Protein AF-A0A936W714-F1 (afdb_monomer_lite)

pLDDT: mean 84.91, std 13.0, range [30.16, 97.62]

Radius of gyration: 69.41 Å; chains: 1; bounding box: 126×51×190 Å

Structure (mmCIF, N/CA/C/O backbone):
data_AF-A0A936W714-F1
#
_entry.id   AF-A0A936W714-F1
#
loop_
_atom_site.group_PDB
_atom_site.id
_atom_site.type_symbol
_atom_site.label_atom_id
_atom_site.label_alt_id
_atom_site.label_comp_id
_atom_site.label_asym_id
_atom_site.label_entity_id
_atom_site.label_seq_id
_atom_site.pdbx_PDB_ins_code
_atom_site.Cartn_x
_atom_site.Cartn_y
_atom_site.Cartn_z
_atom_site.occupancy
_atom_site.B_iso_or_equiv
_atom_site.auth_seq_id
_atom_site.auth_comp_id
_atom_site.auth_asym_id
_atom_site.auth_atom_id
_atom_site.pdbx_PDB_model_num
ATOM 1 N N . MET A 1 1 ? 43.443 16.450 -58.174 1.00 85.12 1 MET A N 1
ATOM 2 C CA . MET A 1 1 ? 43.290 14.975 -58.119 1.00 85.12 1 MET A CA 1
ATOM 3 C C . MET A 1 1 ? 44.552 14.354 -57.540 1.00 85.12 1 MET A C 1
ATOM 5 O O . MET A 1 1 ? 45.635 14.866 -57.814 1.00 85.12 1 MET A O 1
ATOM 9 N N . ASN A 1 2 ? 44.440 13.270 -56.776 1.00 87.50 2 ASN A N 1
ATOM 10 C CA . ASN A 1 2 ? 45.592 12.527 -56.256 1.00 87.50 2 ASN A CA 1
ATOM 11 C C . ASN A 1 2 ? 46.143 11.509 -57.260 1.00 87.50 2 ASN A C 1
ATOM 13 O O . ASN A 1 2 ? 47.283 11.082 -57.115 1.00 87.50 2 ASN A O 1
ATOM 17 N N . TYR A 1 3 ? 45.376 11.129 -58.286 1.00 90.75 3 TYR A N 1
ATOM 18 C CA . TYR A 1 3 ? 45.801 10.085 -59.220 1.00 90.75 3 TYR A CA 1
ATOM 19 C C . TYR A 1 3 ? 45.522 10.426 -60.688 1.00 90.75 3 TYR A C 1
ATOM 21 O O . TYR A 1 3 ? 44.601 11.173 -61.014 1.00 90.75 3 TYR A O 1
ATOM 29 N N . GLY A 1 4 ? 46.348 9.871 -61.574 1.00 90.56 4 GLY A N 1
ATOM 30 C CA . GLY A 1 4 ? 46.196 9.919 -63.028 1.00 90.56 4 GLY A CA 1
ATOM 31 C C . GLY A 1 4 ? 46.736 8.637 -63.665 1.00 90.56 4 GLY A C 1
ATOM 32 O O . GLY A 1 4 ? 47.363 7.829 -62.982 1.00 90.56 4 GLY A O 1
ATOM 33 N N . LYS A 1 5 ? 46.496 8.434 -64.962 1.00 92.50 5 LYS A N 1
ATOM 34 C CA . LYS A 1 5 ? 47.002 7.277 -65.717 1.00 92.50 5 LYS A CA 1
ATOM 35 C C . LYS A 1 5 ? 48.297 7.617 -66.442 1.00 92.50 5 LYS A C 1
ATOM 37 O O . LYS A 1 5 ? 48.396 8.657 -67.091 1.00 92.50 5 LYS A O 1
ATOM 42 N N . ASP A 1 6 ? 49.295 6.751 -66.345 1.00 91.81 6 ASP A N 1
ATOM 43 C CA . ASP A 1 6 ? 50.486 6.843 -67.182 1.00 91.81 6 ASP A CA 1
ATOM 44 C C . ASP A 1 6 ? 50.215 6.318 -68.608 1.00 91.81 6 ASP A C 1
ATOM 46 O O . ASP A 1 6 ? 49.097 5.942 -68.963 1.00 91.81 6 ASP A O 1
ATOM 50 N N . LYS A 1 7 ? 51.252 6.273 -69.451 1.00 85.44 7 LYS A N 1
ATOM 51 C CA . LYS A 1 7 ? 51.136 5.790 -70.840 1.00 85.44 7 LYS A CA 1
ATOM 52 C C . LYS A 1 7 ? 50.762 4.308 -70.962 1.00 85.44 7 LYS A C 1
ATOM 54 O O . LYS A 1 7 ? 50.315 3.900 -72.026 1.00 85.44 7 LYS A O 1
ATOM 59 N N . SER A 1 8 ? 50.989 3.513 -69.918 1.00 86.00 8 SER A N 1
ATOM 60 C CA . SER A 1 8 ? 50.610 2.098 -69.860 1.00 86.00 8 SER A CA 1
ATOM 61 C C . SER A 1 8 ? 49.179 1.891 -69.354 1.00 86.00 8 SER A C 1
ATOM 63 O O . SER A 1 8 ? 48.699 0.763 -69.332 1.00 86.00 8 SER A O 1
ATOM 65 N N . GLY A 1 9 ? 48.495 2.969 -68.949 1.00 84.88 9 GLY A N 1
ATOM 66 C CA . GLY A 1 9 ? 47.192 2.913 -68.290 1.00 84.88 9 GLY A CA 1
ATOM 67 C C . GLY A 1 9 ? 47.278 2.659 -66.782 1.00 84.88 9 GLY A C 1
ATOM 68 O O . GLY A 1 9 ? 46.238 2.575 -66.128 1.00 84.88 9 GLY A O 1
ATOM 69 N N . SER A 1 10 ? 48.489 2.574 -66.218 1.00 89.88 10 SER A N 1
ATOM 70 C CA . SER A 1 10 ? 48.710 2.345 -64.789 1.00 89.88 10 SER A CA 1
ATOM 71 C C . SER A 1 10 ? 48.439 3.611 -63.985 1.00 89.88 10 SER A C 1
ATOM 73 O O . SER A 1 10 ? 48.771 4.723 -64.403 1.00 89.88 10 SER A O 1
ATOM 75 N N . ARG A 1 11 ? 47.839 3.444 -62.807 1.00 91.56 11 ARG A N 1
ATOM 76 C CA . ARG A 1 11 ? 47.451 4.549 -61.930 1.00 91.56 11 ARG A CA 1
ATOM 77 C C . ARG A 1 11 ? 48.636 5.031 -61.097 1.00 91.56 11 ARG A C 1
ATOM 79 O O . ARG A 1 11 ? 49.254 4.242 -60.390 1.00 91.56 11 ARG A O 1
ATOM 86 N N . ILE A 1 12 ? 48.935 6.326 -61.171 1.00 92.50 12 ILE A N 1
ATOM 87 C CA . ILE A 1 12 ? 50.131 6.937 -60.581 1.00 92.50 12 ILE A CA 1
ATOM 88 C C . ILE A 1 12 ? 49.810 8.203 -59.777 1.00 92.50 12 ILE A C 1
ATOM 90 O O . ILE A 1 12 ? 48.942 9.002 -60.141 1.00 92.50 12 ILE A O 1
ATOM 94 N N . GLU A 1 13 ? 50.556 8.402 -58.691 1.00 91.69 13 GLU A N 1
ATOM 95 C CA . GLU A 1 13 ? 50.560 9.635 -57.894 1.00 91.69 13 GLU A CA 1
ATOM 96 C C . GLU A 1 13 ? 51.437 10.722 -58.554 1.00 91.69 13 GLU A C 1
ATOM 98 O O . GLU A 1 13 ? 52.336 10.397 -59.340 1.00 91.69 13 GLU A O 1
ATOM 103 N N . PRO A 1 14 ? 51.218 12.017 -58.252 1.00 91.06 14 PRO A N 1
ATOM 104 C CA . PRO A 1 14 ? 52.038 13.103 -58.763 1.00 91.06 14 PRO A CA 1
ATOM 105 C C . PRO A 1 14 ? 53.487 12.953 -58.314 1.00 91.06 14 PRO A C 1
ATOM 107 O O . PRO A 1 14 ? 53.791 12.863 -57.126 1.00 91.06 14 PRO A O 1
ATOM 110 N N . PHE A 1 15 ? 54.399 13.005 -59.277 1.00 90.88 15 PHE A N 1
ATOM 111 C CA . PHE A 1 15 ? 55.833 13.069 -59.029 1.00 90.88 15 PHE A CA 1
ATOM 112 C C . PHE A 1 15 ? 56.435 14.270 -59.752 1.00 90.88 15 PHE A C 1
ATOM 114 O O . PHE A 1 15 ? 55.857 14.821 -60.690 1.00 90.88 15 PHE A O 1
ATOM 121 N N . TYR A 1 16 ? 57.612 14.711 -59.313 1.00 89.50 16 TYR A N 1
ATOM 122 C CA . TYR A 1 16 ? 58.252 15.913 -59.842 1.00 89.50 16 TYR A CA 1
ATOM 123 C C . TYR A 1 16 ? 58.385 15.875 -61.378 1.00 89.50 16 TYR A C 1
ATOM 125 O O . TYR A 1 16 ? 59.021 14.979 -61.928 1.00 89.50 16 TYR A O 1
ATOM 133 N N . LYS A 1 17 ? 57.810 16.884 -62.058 1.00 87.56 17 LYS A N 1
ATOM 134 C CA . LYS A 1 17 ? 57.720 16.999 -63.534 1.00 87.56 17 LYS A CA 1
ATOM 135 C C . LYS A 1 17 ? 56.954 15.856 -64.225 1.00 87.56 17 LYS A C 1
ATOM 137 O O . LYS A 1 17 ? 57.082 15.690 -65.437 1.00 87.56 17 LYS A O 1
ATOM 142 N N . GLY A 1 18 ? 56.163 15.092 -63.480 1.00 90.12 18 GLY A N 1
ATOM 143 C CA . GLY A 1 18 ? 55.321 14.039 -64.022 1.00 90.12 18 GLY A CA 1
ATOM 144 C C . GLY A 1 18 ? 54.243 14.581 -64.959 1.00 90.12 18 GLY A C 1
ATOM 145 O O . GLY A 1 18 ? 53.778 15.716 -64.815 1.00 90.12 18 GLY A O 1
ATOM 146 N N . MET A 1 19 ? 53.853 13.732 -65.906 1.00 92.31 19 MET A N 1
ATOM 147 C CA . MET A 1 19 ? 52.708 13.913 -66.795 1.00 92.31 19 MET A CA 1
ATOM 148 C C . MET A 1 19 ? 51.843 12.659 -66.707 1.00 92.31 19 MET A C 1
ATOM 150 O O . MET A 1 19 ? 52.379 11.550 -66.672 1.00 92.31 19 MET A O 1
ATOM 154 N N . ALA A 1 20 ? 50.530 12.839 -66.709 1.00 93.69 20 ALA A N 1
ATOM 155 C CA . ALA A 1 20 ? 49.556 11.754 -66.682 1.00 93.69 20 ALA A CA 1
ATOM 156 C C . ALA A 1 20 ? 48.343 12.108 -67.556 1.00 93.69 20 ALA A C 1
ATOM 158 O O . ALA A 1 20 ? 48.253 13.211 -68.098 1.00 93.69 20 ALA A O 1
ATOM 159 N N . VAL A 1 21 ? 47.415 11.172 -67.700 1.00 93.12 21 VAL A N 1
ATOM 160 C CA . VAL A 1 21 ? 46.125 11.341 -68.372 1.00 93.12 21 VAL A CA 1
ATOM 161 C C . VAL A 1 21 ? 45.016 11.236 -67.328 1.00 93.12 21 VAL A C 1
ATOM 163 O O . VAL A 1 21 ? 45.066 10.371 -66.451 1.00 93.12 21 VAL A O 1
ATOM 166 N N . CYS A 1 22 ? 44.034 12.135 -67.383 1.00 91.62 22 CYS A N 1
ATOM 167 C CA . CYS A 1 22 ? 42.877 12.093 -66.497 1.00 91.62 22 CYS A CA 1
ATOM 168 C C . CYS A 1 22 ? 42.029 10.858 -66.795 1.00 91.62 22 CYS A C 1
ATOM 170 O O . CYS A 1 22 ? 41.653 10.626 -67.938 1.00 91.62 22 CYS A O 1
ATOM 172 N N . GLU A 1 23 ? 41.686 10.088 -65.765 1.00 89.25 23 GLU A N 1
ATOM 173 C CA . GLU A 1 23 ? 40.823 8.913 -65.922 1.00 89.25 23 GLU A CA 1
ATOM 174 C C . GLU A 1 23 ? 39.374 9.277 -66.300 1.00 89.25 23 GLU A C 1
ATOM 176 O O . GLU A 1 23 ? 38.677 8.452 -66.893 1.00 89.25 23 GLU A O 1
ATOM 181 N N . LEU A 1 24 ? 38.958 10.514 -66.002 1.00 89.75 24 LEU A N 1
ATOM 182 C CA . LEU A 1 24 ? 37.596 11.003 -66.197 1.00 89.75 24 LEU A CA 1
ATOM 183 C C . LEU A 1 24 ? 37.356 11.631 -67.576 1.00 89.75 24 LEU A C 1
ATOM 185 O O . LEU A 1 24 ? 36.419 11.260 -68.269 1.00 89.75 24 LEU A O 1
ATOM 189 N N . CYS A 1 25 ? 38.191 12.591 -67.981 1.00 89.62 25 CYS A N 1
ATOM 190 C CA . CYS A 1 25 ? 37.999 13.343 -69.230 1.00 89.62 25 CYS A CA 1
ATOM 191 C C . CYS A 1 25 ? 39.071 13.063 -70.289 1.00 89.62 25 CYS A C 1
ATOM 193 O O . CYS A 1 25 ? 39.100 13.731 -71.318 1.00 89.62 25 CYS A O 1
ATOM 195 N N . GLU A 1 26 ? 40.016 12.162 -69.997 1.00 89.25 26 GLU A N 1
ATOM 196 C CA . GLU A 1 26 ? 41.147 11.814 -70.873 1.00 89.25 26 GLU A CA 1
ATOM 197 C C . GLU A 1 26 ? 42.101 12.987 -71.189 1.00 89.25 26 GLU A C 1
ATOM 199 O O . GLU A 1 26 ? 43.037 12.874 -71.983 1.00 89.25 26 GLU A O 1
ATOM 204 N N . GLY A 1 27 ? 41.922 14.126 -70.516 1.00 89.94 27 GLY A N 1
ATOM 205 C CA . GLY A 1 27 ? 42.767 15.306 -70.651 1.00 89.94 27 GLY A CA 1
ATOM 206 C C . GLY A 1 27 ? 44.170 15.118 -70.063 1.00 89.94 27 GLY A C 1
ATOM 207 O O . GLY A 1 27 ? 44.389 14.346 -69.129 1.00 89.94 27 GLY A O 1
ATOM 208 N N . GLN A 1 28 ? 45.142 15.875 -70.578 1.00 92.44 28 GLN A N 1
ATOM 209 C CA . GLN A 1 28 ? 46.519 15.852 -70.073 1.00 92.44 28 GLN A CA 1
ATOM 210 C C . GLN A 1 28 ? 46.642 16.514 -68.695 1.00 92.44 28 GLN A C 1
ATOM 212 O O . GLN A 1 28 ? 46.215 17.657 -68.492 1.00 92.44 28 GLN A O 1
ATOM 217 N N . LEU A 1 29 ? 47.318 15.818 -67.783 1.00 93.12 29 LEU A N 1
ATOM 218 C CA . LEU A 1 29 ? 47.629 16.250 -66.427 1.00 93.12 29 LEU A CA 1
ATOM 219 C C . LEU A 1 29 ? 49.119 16.553 -66.276 1.00 93.12 29 LEU A C 1
ATOM 221 O O . LEU A 1 29 ? 49.964 15.857 -66.843 1.00 93.12 29 LEU A O 1
ATOM 225 N N . TYR A 1 30 ? 49.442 17.557 -65.466 1.00 91.94 30 TYR A N 1
ATOM 226 C CA . TYR A 1 30 ? 50.801 17.838 -65.012 1.00 91.94 30 TYR A CA 1
ATOM 227 C C . TYR A 1 30 ? 50.852 17.854 -63.484 1.00 91.94 30 TYR A C 1
ATOM 229 O O . TYR A 1 30 ? 49.884 18.227 -62.816 1.00 91.94 30 TYR A O 1
ATOM 237 N N . ALA A 1 31 ? 51.985 17.428 -62.931 1.00 91.06 31 ALA A N 1
ATOM 238 C CA . ALA A 1 31 ? 52.182 17.402 -61.491 1.00 91.06 31 ALA A CA 1
ATOM 239 C C . ALA A 1 31 ? 52.445 18.820 -60.957 1.00 91.06 31 ALA A C 1
ATOM 241 O O . ALA A 1 31 ? 53.368 19.509 -61.410 1.00 91.06 31 ALA A O 1
ATOM 242 N N . TYR A 1 32 ? 51.660 19.251 -59.973 1.00 87.19 32 TYR A N 1
ATOM 243 C CA . TYR A 1 32 ? 51.808 20.528 -59.281 1.00 87.19 32 TYR A CA 1
ATOM 244 C C . TYR A 1 32 ? 52.185 20.293 -57.805 1.00 87.19 32 TYR A C 1
ATOM 246 O O . TYR A 1 32 ? 52.164 19.167 -57.314 1.00 87.19 32 TYR A O 1
ATOM 254 N N . GLY A 1 33 ? 52.707 21.315 -57.120 1.00 83.31 33 GLY A N 1
ATOM 255 C CA . GLY A 1 33 ? 53.090 21.229 -55.698 1.00 83.31 33 GLY A CA 1
ATOM 256 C C . GLY A 1 33 ? 54.338 20.391 -55.354 1.00 83.31 33 GLY A C 1
ATOM 257 O O . GLY A 1 33 ? 54.907 20.578 -54.287 1.00 83.31 33 GLY A O 1
ATOM 258 N N . CYS A 1 34 ? 54.865 19.565 -56.269 1.00 81.38 34 CYS A N 1
ATOM 259 C CA . CYS A 1 34 ? 55.940 18.579 -56.024 1.00 81.38 34 CYS A CA 1
ATOM 260 C C . CYS A 1 34 ? 57.322 19.128 -55.592 1.00 81.38 34 CYS A C 1
ATOM 262 O O . CYS A 1 34 ? 58.256 18.351 -55.406 1.00 81.38 34 CYS A O 1
ATOM 264 N N . ARG A 1 35 ? 57.513 20.454 -55.523 1.00 73.88 35 ARG A N 1
ATOM 265 C CA . ARG A 1 35 ? 58.813 21.105 -55.238 1.00 73.88 35 ARG A CA 1
ATOM 266 C C . ARG A 1 35 ? 58.941 21.669 -53.828 1.00 73.88 35 ARG A C 1
ATOM 268 O O . ARG A 1 35 ? 60.052 21.992 -53.417 1.00 73.88 35 ARG A O 1
ATOM 275 N N . GLY A 1 36 ? 57.826 21.864 -53.133 1.00 67.06 36 GLY A N 1
ATOM 276 C CA . GLY A 1 36 ? 57.798 22.523 -51.833 1.00 67.06 36 GLY A CA 1
ATOM 277 C C . GLY A 1 36 ? 57.517 21.534 -50.711 1.00 67.06 36 GLY A C 1
ATOM 278 O O . GLY A 1 36 ? 56.834 20.542 -50.917 1.00 67.06 36 GLY A O 1
ATOM 279 N N . ARG A 1 37 ? 57.990 21.845 -49.500 1.00 65.50 37 ARG A N 1
ATOM 280 C CA . ARG A 1 37 ? 57.558 21.148 -48.272 1.00 65.50 37 ARG A CA 1
ATOM 281 C C . ARG A 1 37 ? 56.191 21.627 -47.762 1.00 65.50 37 ARG A C 1
ATOM 283 O O . ARG A 1 37 ? 55.678 21.074 -46.803 1.00 65.50 37 ARG A O 1
ATOM 290 N N . ILE A 1 38 ? 55.647 22.680 -48.380 1.00 68.56 38 ILE A N 1
ATOM 291 C CA . ILE A 1 38 ? 54.434 23.387 -47.941 1.00 68.56 38 ILE A CA 1
ATOM 292 C C . ILE A 1 38 ? 53.204 22.957 -48.754 1.00 68.56 38 ILE A C 1
ATOM 294 O O . ILE A 1 38 ? 52.112 22.863 -48.208 1.00 68.56 38 ILE A O 1
ATOM 298 N N . MET A 1 39 ? 53.358 22.695 -50.057 1.00 72.25 39 MET A N 1
ATOM 299 C CA . MET A 1 39 ? 52.237 22.319 -50.924 1.00 72.25 39 MET A CA 1
ATOM 300 C C . MET A 1 39 ? 52.192 20.807 -51.099 1.00 72.25 39 MET A C 1
ATOM 302 O O . MET A 1 39 ? 53.194 20.201 -51.474 1.00 72.25 39 MET A O 1
ATOM 306 N N . LYS A 1 40 ? 51.022 20.206 -50.875 1.00 79.56 40 LYS A N 1
ATOM 307 C CA . LYS A 1 40 ? 50.813 18.791 -51.178 1.00 79.56 40 LYS A CA 1
ATOM 308 C C . LYS A 1 40 ? 50.843 18.584 -52.705 1.00 79.56 40 LYS A C 1
ATOM 310 O O . LYS A 1 40 ? 50.205 19.366 -53.412 1.00 79.56 40 LYS A O 1
ATOM 315 N N . PRO A 1 41 ? 51.566 17.573 -53.218 1.00 87.12 41 PRO A N 1
ATOM 316 C CA . PRO A 1 41 ? 51.528 17.217 -54.632 1.00 87.12 41 PRO A CA 1
ATOM 317 C C . PRO A 1 41 ? 50.118 16.841 -55.104 1.00 87.12 41 PRO A C 1
ATOM 319 O O . PRO A 1 41 ? 49.464 16.017 -54.470 1.00 87.12 41 PRO A O 1
ATOM 322 N N . ASP A 1 42 ? 49.675 17.411 -56.225 1.00 88.50 42 ASP A N 1
ATOM 323 C CA . ASP A 1 42 ? 48.404 17.096 -56.888 1.00 88.50 42 ASP A CA 1
ATOM 324 C C . ASP A 1 42 ? 48.574 17.043 -58.420 1.00 88.50 42 ASP A C 1
ATOM 326 O O . ASP A 1 42 ? 49.492 17.628 -59.004 1.00 88.50 42 ASP A O 1
ATOM 330 N N . TRP A 1 43 ? 47.691 16.305 -59.092 1.00 91.31 43 TRP A N 1
ATOM 331 C CA . TRP A 1 43 ? 47.541 16.357 -60.541 1.00 91.31 43 TRP A CA 1
ATOM 332 C C . TRP A 1 43 ? 46.568 17.467 -60.928 1.00 91.31 43 TRP A C 1
ATOM 334 O O . TRP A 1 43 ? 45.455 17.536 -60.392 1.00 91.31 43 TRP A O 1
ATOM 344 N N . ARG A 1 44 ? 46.970 18.290 -61.906 1.00 89.75 44 ARG A N 1
ATOM 345 C CA . ARG A 1 44 ? 46.149 19.367 -62.476 1.00 89.75 44 ARG A CA 1
ATOM 346 C C . ARG A 1 44 ? 46.054 19.255 -63.986 1.00 89.75 44 ARG A C 1
ATOM 348 O O . ARG A 1 44 ? 47.030 18.914 -64.653 1.00 89.75 44 ARG A O 1
ATOM 355 N N . HIS A 1 45 ? 44.886 19.579 -64.524 1.00 91.75 45 HIS A N 1
ATOM 356 C CA . HIS A 1 45 ? 44.688 19.673 -65.964 1.00 91.75 45 HIS A CA 1
ATOM 357 C C . HIS A 1 45 ? 45.550 20.782 -66.549 1.00 91.75 45 HIS A C 1
ATOM 359 O O . HIS A 1 45 ? 45.574 21.901 -66.047 1.00 91.75 45 HIS A O 1
ATOM 365 N N . LYS A 1 46 ? 46.236 20.478 -67.650 1.00 85.25 46 LYS A N 1
ATOM 366 C CA . LYS A 1 46 ? 47.066 21.462 -68.349 1.00 85.25 46 LYS A CA 1
ATOM 367 C C . LYS A 1 46 ? 46.234 22.558 -69.023 1.00 85.25 46 LYS A C 1
ATOM 369 O O . LYS A 1 46 ? 46.692 23.693 -69.114 1.00 85.25 46 LYS A O 1
ATOM 374 N N . SER A 1 47 ? 45.036 22.205 -69.490 1.00 78.31 47 SER A N 1
ATOM 375 C CA . SER A 1 47 ? 44.186 23.070 -70.322 1.00 78.31 47 SER A CA 1
ATOM 376 C C . SER A 1 47 ? 42.894 23.527 -69.639 1.00 78.31 47 SER A C 1
ATOM 378 O O . SER A 1 47 ? 42.167 24.324 -70.223 1.00 78.31 47 SER A O 1
ATOM 380 N N . LEU A 1 48 ? 42.590 23.036 -68.432 1.00 77.38 48 LEU A N 1
ATOM 381 C CA . LEU A 1 48 ? 41.390 23.424 -67.686 1.00 77.38 48 LEU A CA 1
ATOM 382 C C . LEU A 1 48 ? 41.777 24.267 -66.471 1.00 77.38 48 LEU A C 1
ATOM 384 O O . LEU A 1 48 ? 42.716 23.941 -65.748 1.00 77.38 48 LEU A O 1
ATOM 388 N N . VAL A 1 49 ? 41.032 25.353 -66.252 1.00 71.88 49 VAL A N 1
ATOM 389 C CA . VAL A 1 49 ? 41.200 26.238 -65.084 1.00 71.88 49 VAL A CA 1
ATOM 390 C C . VAL A 1 49 ? 40.582 25.618 -63.826 1.00 71.88 49 VAL A C 1
ATOM 392 O O . VAL A 1 49 ? 41.056 25.864 -62.719 1.00 71.88 49 VAL A O 1
ATOM 395 N N . ARG A 1 50 ? 39.531 24.809 -63.996 1.00 77.44 50 ARG A N 1
ATOM 396 C CA . ARG A 1 50 ? 38.860 24.043 -62.938 1.00 77.44 50 ARG A CA 1
ATOM 397 C C . ARG A 1 50 ? 39.047 22.548 -63.180 1.00 77.44 50 ARG A C 1
ATOM 399 O O . ARG A 1 50 ? 39.520 22.144 -64.243 1.00 77.44 50 ARG A O 1
ATOM 406 N N . ASP A 1 51 ? 38.714 21.739 -62.182 1.00 84.31 51 ASP A N 1
ATOM 407 C CA . ASP A 1 51 ? 38.662 20.293 -62.369 1.00 84.31 51 ASP A CA 1
ATOM 408 C C . ASP A 1 51 ? 37.615 19.921 -63.438 1.00 84.31 51 ASP A C 1
ATOM 410 O O . ASP A 1 51 ? 36.696 20.696 -63.705 1.00 84.31 51 ASP A O 1
ATOM 414 N N . CYS A 1 52 ? 37.810 18.781 -64.103 1.00 88.50 52 CYS A N 1
ATOM 415 C CA . CYS A 1 52 ? 36.904 18.310 -65.150 1.00 88.50 52 CYS A CA 1
ATOM 416 C C . CYS A 1 52 ? 35.633 17.659 -64.593 1.00 88.50 52 CYS A C 1
ATOM 418 O O . CYS A 1 52 ? 34.668 17.529 -65.336 1.00 88.50 52 CYS A O 1
ATOM 420 N N . ASP A 1 53 ? 35.635 17.268 -63.318 1.00 89.62 53 ASP A N 1
ATOM 421 C CA . ASP A 1 53 ? 34.453 16.768 -62.620 1.00 89.62 53 ASP A CA 1
ATOM 422 C C . ASP A 1 53 ? 33.698 17.934 -61.984 1.00 89.62 53 ASP A C 1
ATOM 424 O O . ASP A 1 53 ? 34.274 18.708 -61.210 1.00 89.62 53 ASP A O 1
ATOM 428 N N . THR A 1 54 ? 32.410 18.055 -62.288 1.00 88.50 54 THR A N 1
ATOM 429 C CA . THR A 1 54 ? 31.541 19.094 -61.725 1.00 88.50 54 THR A CA 1
ATOM 430 C C . THR A 1 54 ? 31.314 18.912 -60.225 1.00 88.50 54 THR A C 1
ATOM 432 O O . THR A 1 54 ? 31.040 19.895 -59.540 1.00 88.50 54 THR A O 1
ATOM 435 N N . TRP A 1 55 ? 31.503 17.699 -59.695 1.00 90.31 55 TRP A N 1
ATOM 436 C CA . TRP A 1 55 ? 31.367 17.382 -58.270 1.00 90.31 55 TRP A CA 1
ATOM 437 C C . TRP A 1 55 ? 32.655 17.543 -57.461 1.00 90.31 55 TRP A C 1
ATOM 439 O O . TRP A 1 55 ? 32.657 17.338 -56.245 1.00 90.31 55 TRP A O 1
ATOM 449 N N . HIS A 1 56 ? 33.752 17.940 -58.107 1.00 86.62 56 HIS A N 1
ATOM 450 C CA . HIS A 1 56 ? 35.036 18.101 -57.440 1.00 86.62 56 HIS A CA 1
ATOM 451 C C . HIS A 1 56 ? 35.031 19.217 -56.384 1.00 86.62 56 HIS A C 1
ATOM 453 O O . HIS A 1 56 ? 34.798 20.387 -56.695 1.00 86.62 56 HIS A O 1
ATOM 459 N N . GLU A 1 57 ? 35.447 18.873 -55.164 1.00 82.50 57 GLU A N 1
ATOM 460 C CA . GLU A 1 57 ? 35.799 19.840 -54.125 1.00 82.50 57 GLU A CA 1
ATOM 461 C C . GLU A 1 57 ? 37.319 19.954 -53.923 1.00 82.50 57 GLU A C 1
ATOM 463 O O . GLU A 1 57 ? 38.043 18.958 -54.046 1.00 82.50 57 GLU A O 1
ATOM 468 N N . PRO A 1 58 ? 37.831 21.146 -53.552 1.00 83.12 58 PRO A N 1
ATOM 469 C CA . PRO A 1 58 ? 39.218 21.297 -53.137 1.00 83.12 58 PRO A CA 1
ATOM 470 C C . PRO A 1 58 ? 39.554 20.390 -51.951 1.00 83.12 58 PRO A C 1
ATOM 472 O O . PRO A 1 58 ? 38.899 20.426 -50.910 1.00 83.12 58 PRO A O 1
ATOM 475 N N . GLU A 1 59 ? 40.626 19.616 -52.090 1.00 84.06 59 GLU A N 1
ATOM 476 C CA . GLU A 1 59 ? 40.983 18.601 -51.107 1.00 84.06 59 GLU A CA 1
ATOM 477 C C . GLU A 1 59 ? 41.608 19.208 -49.835 1.00 84.06 59 GLU A C 1
ATOM 479 O O . GLU A 1 59 ? 42.716 19.762 -49.855 1.00 84.06 59 GLU A O 1
ATOM 484 N N . THR A 1 60 ? 40.926 19.059 -48.698 1.00 89.38 60 THR A N 1
ATOM 485 C CA . THR A 1 60 ? 41.405 19.527 -47.385 1.00 89.38 60 THR A CA 1
ATOM 486 C C . THR A 1 60 ? 42.305 18.511 -46.673 1.00 89.38 60 THR A C 1
ATOM 488 O O . THR A 1 60 ? 42.464 17.373 -47.110 1.00 89.38 60 THR A O 1
ATOM 491 N N . GLU A 1 61 ? 42.940 18.912 -45.566 1.00 89.94 61 GLU A N 1
ATOM 492 C CA . GLU A 1 61 ? 43.670 17.970 -44.703 1.00 89.94 61 GLU A CA 1
ATOM 493 C C . GLU A 1 61 ? 42.746 16.910 -44.102 1.00 89.94 61 GLU A C 1
ATOM 495 O O . GLU A 1 61 ? 43.085 15.731 -44.138 1.00 89.94 61 GLU A O 1
ATOM 500 N N . TRP A 1 62 ? 41.553 17.319 -43.668 1.00 93.56 62 TRP A N 1
ATOM 501 C CA . TRP A 1 62 ? 40.511 16.427 -43.166 1.00 93.56 62 TRP A CA 1
ATOM 502 C C . TRP A 1 62 ? 40.100 15.372 -44.204 1.00 93.56 62 TRP A C 1
ATOM 504 O O . TRP A 1 62 ? 40.132 14.178 -43.917 1.00 93.56 62 TRP A O 1
ATOM 514 N N . HIS A 1 63 ? 39.837 15.791 -45.448 1.00 91.06 63 HIS A N 1
ATOM 515 C CA . HIS A 1 63 ? 39.550 14.873 -46.562 1.00 91.06 63 HIS A CA 1
ATOM 516 C C . HIS A 1 63 ? 40.657 13.841 -46.783 1.00 91.06 63 HIS A C 1
ATOM 518 O O . HIS A 1 63 ? 40.396 12.673 -47.061 1.00 91.06 63 HIS A O 1
ATOM 524 N N . ARG A 1 64 ? 41.913 14.274 -46.659 1.00 90.62 64 ARG A N 1
ATOM 525 C CA . ARG A 1 64 ? 43.095 13.439 -46.914 1.00 90.62 64 ARG A CA 1
ATOM 526 C C . ARG A 1 64 ? 43.333 12.436 -45.812 1.00 90.62 64 ARG A C 1
ATOM 528 O O . ARG A 1 64 ? 43.673 11.298 -46.121 1.00 90.62 64 ARG A O 1
ATOM 535 N N . ALA A 1 65 ? 43.158 12.861 -44.565 1.00 93.44 65 ALA A N 1
ATOM 536 C CA . ALA A 1 65 ? 43.216 11.976 -43.416 1.00 93.44 65 ALA A CA 1
ATOM 537 C C . ALA A 1 65 ? 42.185 10.851 -43.572 1.00 93.44 65 ALA A C 1
ATOM 539 O O . ALA A 1 65 ? 42.553 9.683 -43.524 1.00 93.44 65 ALA A O 1
ATOM 540 N N . TRP A 1 66 ? 40.941 11.197 -43.919 1.00 94.94 66 TRP A N 1
ATOM 541 C CA . TRP A 1 66 ? 39.885 10.216 -44.163 1.00 94.94 66 TRP A CA 1
ATOM 542 C C . TRP A 1 66 ? 40.202 9.237 -45.300 1.00 94.94 66 TRP A C 1
ATOM 544 O O . TRP A 1 66 ? 40.148 8.024 -45.102 1.00 94.94 66 TRP A O 1
ATOM 554 N N . LYS A 1 67 ? 40.607 9.732 -46.477 1.00 93.38 67 LYS A N 1
ATOM 555 C CA . LYS A 1 67 ? 40.996 8.871 -47.610 1.00 93.38 67 LYS A CA 1
ATOM 556 C C . LYS A 1 67 ? 42.166 7.942 -47.277 1.00 93.38 67 LYS A C 1
ATOM 558 O O . LYS A 1 67 ? 42.195 6.815 -47.767 1.00 93.38 67 LYS A O 1
ATOM 563 N N . ALA A 1 68 ? 43.113 8.387 -46.448 1.00 93.50 68 ALA A N 1
ATOM 564 C CA . ALA A 1 68 ? 44.309 7.622 -46.096 1.00 93.50 68 ALA A CA 1
ATOM 565 C C . ALA A 1 68 ? 44.023 6.338 -45.296 1.00 93.50 68 ALA A C 1
ATOM 567 O O . ALA A 1 68 ? 44.877 5.453 -45.279 1.00 93.50 68 ALA A O 1
ATOM 568 N N . HIS A 1 69 ? 42.835 6.198 -44.697 1.00 94.88 69 HIS A N 1
ATOM 569 C CA . HIS A 1 69 ? 42.412 4.951 -44.050 1.00 94.88 69 HIS A CA 1
ATOM 570 C C . HIS A 1 69 ? 42.071 3.829 -45.046 1.00 94.88 69 HIS A C 1
ATOM 572 O O . HIS A 1 69 ? 41.994 2.666 -44.657 1.00 94.88 69 HIS A O 1
ATOM 578 N N . PHE A 1 70 ? 41.889 4.150 -46.330 1.00 94.62 70 PHE A N 1
ATOM 579 C CA . PHE A 1 70 ? 41.500 3.194 -47.365 1.00 94.62 70 PHE A CA 1
ATOM 580 C C . PHE A 1 70 ? 42.667 2.859 -48.292 1.00 94.62 70 PHE A C 1
ATOM 582 O O . PHE A 1 70 ? 43.552 3.684 -48.530 1.00 94.62 70 PHE A O 1
ATOM 589 N N . SER A 1 71 ? 42.645 1.658 -48.880 1.00 93.44 71 SER A N 1
ATOM 590 C CA . SER A 1 71 ? 43.635 1.266 -49.890 1.00 93.44 71 SER A CA 1
ATOM 591 C C . SER A 1 71 ? 43.663 2.261 -51.053 1.00 93.44 71 SER A C 1
ATOM 593 O O . SER A 1 71 ? 42.621 2.748 -51.502 1.00 93.44 71 SER A O 1
ATOM 595 N N . LYS A 1 72 ? 44.856 2.520 -51.603 1.00 90.88 72 LYS A N 1
ATOM 596 C CA . LYS A 1 72 ? 45.030 3.415 -52.759 1.00 90.88 72 LYS A CA 1
ATOM 597 C C . LYS A 1 72 ? 44.178 2.993 -53.958 1.00 90.88 72 LYS A C 1
ATOM 599 O O . LYS A 1 72 ? 43.743 3.854 -54.715 1.00 90.88 72 LYS A O 1
ATOM 604 N N . ASP A 1 73 ? 43.895 1.697 -54.099 1.00 91.88 73 ASP A N 1
ATOM 605 C CA . ASP A 1 73 ? 43.069 1.142 -55.178 1.00 91.88 73 ASP A CA 1
ATOM 606 C C . ASP A 1 73 ? 41.572 1.459 -55.052 1.00 91.88 73 ASP A C 1
ATOM 608 O O . ASP A 1 73 ? 40.812 1.171 -55.979 1.00 91.88 73 ASP A O 1
ATOM 612 N N . TRP A 1 74 ? 41.132 2.007 -53.919 1.00 94.38 74 TRP A N 1
ATOM 613 C CA . TRP A 1 74 ? 39.729 2.347 -53.652 1.00 94.38 74 TRP A CA 1
ATOM 614 C C . TRP A 1 74 ? 39.480 3.850 -53.753 1.00 94.38 74 TRP A C 1
ATOM 616 O O . TRP A 1 74 ? 38.394 4.273 -54.137 1.00 94.38 74 TRP A O 1
ATOM 626 N N . GLN A 1 75 ? 40.484 4.658 -53.418 1.00 94.31 75 GLN A N 1
ATOM 627 C CA . GLN A 1 75 ? 40.398 6.118 -53.431 1.00 94.31 75 GLN A CA 1
ATOM 628 C C . GLN A 1 75 ? 40.218 6.645 -54.861 1.00 94.31 75 GLN A C 1
ATOM 630 O O . GLN A 1 75 ? 40.838 6.097 -55.765 1.00 94.31 75 GLN A O 1
ATOM 635 N N . GLU A 1 76 ? 39.468 7.732 -55.069 1.00 92.56 76 GLU A N 1
ATOM 636 C CA . GLU A 1 76 ? 39.311 8.460 -56.349 1.00 92.56 76 GLU A CA 1
ATOM 637 C C . GLU A 1 76 ? 39.083 7.544 -57.565 1.00 92.56 76 GLU A C 1
ATOM 639 O O . GLU A 1 76 ? 39.852 7.564 -58.538 1.00 92.56 76 GLU A O 1
ATOM 644 N N . ARG A 1 77 ? 38.054 6.694 -57.495 1.00 92.38 77 ARG A N 1
ATOM 645 C CA . ARG A 1 77 ? 37.677 5.787 -58.587 1.00 92.38 77 ARG A CA 1
ATOM 646 C C . ARG A 1 77 ? 36.620 6.424 -59.473 1.00 92.38 77 ARG A C 1
ATOM 648 O O . ARG A 1 77 ? 35.605 6.901 -58.986 1.00 92.38 77 ARG A O 1
ATOM 655 N N . THR A 1 78 ? 36.855 6.387 -60.783 1.00 91.69 78 THR A N 1
ATOM 656 C CA . THR A 1 78 ? 35.870 6.854 -61.766 1.00 91.69 78 THR A CA 1
ATOM 657 C C . THR A 1 78 ? 34.773 5.807 -61.937 1.00 91.69 78 THR A C 1
ATOM 659 O O . THR A 1 78 ? 35.066 4.620 -62.108 1.00 91.69 78 THR A O 1
ATOM 662 N N . MET A 1 79 ? 33.527 6.257 -61.881 1.00 93.00 79 MET A N 1
ATOM 663 C CA . MET A 1 79 ? 32.328 5.496 -62.205 1.00 93.00 79 MET A CA 1
ATOM 664 C C . MET A 1 79 ? 31.654 6.125 -63.418 1.00 93.00 79 MET A C 1
ATOM 666 O O . MET A 1 79 ? 31.807 7.320 -63.659 1.00 93.00 79 MET A O 1
ATOM 670 N N . GLU A 1 80 ? 30.949 5.298 -64.179 1.00 91.75 80 GLU A N 1
ATOM 671 C CA . GLU A 1 80 ? 30.229 5.689 -65.385 1.00 91.75 80 GLU A CA 1
ATOM 672 C C . GLU A 1 80 ? 28.845 5.046 -65.345 1.00 91.75 80 GLU A C 1
ATOM 674 O O . GLU A 1 80 ? 28.747 3.825 -65.190 1.00 91.75 80 GLU A O 1
ATOM 679 N N . VAL A 1 81 ? 27.806 5.875 -65.402 1.00 90.31 81 VAL A N 1
ATOM 680 C CA . VAL A 1 81 ? 26.389 5.491 -65.337 1.00 90.31 81 VAL A CA 1
ATOM 681 C C . VAL A 1 81 ? 25.638 6.398 -66.309 1.00 90.31 81 VAL A C 1
ATOM 683 O O . VAL A 1 81 ? 25.825 7.606 -66.256 1.00 90.31 81 VAL A O 1
ATOM 686 N N . ASP A 1 82 ? 24.837 5.822 -67.209 1.00 86.25 82 ASP A N 1
ATOM 687 C CA . ASP A 1 82 ? 24.008 6.553 -68.186 1.00 86.25 82 ASP A CA 1
ATOM 688 C C . ASP A 1 82 ? 24.746 7.680 -68.945 1.00 86.25 82 ASP A C 1
ATOM 690 O O . ASP A 1 82 ? 24.251 8.796 -69.077 1.00 86.25 82 ASP A O 1
ATOM 694 N N . ASP A 1 83 ? 25.952 7.375 -69.446 1.00 85.75 83 ASP A N 1
ATOM 695 C CA . ASP A 1 83 ? 26.867 8.290 -70.159 1.00 85.75 83 ASP A CA 1
ATOM 696 C C . ASP A 1 83 ? 27.421 9.469 -69.322 1.00 85.75 83 ASP A C 1
ATOM 698 O O . ASP A 1 83 ? 28.184 10.297 -69.831 1.00 85.75 83 ASP A O 1
ATOM 702 N N . GLU A 1 84 ? 27.128 9.521 -68.021 1.00 90.50 84 GLU A N 1
ATOM 703 C CA . GLU A 1 84 ? 27.750 10.437 -67.065 1.00 90.50 84 GLU A CA 1
ATOM 704 C C . GLU A 1 84 ? 28.915 9.757 -66.343 1.00 90.50 84 GLU A C 1
ATOM 706 O O . GLU A 1 84 ? 28.865 8.576 -65.991 1.00 90.50 84 GLU A O 1
ATOM 711 N N . ARG A 1 85 ? 29.998 10.505 -66.105 1.00 91.88 85 ARG A N 1
ATOM 712 C CA . ARG A 1 85 ? 31.180 10.005 -65.395 1.00 91.88 85 ARG A CA 1
ATOM 713 C C . ARG A 1 85 ? 31.490 10.910 -64.216 1.00 91.88 85 ARG A C 1
ATOM 715 O O . ARG A 1 85 ? 31.665 12.112 -64.401 1.00 91.88 85 ARG A O 1
ATOM 722 N N . HIS A 1 86 ? 31.686 10.311 -63.045 1.00 94.25 86 HIS A N 1
ATOM 723 C CA . HIS A 1 86 ? 32.090 11.015 -61.825 1.00 94.25 86 HIS A CA 1
ATOM 724 C C . HIS A 1 86 ? 33.109 10.213 -61.021 1.00 94.25 86 HIS A C 1
ATOM 726 O O . HIS A 1 86 ? 33.229 8.991 -61.168 1.00 94.25 86 HIS A O 1
ATOM 732 N N . ARG A 1 87 ? 33.894 10.902 -60.188 1.00 93.75 87 ARG A N 1
ATOM 733 C CA . ARG A 1 87 ? 34.894 10.265 -59.323 1.00 93.75 87 ARG A CA 1
ATOM 734 C C . ARG A 1 87 ? 34.399 10.178 -57.888 1.00 93.75 87 ARG A C 1
ATOM 736 O O . ARG A 1 87 ? 34.281 11.200 -57.222 1.00 93.75 87 ARG A O 1
ATOM 743 N N . ALA A 1 88 ? 34.253 8.947 -57.408 1.00 94.38 88 ALA A N 1
ATOM 744 C CA . ALA A 1 88 ? 33.987 8.665 -56.007 1.00 94.38 88 ALA A CA 1
ATOM 745 C C . ALA A 1 88 ? 35.239 8.918 -55.160 1.00 94.38 88 ALA A C 1
ATOM 747 O O . ALA A 1 88 ? 36.334 8.477 -55.531 1.00 94.38 88 ALA A O 1
ATOM 748 N N . ASP A 1 89 ? 35.088 9.555 -54.001 1.00 94.75 89 ASP A N 1
ATOM 749 C CA . ASP A 1 89 ? 36.182 9.781 -53.056 1.00 94.75 89 ASP A CA 1
ATOM 750 C C . ASP A 1 89 ? 36.822 8.465 -52.606 1.00 94.75 89 ASP A C 1
ATOM 752 O O . ASP A 1 89 ? 38.053 8.336 -52.635 1.00 94.75 89 ASP A O 1
ATOM 756 N N . VAL A 1 90 ? 35.991 7.484 -52.249 1.00 96.19 90 VAL A N 1
ATOM 757 C CA . VAL A 1 90 ? 36.361 6.091 -51.982 1.00 96.19 90 VAL A CA 1
ATOM 758 C C . VAL A 1 90 ? 35.282 5.171 -52.546 1.00 96.19 90 VAL A C 1
ATOM 760 O O . VAL A 1 90 ? 34.095 5.358 -52.300 1.00 96.19 90 VAL A O 1
ATOM 763 N N . ARG A 1 91 ? 35.701 4.127 -53.264 1.00 96.12 91 ARG A N 1
ATOM 764 C CA . ARG A 1 91 ? 34.834 3.049 -53.746 1.00 96.12 91 ARG A CA 1
ATOM 765 C C . ARG A 1 91 ? 35.386 1.698 -53.311 1.00 96.12 91 ARG A C 1
ATOM 767 O O . ARG A 1 91 ? 36.444 1.272 -53.778 1.00 96.12 91 ARG A O 1
ATOM 774 N N . CYS A 1 92 ? 34.653 1.012 -52.443 1.00 94.12 92 CYS A N 1
ATOM 775 C CA . CYS A 1 92 ? 34.993 -0.329 -51.988 1.00 94.12 92 CYS A CA 1
ATOM 776 C C . CYS A 1 92 ? 34.782 -1.374 -53.104 1.00 94.12 92 CYS A C 1
ATOM 778 O O . CYS A 1 92 ? 33.917 -1.186 -53.965 1.00 94.12 92 CYS A O 1
ATOM 780 N N . PRO A 1 93 ? 35.504 -2.511 -53.076 1.00 93.44 93 PRO A N 1
ATOM 781 C CA . PRO A 1 93 ? 35.310 -3.628 -54.006 1.00 93.44 93 PRO A CA 1
ATOM 782 C C . PRO A 1 93 ? 33.875 -4.160 -54.063 1.00 93.44 93 PRO A C 1
ATOM 784 O O . PRO A 1 93 ? 33.410 -4.547 -55.130 1.00 93.44 93 PRO A O 1
ATOM 787 N N . SER A 1 94 ? 33.160 -4.132 -52.938 1.00 92.44 94 SER A N 1
ATOM 788 C CA . SER A 1 94 ? 31.747 -4.503 -52.842 1.00 92.44 94 SER A CA 1
ATOM 789 C C . SER A 1 94 ? 30.825 -3.562 -53.633 1.00 92.44 94 SER A C 1
ATOM 791 O O . SER A 1 94 ? 29.665 -3.890 -53.860 1.00 92.44 94 SER A O 1
ATOM 793 N N . GLY A 1 95 ? 31.318 -2.386 -54.040 1.00 92.94 95 GLY A N 1
ATOM 794 C CA . GLY A 1 95 ? 30.565 -1.337 -54.724 1.00 92.94 95 GLY A CA 1
ATOM 795 C C . GLY A 1 95 ? 29.996 -0.263 -53.796 1.00 92.94 95 GLY A C 1
ATOM 796 O O . GLY A 1 95 ? 29.225 0.563 -54.259 1.00 92.94 95 GLY A O 1
ATOM 797 N N . LEU A 1 96 ? 30.333 -0.275 -52.498 1.00 95.88 96 LEU A N 1
ATOM 798 C CA . LEU A 1 96 ? 29.943 0.789 -51.562 1.00 95.88 96 LEU A CA 1
ATOM 799 C C . LEU A 1 96 ? 30.801 2.029 -51.827 1.00 95.88 96 LEU A C 1
ATOM 801 O O . LEU A 1 96 ? 32.028 1.925 -51.877 1.00 95.88 96 LEU A O 1
ATOM 805 N N . VAL A 1 97 ? 30.159 3.180 -51.985 1.00 97.12 97 VAL A N 1
ATOM 806 C CA . VAL A 1 97 ? 30.824 4.475 -52.152 1.00 97.12 97 VAL A CA 1
ATOM 807 C C . VAL A 1 97 ? 30.814 5.246 -50.831 1.00 97.12 97 VAL A C 1
ATOM 809 O O . VAL A 1 97 ? 29.805 5.287 -50.131 1.00 97.12 97 VAL A O 1
ATOM 812 N N . VAL A 1 98 ? 31.941 5.858 -50.480 1.00 97.06 98 VAL A N 1
ATOM 813 C CA . VAL A 1 98 ? 32.059 6.764 -49.334 1.00 97.06 98 VAL A CA 1
ATOM 814 C C . VAL A 1 98 ? 32.472 8.133 -49.847 1.00 97.06 98 VAL A C 1
ATOM 816 O O . VAL A 1 98 ? 33.574 8.283 -50.375 1.00 97.06 98 VAL A O 1
ATOM 819 N N . GLU A 1 99 ? 31.586 9.112 -49.676 1.00 97.12 99 GLU A N 1
ATOM 820 C CA . GLU A 1 99 ? 31.809 10.505 -50.065 1.00 97.12 99 GLU A CA 1
ATOM 821 C C . GLU A 1 99 ? 32.095 11.366 -48.834 1.00 97.12 99 GLU A C 1
ATOM 823 O O . GLU A 1 99 ? 31.380 11.297 -47.824 1.00 97.12 99 GLU A O 1
ATOM 828 N N . PHE A 1 100 ? 33.127 12.209 -48.921 1.00 95.69 100 PHE A N 1
ATOM 829 C CA . PHE A 1 100 ? 33.498 13.111 -47.840 1.00 95.69 100 PHE A CA 1
ATOM 830 C C . PHE A 1 100 ? 33.073 14.541 -48.159 1.00 95.69 100 PHE A C 1
ATOM 832 O O . PHE A 1 100 ? 33.672 15.218 -48.994 1.00 95.69 100 PHE A O 1
ATOM 839 N N . GLN A 1 101 ? 32.101 15.068 -47.419 1.00 94.75 101 GLN A N 1
ATOM 840 C CA . GLN A 1 101 ? 31.598 16.417 -47.654 1.00 94.75 101 GLN A CA 1
ATOM 841 C C . GLN A 1 101 ? 32.175 17.422 -46.657 1.00 94.75 101 GLN A C 1
ATOM 843 O O . GLN A 1 101 ? 31.914 17.348 -45.457 1.00 94.75 101 GLN A O 1
ATOM 848 N N . ASN A 1 102 ? 32.919 18.412 -47.158 1.00 90.94 102 ASN A N 1
ATOM 849 C CA . ASN A 1 102 ? 33.484 19.484 -46.331 1.00 90.94 102 ASN A CA 1
ATOM 850 C C . ASN A 1 102 ? 32.821 20.847 -46.588 1.00 90.94 102 ASN A C 1
ATOM 852 O O . ASN A 1 102 ? 32.632 21.633 -45.656 1.00 90.94 102 ASN A O 1
ATOM 856 N N . SER A 1 103 ? 32.467 21.143 -47.842 1.00 86.31 103 SER A N 1
ATOM 857 C CA . SER A 1 103 ? 31.939 22.454 -48.237 1.00 86.31 103 SER A CA 1
ATOM 858 C C . SER A 1 103 ? 30.401 22.475 -48.290 1.00 86.31 103 SER A C 1
ATOM 860 O O . SER A 1 103 ? 29.720 21.535 -47.874 1.00 86.31 103 SER A O 1
ATOM 862 N N . HIS A 1 104 ? 29.816 23.597 -48.720 1.00 87.75 104 HIS A N 1
ATOM 863 C CA . HIS A 1 104 ? 28.372 23.684 -48.951 1.00 87.75 104 HIS A CA 1
ATOM 864 C C . HIS A 1 104 ? 27.987 22.915 -50.222 1.00 87.75 104 HIS A C 1
ATOM 866 O O . HIS A 1 104 ? 28.598 23.143 -51.260 1.00 87.75 104 HIS A O 1
ATOM 872 N N . ILE A 1 105 ? 26.961 22.069 -50.127 1.00 91.50 105 ILE A N 1
ATOM 873 C CA . ILE A 1 105 ? 26.386 21.292 -51.231 1.00 91.50 105 ILE A CA 1
ATOM 874 C C . ILE A 1 105 ? 24.909 21.670 -51.404 1.00 91.50 105 ILE A C 1
ATOM 876 O O . ILE A 1 105 ? 24.230 21.977 -50.414 1.00 91.50 105 ILE A O 1
ATOM 880 N N . SER A 1 106 ? 24.434 21.707 -52.650 1.00 93.06 106 SER A N 1
ATOM 881 C CA . SER A 1 106 ? 23.029 21.978 -52.959 1.00 93.06 106 SER A CA 1
ATOM 882 C C . SER A 1 106 ? 22.163 20.720 -52.762 1.00 93.06 106 SER A C 1
ATOM 884 O O . SER A 1 106 ? 22.694 19.612 -52.819 1.00 93.06 106 SER A O 1
ATOM 886 N N . PRO A 1 107 ? 20.845 20.851 -52.516 1.00 93.38 107 PRO A N 1
ATOM 887 C CA . PRO A 1 107 ? 19.932 19.703 -52.503 1.00 93.38 107 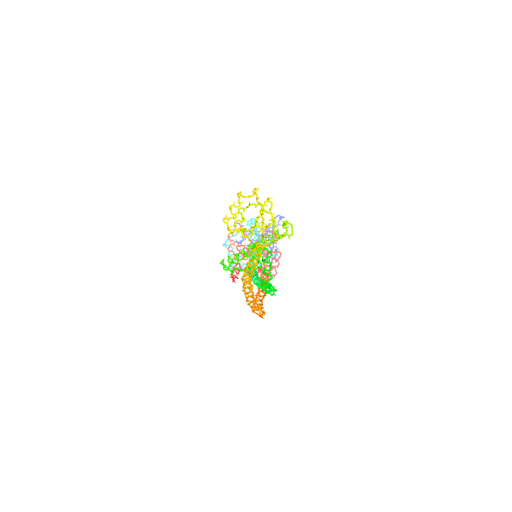PRO A CA 1
ATOM 888 C C . PRO A 1 107 ? 19.997 18.879 -53.796 1.00 93.38 107 PRO A C 1
ATOM 890 O O . PRO A 1 107 ? 20.125 17.662 -53.728 1.00 93.38 107 PRO A O 1
ATOM 893 N N . ASP A 1 108 ? 20.015 19.555 -54.949 1.00 93.88 108 ASP A N 1
ATOM 894 C CA . ASP A 1 108 ? 20.075 18.914 -56.267 1.00 93.88 108 ASP A CA 1
ATOM 895 C C . ASP A 1 108 ? 21.356 18.074 -56.430 1.00 93.88 108 ASP A C 1
ATOM 897 O O . ASP A 1 108 ? 21.305 16.963 -56.949 1.00 93.88 108 ASP A O 1
ATOM 901 N N . ASP A 1 109 ? 22.504 18.560 -55.936 1.00 94.00 109 ASP A N 1
ATOM 902 C CA . ASP A 1 109 ? 23.765 17.803 -55.966 1.00 94.00 109 ASP A CA 1
ATOM 903 C C . ASP A 1 109 ? 23.751 16.589 -55.024 1.00 94.00 109 ASP A C 1
ATOM 905 O O . ASP A 1 109 ? 24.395 15.585 -55.324 1.00 94.00 109 ASP A O 1
ATOM 909 N N . ILE A 1 110 ? 23.053 16.666 -53.882 1.00 94.88 110 ILE A N 1
ATOM 910 C CA . ILE A 1 110 ? 22.885 15.520 -52.972 1.00 94.88 110 ILE A CA 1
ATOM 911 C C . ILE A 1 110 ? 22.081 14.431 -53.682 1.00 94.88 110 ILE A C 1
ATOM 913 O O . ILE A 1 110 ? 22.560 13.304 -53.795 1.00 94.88 110 ILE A O 1
ATOM 917 N N . GLU A 1 111 ? 20.897 14.775 -54.193 1.00 94.75 111 GLU A N 1
ATOM 918 C CA . GLU A 1 111 ? 20.015 13.826 -54.879 1.00 94.75 111 GLU A CA 1
ATOM 919 C C . GLU A 1 111 ? 20.694 13.233 -56.121 1.00 94.75 111 GLU A C 1
ATOM 921 O O . GLU A 1 111 ? 20.646 12.022 -56.336 1.00 94.75 111 GLU A O 1
ATOM 926 N N . ALA A 1 112 ? 21.382 14.056 -56.921 1.00 94.00 112 ALA A N 1
ATOM 927 C CA . ALA A 1 112 ? 22.098 13.590 -58.106 1.00 94.00 112 ALA A CA 1
ATOM 928 C C . ALA A 1 112 ? 23.211 12.589 -57.754 1.00 94.00 112 ALA A C 1
ATOM 930 O O . ALA A 1 112 ? 23.318 11.541 -58.390 1.00 94.00 112 ALA A O 1
ATOM 931 N N . ARG A 1 113 ? 24.006 12.865 -56.711 1.00 95.69 113 ARG A N 1
ATOM 932 C CA . ARG A 1 113 ? 25.070 11.954 -56.259 1.00 95.69 113 ARG A CA 1
ATOM 933 C C . ARG A 1 113 ? 24.521 10.652 -55.696 1.00 95.69 113 ARG A C 1
ATOM 935 O O . ARG A 1 113 ? 25.050 9.590 -56.019 1.00 95.69 113 ARG A O 1
ATOM 942 N N . GLU A 1 114 ? 23.472 10.724 -54.881 1.00 96.38 114 GLU A N 1
ATOM 943 C CA . GLU A 1 114 ? 22.844 9.537 -54.295 1.00 96.38 114 GLU A CA 1
ATOM 944 C C . GLU A 1 114 ? 22.215 8.643 -55.366 1.00 96.38 114 GLU A C 1
ATOM 946 O O . GLU A 1 114 ? 22.422 7.430 -55.339 1.00 96.38 114 GLU A O 1
ATOM 951 N N . ASN A 1 115 ? 21.552 9.228 -56.367 1.00 94.56 115 ASN A N 1
ATOM 952 C CA . ASN A 1 115 ? 21.012 8.482 -57.504 1.00 94.56 115 ASN A CA 1
ATOM 953 C C . ASN A 1 115 ? 22.113 7.876 -58.389 1.00 94.56 115 ASN A C 1
ATOM 955 O O . ASN A 1 115 ? 21.986 6.732 -58.822 1.00 94.56 115 ASN A O 1
ATOM 959 N N . PHE A 1 116 ? 23.203 8.611 -58.635 1.00 95.81 116 PHE A N 1
ATOM 960 C CA . PHE A 1 116 ? 24.306 8.156 -59.486 1.00 95.81 116 PHE A CA 1
ATOM 961 C C . PHE A 1 116 ? 25.130 7.034 -58.843 1.00 95.81 116 PHE A C 1
ATOM 963 O O . PHE A 1 116 ? 25.387 6.002 -59.465 1.00 95.81 116 PHE A O 1
ATOM 970 N N . TYR A 1 117 ? 25.567 7.211 -57.591 1.00 95.19 117 TYR A N 1
ATOM 971 C CA . TYR A 1 117 ? 26.379 6.204 -56.901 1.00 95.19 117 TYR A CA 1
ATOM 972 C C . TYR A 1 117 ? 25.537 5.049 -56.349 1.00 95.19 117 TYR A C 1
ATOM 974 O O . TYR A 1 117 ? 26.047 3.935 -56.190 1.00 95.19 117 TYR A O 1
ATOM 982 N N . GLY A 1 118 ? 24.259 5.296 -56.052 1.00 93.88 118 GLY A N 1
ATOM 983 C CA . GLY A 1 118 ? 23.331 4.330 -55.481 1.00 93.88 118 GLY A CA 1
ATOM 984 C C . GLY A 1 118 ? 23.734 3.928 -54.065 1.00 93.88 118 GLY A C 1
ATOM 985 O O . GLY A 1 118 ? 23.334 4.540 -53.077 1.00 93.88 118 GLY A O 1
ATOM 986 N N . ARG A 1 119 ? 24.545 2.871 -53.940 1.00 94.19 119 ARG A N 1
ATOM 987 C CA . ARG A 1 119 ? 24.963 2.356 -52.632 1.00 94.19 119 ARG A CA 1
ATOM 988 C C . ARG A 1 119 ? 26.107 3.196 -52.069 1.00 94.19 119 ARG A C 1
ATOM 990 O O . ARG A 1 119 ? 27.277 2.852 -52.250 1.00 94.19 119 ARG A O 1
ATOM 997 N N . MET A 1 120 ? 25.761 4.268 -51.361 1.00 95.19 120 MET A N 1
ATOM 998 C CA . MET A 1 120 ? 26.731 5.195 -50.779 1.00 95.19 120 MET A CA 1
ATOM 999 C C . MET A 1 120 ? 26.445 5.589 -49.325 1.00 95.19 120 MET A C 1
ATOM 1001 O O . MET A 1 120 ? 25.352 5.364 -48.810 1.00 95.19 120 MET A O 1
ATOM 1005 N N . LEU A 1 121 ? 27.441 6.192 -48.673 1.00 96.69 121 LEU A N 1
ATOM 1006 C CA . LEU A 1 121 ? 27.300 6.896 -47.399 1.00 96.69 121 LEU A CA 1
ATOM 1007 C C . LEU A 1 121 ? 28.055 8.231 -47.427 1.00 96.69 121 LEU A C 1
ATOM 1009 O O . LEU A 1 121 ? 29.061 8.377 -48.126 1.00 96.69 121 LEU A O 1
ATOM 1013 N N . TRP A 1 122 ? 27.591 9.171 -46.609 1.00 97.06 122 TRP A N 1
ATOM 1014 C CA . TRP A 1 122 ? 28.212 10.474 -46.398 1.00 97.06 122 TRP A CA 1
ATOM 1015 C C . TRP A 1 122 ? 28.990 10.513 -45.088 1.00 97.06 122 TRP A C 1
ATOM 1017 O O . TRP A 1 122 ? 28.433 10.229 -44.027 1.00 97.06 122 TRP A O 1
ATOM 1027 N N . ILE A 1 123 ? 30.236 10.976 -45.135 1.00 96.75 123 ILE A N 1
ATOM 1028 C CA . ILE A 1 123 ? 30.944 11.482 -43.955 1.00 96.75 123 ILE A CA 1
ATOM 1029 C C . ILE A 1 123 ? 31.073 12.994 -44.125 1.00 96.75 123 ILE A C 1
ATOM 1031 O O . ILE A 1 123 ? 31.659 13.480 -45.089 1.00 96.75 123 ILE A O 1
ATOM 1035 N N . VAL A 1 124 ? 30.481 13.753 -43.211 1.00 95.25 124 VAL A N 1
ATOM 1036 C CA . VAL A 1 124 ? 30.361 15.210 -43.291 1.00 95.25 124 VAL A CA 1
ATOM 1037 C C . VAL A 1 124 ? 31.255 15.851 -42.240 1.00 95.25 124 VAL A C 1
ATOM 1039 O O . VAL A 1 124 ? 31.152 15.535 -41.053 1.00 95.25 124 VAL A O 1
ATOM 1042 N N . ASN A 1 125 ? 32.089 16.804 -42.656 1.00 94.62 125 ASN A N 1
ATOM 1043 C CA . ASN A 1 125 ? 32.914 17.568 -41.729 1.00 94.62 125 ASN A CA 1
ATOM 1044 C C . ASN A 1 125 ? 32.040 18.491 -40.866 1.00 94.62 125 ASN A C 1
ATOM 1046 O O . ASN A 1 125 ? 31.498 19.500 -41.332 1.00 94.62 125 ASN A O 1
ATOM 1050 N N . GLY A 1 126 ? 31.925 18.145 -39.589 1.00 92.38 126 GLY A N 1
ATOM 1051 C CA . GLY A 1 126 ? 31.162 18.856 -38.575 1.00 92.38 126 GLY A CA 1
ATOM 1052 C C . GLY A 1 126 ? 31.910 20.004 -37.903 1.00 92.38 126 GLY A C 1
ATOM 1053 O O . GLY A 1 126 ? 31.278 20.820 -37.227 1.00 92.38 126 GLY A O 1
ATOM 1054 N N . ALA A 1 127 ? 33.226 20.134 -38.105 1.00 90.00 127 ALA A N 1
ATOM 1055 C CA . ALA A 1 127 ? 34.058 21.104 -37.384 1.00 90.00 127 ALA A CA 1
ATOM 1056 C C . ALA A 1 127 ? 33.547 22.555 -37.505 1.00 90.00 127 ALA A C 1
ATOM 1058 O O . ALA A 1 127 ? 33.606 23.325 -36.549 1.00 90.00 127 ALA A O 1
ATOM 1059 N N . GLY A 1 128 ? 32.973 22.929 -38.656 1.00 86.69 128 GLY A N 1
ATOM 1060 C CA . GLY A 1 128 ? 32.437 24.276 -38.900 1.00 86.69 128 GLY A CA 1
ATOM 1061 C C . GLY A 1 128 ? 31.067 24.578 -38.269 1.00 86.69 128 GLY A C 1
ATOM 1062 O O . GLY A 1 128 ? 30.545 25.687 -38.432 1.00 86.69 128 GLY A O 1
ATOM 1063 N N . PHE A 1 129 ? 30.425 23.607 -37.617 1.00 86.94 129 PHE A N 1
ATOM 1064 C CA . PHE A 1 129 ? 29.127 23.794 -36.958 1.00 86.94 129 PHE A CA 1
ATOM 1065 C C . PHE A 1 129 ? 28.971 23.024 -35.640 1.00 86.94 129 PHE A C 1
ATOM 1067 O O . PHE A 1 129 ? 27.850 22.921 -35.142 1.00 86.94 129 PHE A O 1
ATOM 1074 N N . ASN A 1 130 ? 30.070 22.529 -35.065 1.00 87.31 130 ASN A N 1
ATOM 1075 C CA . ASN A 1 130 ? 30.079 21.815 -33.787 1.00 87.31 130 ASN A CA 1
ATOM 1076 C C . ASN A 1 130 ? 29.434 22.646 -32.657 1.00 87.31 130 ASN A C 1
ATOM 1078 O O . ASN A 1 130 ? 28.570 22.174 -31.929 1.00 87.31 130 ASN A O 1
ATOM 1082 N N . ASP A 1 131 ? 29.739 23.945 -32.601 1.00 86.75 131 ASP A N 1
ATOM 1083 C CA . ASP A 1 131 ? 29.174 24.911 -31.644 1.00 86.75 131 ASP A CA 1
ATOM 1084 C C . ASP A 1 131 ? 27.637 25.035 -31.693 1.00 86.75 131 ASP A C 1
ATOM 1086 O O . ASP A 1 131 ? 26.989 25.473 -30.739 1.00 86.75 131 ASP A O 1
ATOM 1090 N N . ARG A 1 132 ? 27.041 24.656 -32.824 1.00 88.56 132 ARG A N 1
ATOM 1091 C CA . ARG A 1 132 ? 25.600 24.684 -33.082 1.00 88.56 132 ARG A CA 1
ATOM 1092 C C . ARG A 1 132 ? 24.950 23.311 -32.964 1.00 88.56 132 ARG A C 1
ATOM 1094 O O . ARG A 1 132 ? 23.734 23.223 -33.142 1.00 88.56 132 ARG A O 1
ATOM 1101 N N . PHE A 1 133 ? 25.721 22.268 -32.690 1.00 86.81 133 PHE A N 1
ATOM 1102 C CA . PHE A 1 133 ? 25.260 20.893 -32.599 1.00 86.81 133 PHE A CA 1
ATOM 1103 C C . PHE A 1 133 ? 25.255 20.461 -31.129 1.00 86.81 133 PHE A C 1
ATOM 1105 O O . PHE A 1 133 ? 26.249 20.005 -30.581 1.00 86.81 133 PHE A O 1
ATOM 1112 N N . GLN A 1 134 ? 24.125 20.676 -30.454 1.00 89.38 134 GLN A N 1
ATOM 1113 C CA . GLN A 1 134 ? 23.977 20.339 -29.038 1.00 89.38 134 GLN A CA 1
ATOM 1114 C C . GLN A 1 134 ? 23.633 18.862 -28.908 1.00 89.38 134 GLN A C 1
ATOM 1116 O O . GLN A 1 134 ? 22.625 18.448 -29.473 1.00 89.38 134 GLN A O 1
ATOM 1121 N N . ILE A 1 135 ? 24.429 18.099 -28.164 1.00 87.50 135 ILE A N 1
ATOM 1122 C CA . ILE A 1 135 ? 24.225 16.667 -27.928 1.00 87.50 135 ILE A CA 1
ATOM 1123 C C . ILE A 1 135 ? 23.919 16.452 -26.446 1.00 87.50 135 ILE A C 1
ATOM 1125 O O . ILE A 1 135 ? 24.579 17.036 -25.587 1.00 87.50 135 ILE A O 1
ATOM 1129 N N . SER A 1 136 ? 22.923 15.624 -26.147 1.00 86.88 136 SER A N 1
ATOM 1130 C CA . SER A 1 136 ? 22.595 15.189 -24.791 1.00 86.88 136 SER A CA 1
ATOM 1131 C C . SER A 1 136 ? 22.343 13.684 -24.752 1.00 86.88 136 SER A C 1
ATOM 1133 O O . SER A 1 136 ? 21.858 13.091 -25.718 1.00 86.88 136 SER A O 1
ATOM 1135 N N . SER A 1 137 ? 22.675 13.071 -23.619 1.00 84.12 137 SER A N 1
ATOM 1136 C CA . SER A 1 137 ? 22.467 11.645 -23.380 1.00 84.12 137 SER A CA 1
ATOM 1137 C C . SER A 1 137 ? 20.974 11.318 -23.336 1.00 84.12 137 SER A C 1
ATOM 1139 O O . SER A 1 137 ? 20.246 11.925 -22.555 1.00 84.12 137 SER A O 1
ATOM 1141 N N . THR A 1 138 ? 20.498 10.370 -24.152 1.00 81.31 138 THR A N 1
ATOM 1142 C CA . THR A 1 138 ? 19.139 9.818 -23.963 1.00 81.31 138 THR A CA 1
ATOM 1143 C C . THR A 1 138 ? 19.098 8.775 -22.865 1.00 81.31 138 THR A C 1
ATOM 1145 O O . THR A 1 138 ? 18.051 8.556 -22.273 1.00 81.31 138 THR A O 1
ATOM 1148 N N . PHE A 1 139 ? 20.238 8.155 -22.577 1.00 81.25 139 PHE A N 1
ATOM 1149 C CA . PHE A 1 139 ? 20.374 7.154 -21.535 1.00 81.25 139 PHE A CA 1
ATOM 1150 C C . PHE A 1 139 ? 19.957 7.690 -20.158 1.00 81.25 139 PHE A C 1
ATOM 1152 O O . PHE A 1 139 ? 19.166 7.063 -19.458 1.00 81.25 139 PHE A O 1
ATOM 1159 N N . GLU A 1 140 ? 20.435 8.883 -19.793 1.00 82.19 140 GLU A N 1
ATOM 1160 C CA . GLU A 1 140 ? 20.095 9.517 -18.512 1.00 82.19 140 GLU A CA 1
ATOM 1161 C C . GLU A 1 140 ? 18.614 9.911 -18.441 1.00 82.19 140 GLU A C 1
ATOM 1163 O O . GLU A 1 140 ? 17.966 9.685 -17.417 1.00 82.19 140 GLU A O 1
ATOM 1168 N N . ASP A 1 141 ? 18.067 10.448 -19.538 1.00 83.00 141 ASP A N 1
ATOM 1169 C CA . ASP A 1 141 ? 16.653 10.818 -19.646 1.00 83.00 141 ASP A CA 1
ATOM 1170 C C . ASP A 1 141 ? 15.740 9.593 -19.451 1.00 83.00 141 ASP A C 1
ATOM 1172 O O . ASP A 1 141 ? 14.804 9.633 -18.648 1.00 83.00 141 ASP A O 1
ATOM 1176 N N . GLU A 1 142 ? 16.020 8.495 -20.162 1.00 84.94 142 GLU A N 1
ATOM 1177 C CA . GLU A 1 142 ? 15.218 7.268 -20.102 1.00 84.94 142 GLU A CA 1
ATOM 1178 C C . GLU A 1 142 ? 15.370 6.561 -18.745 1.00 84.94 142 GLU A C 1
ATOM 1180 O O . GLU A 1 142 ? 14.371 6.123 -18.174 1.00 84.94 142 GLU A O 1
ATOM 1185 N N . ARG A 1 143 ? 16.577 6.529 -18.154 1.00 87.06 143 ARG A N 1
ATOM 1186 C CA . ARG A 1 143 ? 16.776 6.028 -16.780 1.00 87.06 143 ARG A CA 1
ATOM 1187 C C . ARG A 1 143 ? 15.984 6.833 -15.756 1.00 87.06 143 ARG A C 1
ATOM 1189 O O . ARG A 1 143 ? 15.336 6.256 -14.885 1.00 87.06 143 ARG A O 1
ATOM 1196 N N . MET A 1 144 ? 16.014 8.162 -15.849 1.00 88.62 144 MET A N 1
ATOM 1197 C CA . MET A 1 144 ? 15.256 9.029 -14.945 1.00 88.62 144 MET A CA 1
ATOM 1198 C C . MET A 1 144 ? 13.746 8.806 -15.092 1.00 88.62 144 MET A C 1
ATOM 1200 O O . MET A 1 144 ? 13.019 8.784 -14.092 1.00 88.62 144 MET A O 1
ATOM 1204 N N . PHE A 1 145 ? 13.266 8.631 -16.325 1.00 89.44 145 PHE A N 1
ATOM 1205 C CA . PHE A 1 145 ? 11.868 8.312 -16.591 1.00 89.44 145 PHE A CA 1
ATOM 1206 C C . PHE A 1 145 ? 11.480 6.951 -16.000 1.00 89.44 145 PHE A C 1
ATOM 1208 O O . PHE A 1 145 ? 10.490 6.883 -15.270 1.00 89.44 145 PHE A O 1
ATOM 1215 N N . LEU A 1 146 ? 12.283 5.908 -16.238 1.00 90.94 146 LEU A N 1
ATOM 1216 C CA . LEU A 1 146 ? 12.059 4.565 -15.698 1.00 90.94 146 LEU A CA 1
ATOM 1217 C C . LEU A 1 146 ? 12.010 4.579 -14.166 1.00 90.94 146 LEU A C 1
ATOM 1219 O O . LEU A 1 146 ? 11.097 4.018 -13.572 1.00 90.94 146 LEU A O 1
ATOM 1223 N N . GLU A 1 147 ? 12.935 5.283 -13.517 1.00 93.06 147 GLU A N 1
ATOM 1224 C CA . GLU A 1 147 ? 12.970 5.414 -12.057 1.00 93.06 147 GLU A CA 1
ATOM 1225 C C . GLU A 1 147 ? 11.740 6.158 -11.508 1.00 93.06 147 GLU A C 1
ATOM 1227 O O . GLU A 1 147 ? 11.196 5.824 -10.451 1.00 93.06 147 GLU A O 1
ATOM 1232 N N . THR A 1 148 ? 11.270 7.176 -12.232 1.00 94.31 148 THR A N 1
ATOM 1233 C CA . THR A 1 148 ? 10.045 7.904 -11.877 1.00 94.31 148 THR A CA 1
ATOM 1234 C C . THR A 1 148 ? 8.8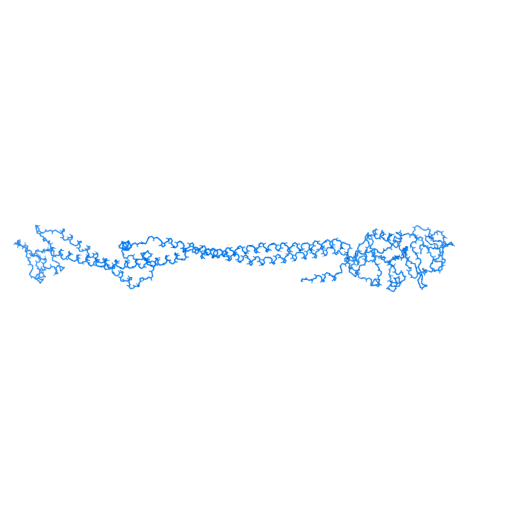14 7.010 -12.021 1.00 94.31 148 THR A C 1
ATOM 1236 O O . THR A 1 148 ? 7.923 7.033 -11.166 1.00 94.31 148 THR A O 1
ATOM 1239 N N . GLU A 1 149 ? 8.765 6.201 -13.078 1.00 94.06 149 GLU A N 1
ATOM 1240 C CA . GLU A 1 149 ? 7.705 5.227 -13.323 1.00 94.06 149 GLU A CA 1
ATOM 1241 C C . GLU A 1 149 ? 7.697 4.126 -12.251 1.00 94.06 149 GLU A C 1
ATOM 1243 O O . GLU A 1 149 ? 6.654 3.931 -11.622 1.00 94.06 149 GLU A O 1
ATOM 1248 N N . ARG A 1 150 ? 8.858 3.514 -11.954 1.00 96.00 150 ARG A N 1
ATOM 1249 C CA . ARG A 1 150 ? 9.073 2.533 -10.869 1.00 96.00 150 ARG A CA 1
ATOM 1250 C C . ARG A 1 150 ? 8.487 3.050 -9.559 1.00 96.00 150 ARG A C 1
ATOM 1252 O O . ARG A 1 150 ? 7.597 2.436 -8.973 1.00 96.00 150 ARG A O 1
ATOM 1259 N N . LYS A 1 151 ? 8.907 4.249 -9.137 1.00 96.94 151 LYS A N 1
ATOM 1260 C CA . LYS A 1 151 ? 8.403 4.899 -7.915 1.00 96.94 151 LYS A CA 1
ATOM 1261 C C . LYS A 1 151 ? 6.897 5.115 -7.940 1.00 96.94 151 LYS A C 1
ATOM 1263 O O . LYS A 1 151 ? 6.234 4.908 -6.928 1.00 96.94 151 LYS A O 1
ATOM 1268 N N . THR A 1 152 ? 6.355 5.562 -9.068 1.00 96.62 152 THR A N 1
ATOM 1269 C CA . THR A 1 152 ? 4.924 5.859 -9.191 1.00 96.62 152 THR A CA 1
ATOM 1270 C C . THR A 1 152 ? 4.083 4.591 -9.056 1.00 96.62 152 THR A C 1
ATOM 1272 O O . THR A 1 152 ? 3.107 4.594 -8.307 1.00 96.62 152 THR A O 1
ATOM 1275 N N . GLN A 1 153 ? 4.480 3.504 -9.722 1.00 96.56 153 GLN A N 1
ATOM 1276 C CA . GLN A 1 153 ? 3.774 2.222 -9.664 1.00 96.56 153 GLN A CA 1
ATOM 1277 C C . GLN A 1 153 ? 3.847 1.597 -8.266 1.00 96.56 153 GLN A C 1
ATOM 1279 O O . GLN A 1 153 ? 2.808 1.267 -7.693 1.00 96.56 153 GLN A O 1
ATOM 1284 N N . LEU A 1 154 ? 5.037 1.542 -7.659 1.00 96.44 154 LEU A N 1
ATOM 1285 C CA . LEU A 1 154 ? 5.201 1.020 -6.297 1.00 96.44 154 LEU A CA 1
ATOM 1286 C C . LEU A 1 154 ? 4.412 1.838 -5.265 1.00 96.44 154 LEU A C 1
ATOM 1288 O O . LEU A 1 154 ? 3.767 1.281 -4.380 1.00 96.44 154 LEU A O 1
ATOM 1292 N N . ASN A 1 155 ? 4.408 3.169 -5.380 1.00 97.06 155 ASN A N 1
ATOM 1293 C CA . ASN A 1 155 ? 3.613 4.016 -4.489 1.00 97.06 155 ASN A CA 1
ATOM 1294 C C . ASN A 1 155 ? 2.108 3.783 -4.660 1.00 97.06 155 ASN A C 1
ATOM 1296 O O . ASN A 1 155 ? 1.374 3.823 -3.672 1.00 97.06 155 ASN A O 1
ATOM 1300 N N . HIS A 1 156 ? 1.641 3.537 -5.886 1.00 96.62 156 HIS A N 1
ATOM 1301 C CA . HIS A 1 156 ? 0.240 3.216 -6.144 1.00 96.62 156 HIS A CA 1
ATOM 1302 C C . HIS A 1 156 ? -0.175 1.906 -5.459 1.00 96.62 156 HIS A C 1
ATOM 1304 O O . HIS A 1 156 ? -1.196 1.882 -4.768 1.00 96.62 156 HIS A O 1
ATOM 1310 N N . ILE A 1 157 ? 0.647 0.859 -5.578 1.00 96.50 157 ILE A N 1
ATOM 1311 C CA . ILE A 1 157 ? 0.435 -0.434 -4.912 1.00 96.50 157 ILE A CA 1
ATOM 1312 C C . ILE A 1 157 ? 0.383 -0.250 -3.388 1.00 96.50 157 ILE A C 1
ATOM 1314 O O . ILE A 1 157 ? -0.581 -0.658 -2.737 1.00 96.50 157 ILE A O 1
ATOM 1318 N N . LYS A 1 158 ? 1.358 0.468 -2.816 1.00 95.81 158 LYS A N 1
ATOM 1319 C CA . LYS A 1 158 ? 1.410 0.755 -1.372 1.00 95.81 158 LYS A CA 1
ATOM 1320 C C . LYS A 1 158 ? 0.189 1.521 -0.879 1.00 95.81 158 LYS A C 1
ATOM 1322 O O . LYS A 1 158 ? -0.349 1.200 0.179 1.00 95.81 158 LYS A O 1
ATOM 1327 N N . PHE A 1 159 ? -0.264 2.518 -1.636 1.00 97.12 159 PHE A N 1
ATOM 1328 C CA . PHE A 1 159 ? -1.452 3.293 -1.286 1.00 97.12 159 PHE A CA 1
ATOM 1329 C C . PHE A 1 159 ? -2.719 2.426 -1.295 1.00 97.12 159 PHE A C 1
ATOM 1331 O O . PHE A 1 159 ? -3.491 2.452 -0.337 1.00 97.12 159 PHE A O 1
ATOM 1338 N N . LYS A 1 160 ? -2.900 1.607 -2.339 1.00 96.19 160 LYS A N 1
ATOM 1339 C CA . LYS A 1 160 ? -4.012 0.651 -2.453 1.00 96.19 160 LYS A CA 1
ATOM 1340 C C . LYS A 1 160 ? -4.016 -0.345 -1.284 1.00 96.19 160 LYS A C 1
ATOM 1342 O O . LYS A 1 160 ? -5.064 -0.538 -0.665 1.00 96.19 160 LYS A O 1
ATOM 1347 N N . ARG A 1 161 ? -2.851 -0.902 -0.916 1.00 95.88 161 ARG A N 1
ATOM 1348 C CA . ARG A 1 161 ? -2.696 -1.767 0.271 1.00 95.88 161 ARG A CA 1
ATOM 1349 C C . ARG A 1 161 ? -3.134 -1.051 1.543 1.00 95.88 161 ARG A C 1
ATOM 1351 O O . ARG A 1 161 ? -3.929 -1.605 2.295 1.00 95.88 161 ARG A O 1
ATOM 1358 N N . GLN A 1 162 ? -2.643 0.165 1.785 1.00 95.94 162 GLN A N 1
ATOM 1359 C CA . GLN A 1 162 ? -2.977 0.930 2.993 1.00 95.94 162 GLN A CA 1
ATOM 1360 C C . GLN A 1 162 ? -4.486 1.155 3.134 1.00 95.94 162 GLN A C 1
ATOM 1362 O O . GLN A 1 162 ? -5.036 0.982 4.221 1.00 95.94 162 GLN A O 1
ATOM 1367 N N . GLU A 1 163 ? -5.171 1.501 2.043 1.00 96.75 163 GLU A N 1
ATOM 1368 C CA . GLU A 1 163 ? -6.623 1.693 2.051 1.00 96.75 163 GLU A CA 1
ATOM 1369 C C . GLU A 1 163 ? -7.369 0.400 2.422 1.00 96.75 163 GLU A C 1
ATOM 1371 O O . GLU A 1 163 ? -8.257 0.409 3.279 1.00 96.75 163 GLU A O 1
ATOM 1376 N N . GLN A 1 164 ? -6.978 -0.729 1.827 1.00 96.25 164 GLN A N 1
ATOM 1377 C CA . GLN A 1 164 ? -7.576 -2.035 2.114 1.00 96.25 164 GLN A CA 1
ATOM 1378 C C . GLN A 1 164 ? -7.278 -2.502 3.547 1.00 96.25 164 GLN A C 1
ATOM 1380 O O . GLN A 1 164 ? -8.172 -2.984 4.247 1.00 96.25 164 GLN A O 1
ATOM 1385 N N . GLU A 1 165 ? -6.048 -2.305 4.015 1.00 96.69 165 GLU A N 1
ATOM 1386 C CA . GLU A 1 165 ? -5.604 -2.664 5.359 1.00 96.69 165 GLU A CA 1
ATOM 1387 C C . GLU A 1 165 ? -6.390 -1.906 6.439 1.00 96.69 165 GLU A C 1
ATOM 1389 O O . GLU A 1 165 ? -6.817 -2.508 7.427 1.00 96.69 165 GLU A O 1
ATOM 1394 N N . GLU A 1 166 ? -6.667 -0.615 6.246 1.00 97.38 166 GLU A N 1
ATOM 1395 C CA . GLU A 1 166 ? -7.486 0.168 7.179 1.00 97.38 166 GLU A CA 1
ATOM 1396 C C . GLU A 1 166 ? -8.928 -0.355 7.280 1.00 97.38 166 GLU A C 1
ATOM 1398 O O . GLU A 1 166 ? -9.507 -0.410 8.375 1.00 97.38 166 GLU A O 1
ATOM 1403 N N . VAL A 1 167 ? -9.511 -0.810 6.165 1.00 97.31 167 VAL A N 1
ATOM 1404 C CA . VAL A 1 167 ? -10.845 -1.434 6.158 1.00 97.31 167 VAL A CA 1
ATOM 1405 C C . VAL A 1 167 ? -10.843 -2.730 6.974 1.00 97.31 167 VAL A C 1
ATOM 1407 O O . VAL A 1 167 ? -11.706 -2.908 7.843 1.00 97.31 167 VAL A O 1
ATOM 1410 N N . VAL A 1 168 ? -9.856 -3.604 6.753 1.00 97.06 168 VAL A N 1
ATOM 1411 C CA . VAL A 1 168 ? -9.725 -4.887 7.466 1.00 97.06 168 VAL A CA 1
ATOM 1412 C C . VAL A 1 168 ? -9.440 -4.661 8.955 1.00 97.06 168 VAL A C 1
ATOM 1414 O O . VAL A 1 168 ? -10.115 -5.240 9.809 1.00 97.06 168 VAL A O 1
ATOM 1417 N N . LYS A 1 169 ? -8.529 -3.744 9.309 1.00 96.62 169 LYS A N 1
ATOM 1418 C CA . LYS A 1 169 ? -8.228 -3.382 10.709 1.00 96.62 169 LYS A CA 1
ATOM 1419 C C . LYS A 1 169 ? -9.453 -2.863 11.451 1.00 96.62 169 LYS A C 1
ATOM 1421 O O . LYS A 1 169 ? -9.677 -3.214 12.614 1.00 96.62 169 LYS A O 1
ATOM 1426 N N . LYS A 1 170 ? -10.284 -2.049 10.794 1.00 97.44 170 LYS A N 1
ATOM 1427 C CA . LYS A 1 170 ? -11.543 -1.570 11.376 1.00 97.44 170 LYS A CA 1
ATOM 1428 C C . LYS A 1 170 ? -12.507 -2.725 11.650 1.00 97.44 170 LYS A C 1
ATOM 1430 O O . LYS A 1 170 ? -13.111 -2.756 12.726 1.00 97.44 170 LYS A O 1
ATOM 1435 N N . ALA A 1 171 ? -12.636 -3.673 10.723 1.00 95.31 171 ALA A N 1
ATOM 1436 C CA . ALA A 1 171 ? -13.464 -4.864 10.904 1.00 95.31 171 ALA A CA 1
ATOM 1437 C C . ALA A 1 171 ? -12.938 -5.765 12.037 1.00 95.31 171 ALA A C 1
ATOM 1439 O O . ALA A 1 171 ? -13.717 -6.195 12.891 1.00 95.31 171 ALA A O 1
ATOM 1440 N N . LEU A 1 172 ? -11.621 -5.971 12.111 1.00 96.19 172 LEU A N 1
ATOM 1441 C CA . LEU A 1 172 ? -10.961 -6.734 13.171 1.00 96.19 172 LEU A CA 1
ATOM 1442 C C . LEU A 1 172 ? -11.204 -6.108 14.551 1.00 96.19 172 LEU A C 1
ATOM 1444 O O . LEU A 1 172 ? -11.632 -6.793 15.480 1.00 96.19 172 LEU A O 1
ATOM 1448 N N . LYS A 1 173 ? -11.053 -4.783 14.673 1.00 96.38 173 LYS A N 1
ATOM 1449 C CA . LYS A 1 173 ? -11.371 -4.051 15.907 1.00 96.38 173 LYS A CA 1
ATOM 1450 C C . LYS A 1 173 ? -12.835 -4.220 16.315 1.00 96.38 173 LYS A C 1
ATOM 1452 O O . LYS A 1 173 ? -13.126 -4.415 17.491 1.00 96.38 173 LYS A O 1
ATOM 1457 N N . GLN A 1 174 ? -13.769 -4.160 15.364 1.00 95.25 174 GLN A N 1
ATOM 1458 C CA . GLN A 1 174 ? -15.191 -4.377 15.651 1.00 95.25 174 GLN A CA 1
ATOM 1459 C C . GLN A 1 174 ? -15.477 -5.805 16.125 1.00 95.25 174 GLN A C 1
ATOM 1461 O O . GLN A 1 174 ? -16.273 -5.989 17.046 1.00 95.25 174 GLN A O 1
ATOM 1466 N N . ALA A 1 175 ? -14.841 -6.810 15.520 1.00 93.38 175 ALA A N 1
ATOM 1467 C CA . ALA A 1 175 ? -14.969 -8.198 15.947 1.00 93.38 175 ALA A CA 1
ATOM 1468 C C . ALA A 1 175 ? -14.407 -8.402 17.365 1.00 93.38 175 ALA A C 1
ATOM 1470 O O . ALA A 1 175 ? -15.079 -9.014 18.196 1.00 93.38 175 ALA A O 1
ATOM 1471 N N . GLN A 1 176 ? -13.259 -7.796 17.683 1.00 95.19 176 GLN A N 1
ATOM 1472 C CA . GLN A 1 176 ? -12.675 -7.846 19.025 1.00 95.19 176 GLN A CA 1
ATOM 1473 C C . GLN A 1 176 ? -13.583 -7.192 20.077 1.00 95.19 176 GLN A C 1
ATOM 1475 O O . GLN A 1 176 ? -13.876 -7.801 21.100 1.00 95.19 176 GLN A O 1
ATOM 1480 N N . VAL A 1 177 ? -14.138 -6.009 19.787 1.00 95.81 177 VAL A N 1
ATOM 1481 C CA . VAL A 1 177 ? -15.096 -5.334 20.685 1.00 95.81 177 VAL A CA 1
ATOM 1482 C C . VAL A 1 177 ? -16.326 -6.205 20.967 1.00 95.81 177 VAL A C 1
ATOM 1484 O O . VAL A 1 177 ? -16.866 -6.172 22.073 1.00 95.81 177 VAL A O 1
ATOM 1487 N N . ARG A 1 178 ? -16.784 -7.008 19.997 1.00 94.69 178 ARG A N 1
ATOM 1488 C CA . ARG A 1 178 ? -17.886 -7.960 20.224 1.00 94.69 178 ARG A CA 1
ATOM 1489 C C . ARG A 1 178 ? -17.484 -9.070 21.190 1.00 94.69 178 ARG A C 1
ATOM 1491 O O . ARG A 1 178 ? -18.288 -9.405 22.055 1.00 94.69 178 ARG A O 1
ATOM 1498 N N . ILE A 1 179 ? -16.275 -9.620 21.061 1.00 95.25 179 ILE A N 1
ATOM 1499 C CA . ILE A 1 179 ? -15.744 -10.629 21.993 1.00 95.25 179 ILE A CA 1
ATOM 1500 C C . ILE A 1 179 ? -15.679 -10.044 23.405 1.00 95.25 179 ILE A C 1
ATOM 1502 O O . ILE A 1 179 ? -16.236 -10.630 24.334 1.00 95.25 179 ILE A O 1
ATOM 1506 N N . ASP A 1 180 ? -15.090 -8.859 23.551 1.00 94.50 180 ASP A N 1
ATOM 1507 C CA . ASP A 1 180 ? -14.941 -8.191 24.845 1.00 94.50 180 ASP A CA 1
ATOM 1508 C C . ASP A 1 180 ? -16.312 -7.874 25.467 1.00 94.50 180 ASP A C 1
ATOM 1510 O O . ASP A 1 180 ? -16.539 -8.109 26.654 1.00 94.50 180 ASP A O 1
ATOM 1514 N N . GLY A 1 181 ? -17.273 -7.414 24.658 1.00 94.81 181 GLY A N 1
ATOM 1515 C CA . GLY A 1 181 ? -18.645 -7.149 25.097 1.00 94.81 181 GLY A CA 1
ATOM 1516 C C . GLY A 1 181 ? -19.400 -8.408 25.540 1.00 94.81 181 GLY A C 1
ATOM 1517 O O . GLY A 1 181 ? -20.147 -8.369 26.525 1.00 94.81 181 GLY A O 1
ATOM 1518 N N . LEU A 1 182 ? -19.192 -9.538 24.854 1.00 93.50 182 LEU A N 1
ATOM 1519 C CA . LEU A 1 182 ? -19.734 -10.837 25.263 1.00 93.50 182 LEU A CA 1
ATOM 1520 C C . LEU A 1 182 ? -19.117 -11.295 26.590 1.00 93.50 182 LEU A C 1
ATOM 1522 O O . LEU A 1 182 ? -19.859 -11.675 27.498 1.00 93.50 182 LEU A O 1
ATOM 1526 N N . ALA A 1 183 ? -17.790 -11.216 26.722 1.00 92.12 183 ALA A N 1
ATOM 1527 C CA . ALA A 1 183 ? -17.069 -11.589 27.936 1.00 92.12 183 ALA A CA 1
ATOM 1528 C C . ALA A 1 183 ? -17.508 -10.740 29.139 1.00 92.12 183 ALA A C 1
ATOM 1530 O O . ALA A 1 183 ? -17.861 -11.290 30.182 1.00 92.12 183 ALA A O 1
ATOM 1531 N N . TYR A 1 184 ? -17.590 -9.418 28.964 1.00 93.94 184 TYR A N 1
ATOM 1532 C CA . TYR A 1 184 ? -18.076 -8.490 29.984 1.00 93.94 184 TYR A CA 1
ATOM 1533 C C . TYR A 1 184 ? -19.506 -8.819 30.427 1.00 93.94 184 TYR A C 1
ATOM 1535 O O . TYR A 1 184 ? -19.791 -8.893 31.622 1.00 93.94 184 TYR A O 1
ATOM 1543 N N . THR A 1 185 ? -20.409 -9.060 29.470 1.00 91.56 185 THR A N 1
ATOM 1544 C CA . THR A 1 185 ? -21.806 -9.403 29.772 1.00 91.56 185 THR A CA 1
ATOM 1545 C C . THR A 1 185 ? -21.895 -10.705 30.566 1.00 91.56 185 THR A C 1
ATOM 1547 O O . THR A 1 185 ? -22.624 -10.759 31.555 1.00 91.56 185 THR A O 1
ATOM 1550 N N . ARG A 1 186 ? -21.134 -11.737 30.169 1.00 90.69 186 ARG A N 1
ATOM 1551 C CA . ARG A 1 186 ? -21.083 -13.018 30.889 1.00 90.69 186 ARG A CA 1
ATOM 1552 C C . ARG A 1 186 ? -20.546 -12.825 32.303 1.00 90.69 186 ARG A C 1
ATOM 1554 O O . ARG A 1 186 ? -21.174 -13.287 33.246 1.00 90.69 186 ARG A O 1
ATOM 1561 N N . GLN A 1 187 ? -19.437 -12.106 32.463 1.00 92.31 187 GLN A N 1
ATOM 1562 C CA . GLN A 1 187 ? -18.832 -11.852 33.771 1.00 92.31 187 GLN A CA 1
ATOM 1563 C C . GLN A 1 187 ? -19.782 -11.100 34.709 1.00 92.31 187 GLN A C 1
ATOM 1565 O O . GLN A 1 187 ? -19.981 -11.528 35.843 1.00 92.31 187 GLN A O 1
ATOM 1570 N N . ARG A 1 188 ? -20.403 -10.014 34.234 1.00 93.69 188 ARG A N 1
ATOM 1571 C CA . ARG A 1 188 ? -21.379 -9.236 35.009 1.00 93.69 188 ARG A CA 1
ATOM 1572 C C . ARG A 1 188 ? -22.548 -10.105 35.464 1.00 93.69 188 ARG A C 1
ATOM 1574 O O . ARG A 1 188 ? -22.960 -10.027 36.616 1.00 93.69 188 ARG A O 1
ATOM 1581 N N . ASP A 1 189 ? -23.093 -10.917 34.563 1.00 91.19 189 ASP A N 1
ATOM 1582 C CA . ASP A 1 189 ? -24.232 -11.768 34.889 1.00 91.19 189 ASP A CA 1
ATOM 1583 C C . ASP A 1 189 ? -23.842 -12.904 35.857 1.00 91.19 189 ASP A C 1
ATOM 1585 O O . ASP A 1 189 ? -24.615 -13.215 36.757 1.00 91.19 189 ASP A O 1
ATOM 1589 N N . LEU A 1 190 ? -22.645 -13.489 35.727 1.00 89.94 190 LEU A N 1
ATOM 1590 C CA . LEU A 1 190 ? -22.126 -14.489 36.671 1.00 89.94 190 LEU A CA 1
ATOM 1591 C C . LEU A 1 190 ? -21.906 -13.896 38.067 1.00 89.94 190 LEU A C 1
ATOM 1593 O O . LEU A 1 190 ? -22.317 -14.497 39.056 1.00 89.94 190 LEU A O 1
ATOM 1597 N N . GLN A 1 191 ? -21.331 -12.695 38.145 1.00 91.88 191 GLN A N 1
ATOM 1598 C CA . GLN A 1 191 ? -21.198 -11.962 39.404 1.00 91.88 191 GLN A CA 1
ATOM 1599 C C . GLN A 1 191 ? -22.574 -11.679 40.018 1.00 91.88 191 GLN A C 1
ATOM 1601 O O . GLN A 1 191 ? -22.773 -11.852 41.218 1.00 91.88 191 GLN A O 1
ATOM 1606 N N . ARG A 1 192 ? -23.560 -11.317 39.188 1.00 91.12 192 ARG A N 1
ATOM 1607 C CA . ARG A 1 192 ? -24.934 -11.111 39.644 1.00 91.12 192 ARG A CA 1
ATOM 1608 C C . ARG A 1 192 ? -25.559 -12.396 40.187 1.00 91.12 192 ARG A C 1
ATOM 1610 O O . ARG A 1 192 ? -26.218 -12.350 41.217 1.00 91.12 192 ARG A O 1
ATOM 1617 N N . ILE A 1 193 ? -25.341 -13.541 39.540 1.00 89.62 193 ILE A N 1
ATOM 1618 C CA . ILE A 1 193 ? -25.780 -14.850 40.049 1.00 89.62 193 ILE A CA 1
ATOM 1619 C C . ILE A 1 193 ? -25.145 -15.141 41.416 1.00 89.62 193 ILE A C 1
ATOM 1621 O O . ILE A 1 193 ? -25.838 -15.595 42.325 1.00 89.62 193 ILE A O 1
ATOM 1625 N N . GLU A 1 194 ? -23.852 -14.865 41.586 1.00 89.56 194 GLU A N 1
ATOM 1626 C CA . GLU A 1 194 ? -23.149 -15.047 42.861 1.00 89.56 194 GLU A CA 1
ATOM 1627 C C . GLU A 1 194 ? -23.729 -14.160 43.974 1.00 89.56 194 GLU A C 1
ATOM 1629 O O . GLU A 1 194 ? -24.016 -14.655 45.064 1.00 89.56 194 GLU A O 1
ATOM 1634 N N . GLU A 1 195 ? -23.994 -12.881 43.685 1.00 87.25 195 GLU A N 1
ATOM 1635 C CA . GLU A 1 195 ? -24.680 -11.960 44.603 1.00 87.25 195 GLU A CA 1
ATOM 1636 C C . GLU A 1 195 ? -26.081 -12.457 44.986 1.00 87.25 195 GLU A C 1
ATOM 1638 O O . GLU A 1 195 ? -26.461 -12.424 46.155 1.00 87.25 195 GLU A O 1
ATOM 1643 N N . LEU A 1 196 ? -26.859 -12.923 44.005 1.00 85.00 196 LEU A N 1
ATOM 1644 C CA . LEU A 1 196 ? -28.226 -13.410 44.209 1.00 85.00 196 LEU A CA 1
ATOM 1645 C C . LEU A 1 196 ? -28.275 -14.708 45.025 1.00 85.00 196 LEU A C 1
ATOM 1647 O O . LEU A 1 196 ? -29.237 -14.928 45.760 1.00 85.00 196 LEU A O 1
ATOM 1651 N N . ASN A 1 197 ? -27.242 -15.546 44.922 1.00 84.25 197 ASN A N 1
ATOM 1652 C CA . ASN A 1 197 ? -27.103 -16.773 45.705 1.00 84.25 197 ASN A CA 1
ATOM 1653 C C . ASN A 1 197 ? -26.703 -16.522 47.168 1.00 84.25 197 ASN A C 1
ATOM 1655 O O . ASN A 1 197 ? -26.705 -17.465 47.965 1.00 84.25 197 ASN A O 1
ATOM 1659 N N . GLN A 1 198 ? -26.363 -15.286 47.553 1.00 83.19 198 GLN A N 1
ATOM 1660 C CA . GLN A 1 198 ? -26.059 -14.989 48.949 1.00 83.19 198 GLN A CA 1
ATOM 1661 C C . GLN A 1 198 ? -27.299 -15.167 49.846 1.00 83.19 198 GLN A C 1
ATOM 1663 O O . GLN A 1 198 ? -28.428 -14.884 49.423 1.00 83.19 198 GLN A O 1
ATOM 1668 N N . PRO A 1 199 ? -27.116 -15.621 51.104 1.00 77.50 199 PRO A N 1
ATOM 1669 C CA . PRO A 1 199 ? -28.217 -15.787 52.044 1.00 77.50 199 PRO A CA 1
ATOM 1670 C C . PRO A 1 199 ? -28.992 -14.482 52.241 1.00 77.50 199 PRO A C 1
ATOM 1672 O O . PRO A 1 199 ? -28.426 -13.462 52.632 1.00 77.50 199 PRO A O 1
ATOM 1675 N N . GLN A 1 200 ? -30.304 -14.529 52.019 1.00 74.94 200 GLN A N 1
ATOM 1676 C CA . GLN A 1 200 ? -31.175 -13.380 52.249 1.00 74.94 200 GLN A CA 1
ATOM 1677 C C . GLN A 1 200 ? -31.365 -13.142 53.753 1.00 74.94 200 GLN A C 1
ATOM 1679 O O . GLN A 1 200 ? -31.486 -14.090 54.539 1.00 74.94 200 GLN A O 1
ATOM 1684 N N . MET A 1 201 ? -31.410 -11.870 54.166 1.00 71.38 201 MET A N 1
ATOM 1685 C CA . MET A 1 201 ? -31.708 -11.526 55.556 1.00 71.38 201 MET A CA 1
ATOM 1686 C C . MET A 1 201 ? -33.106 -12.012 55.943 1.00 71.38 201 MET A C 1
ATOM 1688 O O . MET A 1 201 ? -34.078 -11.858 55.204 1.00 71.38 201 MET A O 1
ATOM 1692 N N . LYS A 1 202 ? -33.225 -12.561 57.152 1.00 76.75 202 LYS A N 1
ATOM 1693 C CA . LYS A 1 202 ? -34.523 -12.936 57.717 1.00 76.75 202 LYS A CA 1
ATOM 1694 C C . LYS A 1 202 ? -35.291 -11.680 58.129 1.00 76.75 202 LYS A C 1
ATOM 1696 O O . LYS A 1 202 ? -34.694 -10.735 58.644 1.00 76.75 202 LYS A O 1
ATOM 1701 N N . ALA A 1 203 ? -36.620 -11.714 58.016 1.00 72.94 203 ALA A N 1
ATOM 1702 C CA . ALA A 1 203 ? -37.498 -10.627 58.468 1.00 72.94 203 ALA A CA 1
ATOM 1703 C C . ALA A 1 203 ? -37.254 -10.229 59.933 1.00 72.94 203 ALA A C 1
ATOM 1705 O O . ALA A 1 203 ? -37.277 -9.050 60.266 1.00 72.94 203 ALA A O 1
ATOM 1706 N N . SER A 1 204 ? -36.921 -11.197 60.792 1.00 71.75 204 SER A N 1
ATOM 1707 C CA . SER A 1 204 ? -36.550 -10.954 62.189 1.00 71.75 204 SER A CA 1
ATOM 1708 C C . SER A 1 204 ? -35.271 -10.124 62.347 1.00 71.75 204 SER A C 1
ATOM 1710 O O . SER A 1 204 ? -35.186 -9.298 63.249 1.00 71.75 204 SER A O 1
ATOM 1712 N N . THR A 1 205 ? -34.275 -10.340 61.484 1.00 77.19 205 THR A N 1
ATOM 1713 C CA . THR A 1 205 ? -32.999 -9.607 61.501 1.00 77.19 205 THR A CA 1
ATOM 1714 C C . THR A 1 205 ? -33.212 -8.175 61.029 1.00 77.19 205 THR A C 1
ATOM 1716 O O . THR A 1 205 ? -32.810 -7.237 61.708 1.00 77.19 205 THR A O 1
ATOM 1719 N N . VAL A 1 206 ? -33.944 -8.017 59.925 1.00 74.25 206 VAL A N 1
ATOM 1720 C CA . VAL A 1 206 ? -34.355 -6.714 59.389 1.00 74.25 206 VAL A CA 1
ATOM 1721 C C . VAL A 1 206 ? -35.124 -5.908 60.438 1.00 74.25 206 VAL A C 1
ATOM 1723 O O . VAL A 1 206 ? -34.835 -4.739 60.678 1.00 74.25 206 VAL A O 1
ATOM 1726 N N . LEU A 1 207 ? -36.086 -6.546 61.105 1.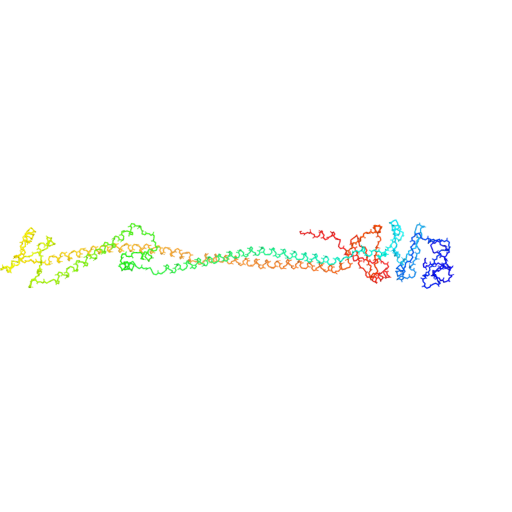00 75.25 207 LEU A N 1
ATOM 1727 C CA . LEU A 1 207 ? -36.874 -5.919 62.156 1.00 75.25 207 LEU A CA 1
ATOM 1728 C C . LEU A 1 207 ? -36.018 -5.489 63.352 1.00 75.25 207 LEU A C 1
ATOM 1730 O O . LEU A 1 207 ? -36.214 -4.392 63.868 1.00 75.25 207 LEU A O 1
ATOM 1734 N N . ALA A 1 208 ? -35.067 -6.319 63.785 1.00 75.31 208 ALA A N 1
ATOM 1735 C CA . ALA A 1 208 ? -34.169 -5.974 64.883 1.00 75.31 208 ALA A CA 1
ATOM 1736 C C . ALA A 1 208 ? -33.347 -4.711 64.571 1.00 75.31 208 ALA A C 1
ATOM 1738 O O . ALA A 1 208 ? -33.251 -3.825 65.417 1.00 75.31 208 ALA A O 1
ATOM 1739 N N . GLU A 1 209 ? -32.836 -4.579 63.344 1.00 73.00 209 GLU A N 1
ATOM 1740 C CA . GLU A 1 209 ? -32.100 -3.383 62.915 1.00 73.00 209 GLU A CA 1
ATOM 1741 C C . GLU A 1 209 ? -32.992 -2.133 62.806 1.00 73.00 209 GLU A C 1
ATOM 1743 O O . GLU A 1 209 ? -32.561 -1.038 63.178 1.00 73.00 209 GLU A O 1
ATOM 1748 N N . ILE A 1 210 ? -34.247 -2.279 62.350 1.00 73.25 210 ILE A N 1
ATOM 1749 C CA . ILE A 1 210 ? -35.246 -1.188 62.351 1.00 73.25 210 ILE A CA 1
ATOM 1750 C C . ILE A 1 210 ? -35.447 -0.662 63.774 1.00 73.25 210 ILE A C 1
ATOM 1752 O O . ILE A 1 210 ? -35.462 0.548 64.003 1.00 73.25 210 ILE A O 1
ATOM 1756 N N . LEU A 1 211 ? -35.620 -1.575 64.730 1.00 72.44 211 LEU A N 1
ATOM 1757 C CA . LEU A 1 211 ? -35.906 -1.232 66.118 1.00 72.44 211 LEU A CA 1
ATOM 1758 C C . LEU A 1 211 ? -34.698 -0.603 66.825 1.00 72.44 211 LEU A C 1
ATOM 1760 O O . LEU A 1 211 ? -34.893 0.329 67.604 1.00 72.44 211 LEU A O 1
ATOM 1764 N N . ASP A 1 212 ? -33.481 -1.066 66.529 1.00 70.94 212 ASP A N 1
ATOM 1765 C CA . ASP A 1 212 ? -32.229 -0.540 67.091 1.00 70.94 212 ASP A CA 1
ATOM 1766 C C . ASP A 1 212 ? -31.923 0.890 66.609 1.00 70.94 212 ASP A C 1
ATOM 1768 O O . ASP A 1 212 ? -31.590 1.777 67.396 1.00 70.94 212 ASP A O 1
ATOM 1772 N N . ARG A 1 213 ? -32.131 1.171 65.314 1.00 65.38 213 ARG A N 1
ATOM 1773 C CA . ARG A 1 213 ? -31.892 2.507 64.731 1.00 65.38 213 ARG A CA 1
ATOM 1774 C C . ARG A 1 213 ? -33.021 3.518 65.011 1.00 65.38 213 ARG A C 1
ATOM 1776 O O . ARG A 1 213 ? -32.880 4.706 64.691 1.00 65.38 213 ARG A O 1
ATOM 1783 N N . GLY A 1 214 ? -34.132 3.083 65.610 1.00 62.75 214 GLY A N 1
ATOM 1784 C CA . GLY A 1 214 ? -35.281 3.925 65.955 1.00 62.75 214 GLY A CA 1
ATOM 1785 C C . GLY A 1 214 ? -35.979 4.542 64.731 1.00 62.75 214 GLY A C 1
ATOM 1786 O O . GLY A 1 214 ? -36.239 3.878 63.735 1.00 62.75 214 GLY A O 1
ATOM 1787 N N . THR A 1 215 ? -36.298 5.841 64.779 1.00 53.28 215 THR A N 1
ATOM 1788 C CA . THR A 1 215 ? -37.037 6.560 63.711 1.00 53.28 215 THR A CA 1
ATOM 1789 C C . THR A 1 215 ? -36.160 7.010 62.533 1.00 53.28 215 THR A C 1
ATOM 1791 O O . THR A 1 215 ? -36.650 7.628 61.582 1.00 53.28 215 THR A O 1
ATOM 1794 N N . LYS A 1 216 ? -34.852 6.716 62.553 1.00 55.03 216 LYS A N 1
ATOM 1795 C CA . LYS A 1 216 ? -33.909 7.082 61.484 1.00 55.03 216 LYS A CA 1
ATOM 1796 C C . LYS A 1 216 ? -33.971 6.081 60.320 1.00 55.03 216 LYS A C 1
ATOM 1798 O O . LYS A 1 216 ? -33.044 5.318 60.076 1.00 55.03 216 LYS A O 1
ATOM 1803 N N . LEU A 1 217 ? -35.053 6.148 59.544 1.00 53.19 217 LEU A N 1
ATOM 1804 C CA . LEU A 1 217 ? -35.348 5.248 58.413 1.00 53.19 217 LEU A CA 1
ATOM 1805 C C . LEU A 1 217 ? -34.490 5.465 57.149 1.00 53.19 217 LEU A C 1
ATOM 1807 O O . LEU A 1 217 ? -34.477 4.613 56.264 1.00 53.19 217 LEU A O 1
ATOM 1811 N N . LYS A 1 218 ? -33.761 6.585 57.027 1.00 47.78 218 LYS A N 1
ATOM 1812 C CA . LYS A 1 218 ? -33.075 6.956 55.769 1.00 47.78 218 LYS A CA 1
ATOM 1813 C C . LYS A 1 218 ? -31.975 5.978 55.328 1.00 47.78 218 LYS A C 1
ATOM 1815 O O . LYS A 1 218 ? -31.819 5.781 54.130 1.00 47.78 218 LYS A O 1
ATOM 1820 N N . GLY A 1 219 ? -31.227 5.387 56.262 1.00 47.53 219 GLY A N 1
ATOM 1821 C CA . GLY A 1 219 ? -30.144 4.442 55.940 1.00 47.53 219 GLY A CA 1
ATOM 1822 C C . GLY A 1 219 ? -30.646 3.023 55.669 1.00 47.53 219 GLY A C 1
ATOM 1823 O O . GLY A 1 219 ? -30.153 2.344 54.778 1.00 47.53 219 GLY A O 1
ATOM 1824 N N . LEU A 1 220 ? -31.695 2.610 56.378 1.00 45.78 220 LEU A N 1
ATOM 1825 C CA . LEU A 1 220 ? -32.258 1.267 56.265 1.00 45.78 220 LEU A CA 1
ATOM 1826 C C . LEU A 1 220 ? -33.051 1.055 54.965 1.00 45.78 220 LEU A C 1
ATOM 1828 O O . LEU A 1 220 ? -33.172 -0.066 54.482 1.00 45.78 220 LEU A O 1
ATOM 1832 N N . ARG A 1 221 ? -33.521 2.153 54.354 1.00 42.84 221 ARG A N 1
ATOM 1833 C CA . ARG A 1 221 ? -34.105 2.171 53.007 1.00 42.84 221 ARG A CA 1
ATOM 1834 C C . ARG A 1 221 ? -33.145 1.597 51.960 1.00 42.84 221 ARG A C 1
ATOM 1836 O O . ARG A 1 221 ? -33.594 0.941 51.038 1.00 42.84 221 ARG A O 1
ATOM 1843 N N . TYR A 1 222 ? -31.836 1.801 52.109 1.00 44.84 222 TYR A N 1
ATOM 1844 C CA . TYR A 1 222 ? -30.844 1.259 51.175 1.00 44.84 222 TYR A CA 1
ATOM 1845 C C . TYR A 1 222 ? -30.546 -0.233 51.412 1.00 44.84 222 TYR A C 1
ATOM 1847 O O . TYR A 1 222 ? -30.269 -0.950 50.455 1.00 44.84 222 TYR A O 1
ATOM 1855 N N . GLU A 1 223 ? -30.636 -0.705 52.660 1.00 45.25 223 GLU A N 1
ATOM 1856 C CA . GLU A 1 223 ? -30.291 -2.085 53.052 1.00 45.25 223 GLU A CA 1
ATOM 1857 C C . GLU A 1 223 ? -31.485 -3.057 52.942 1.00 45.25 223 GLU A C 1
ATOM 1859 O O . GLU A 1 223 ? -31.306 -4.209 52.556 1.00 45.25 223 GLU A O 1
ATOM 1864 N N . VAL A 1 224 ? -32.714 -2.593 53.199 1.00 45.53 224 VAL A N 1
ATOM 1865 C CA . VAL A 1 224 ? -33.940 -3.422 53.206 1.00 45.53 224 VAL A CA 1
ATOM 1866 C C . VAL A 1 224 ? -34.775 -3.244 51.936 1.00 45.53 224 VAL A C 1
ATOM 1868 O O . VAL A 1 224 ? -35.423 -4.180 51.473 1.00 45.53 224 VAL A O 1
ATOM 1871 N N . THR A 1 225 ? -34.727 -2.061 51.321 1.00 42.66 225 THR A N 1
ATOM 1872 C CA . THR A 1 225 ? -35.517 -1.718 50.131 1.00 42.66 225 THR A CA 1
ATOM 1873 C C . THR A 1 225 ? -34.628 -1.127 49.048 1.00 42.66 225 THR A C 1
ATOM 1875 O O . THR A 1 225 ? -34.718 0.048 48.712 1.00 42.66 225 THR A O 1
ATOM 1878 N N . SER A 1 226 ? -33.830 -1.959 48.386 1.00 42.12 226 SER A N 1
ATOM 1879 C CA . SER A 1 226 ? -33.307 -1.567 47.070 1.00 42.12 226 SER A CA 1
ATOM 1880 C C . SER A 1 226 ? -34.401 -1.472 45.986 1.00 42.12 226 SER A C 1
ATOM 1882 O O . SER A 1 226 ? -34.047 -1.379 44.819 1.00 42.12 226 SER A O 1
ATOM 1884 N N . VAL A 1 227 ? -35.706 -1.487 46.324 1.00 41.78 227 VAL A N 1
ATOM 1885 C CA . VAL A 1 227 ? -36.833 -1.376 45.375 1.00 41.78 227 VAL A CA 1
ATOM 1886 C C . VAL A 1 227 ? -38.068 -0.695 45.979 1.00 41.78 227 VAL A C 1
ATOM 1888 O O . VAL A 1 227 ? -38.721 -1.240 46.863 1.00 41.78 227 VAL A O 1
ATOM 1891 N N . ASP A 1 228 ? -38.335 0.533 45.537 1.00 49.97 228 ASP A N 1
ATOM 1892 C CA . ASP A 1 228 ? -39.422 0.952 44.621 1.00 49.97 228 ASP A CA 1
ATOM 1893 C C . ASP A 1 228 ? -40.816 0.273 44.613 1.00 49.97 228 ASP A C 1
ATOM 1895 O O . ASP A 1 228 ? -41.579 0.510 43.681 1.00 49.97 228 ASP A O 1
ATOM 1899 N N . GLU A 1 229 ? -41.212 -0.523 45.611 1.00 52.84 229 GLU A N 1
ATOM 1900 C CA . GLU A 1 229 ? -42.529 -1.206 45.580 1.00 52.84 229 GLU A CA 1
ATOM 1901 C C . GLU A 1 229 ? -43.417 -1.011 46.815 1.00 52.84 229 GLU A C 1
ATOM 1903 O O . GLU A 1 229 ? -44.602 -1.332 46.750 1.00 52.84 229 GLU A O 1
ATOM 1908 N N . SER A 1 230 ? -42.922 -0.442 47.921 1.00 57.56 230 SER A N 1
ATOM 1909 C CA . SER A 1 230 ? -43.848 0.050 48.947 1.00 57.56 230 SER A CA 1
ATOM 1910 C C . SER A 1 230 ? -44.578 1.255 48.374 1.00 57.56 230 SER A C 1
ATOM 1912 O O . SER A 1 230 ? -43.937 2.249 48.012 1.00 57.56 230 SER A O 1
ATOM 1914 N N . THR A 1 231 ? -45.905 1.198 48.314 1.00 65.94 231 THR A N 1
ATOM 1915 C CA . THR A 1 231 ? -46.668 2.399 47.970 1.00 65.94 231 THR A CA 1
ATOM 1916 C C . THR A 1 231 ? -46.325 3.508 48.977 1.00 65.94 231 THR A C 1
ATOM 1918 O O . THR A 1 231 ? -46.066 3.216 50.152 1.00 65.94 231 THR A O 1
ATOM 1921 N N . PRO A 1 232 ? -46.319 4.792 48.574 1.00 71.31 232 PRO A N 1
ATOM 1922 C CA . PRO A 1 232 ? -46.114 5.896 49.515 1.00 71.31 232 PRO A CA 1
ATOM 1923 C C . PRO A 1 232 ? -47.048 5.813 50.736 1.00 71.31 232 PRO A C 1
ATOM 1925 O O . PRO A 1 232 ? -46.682 6.205 51.840 1.00 71.31 232 PRO A O 1
ATOM 1928 N N . GLU A 1 233 ? -48.237 5.245 50.535 1.00 71.69 233 GLU A N 1
ATOM 1929 C CA . GLU A 1 233 ? -49.270 5.004 51.541 1.00 71.69 233 GLU A CA 1
ATOM 1930 C C . GLU A 1 233 ? -48.873 3.923 52.560 1.00 71.69 233 GLU A C 1
ATOM 1932 O O . GLU A 1 233 ? -49.037 4.121 53.764 1.00 71.69 233 GLU A O 1
ATOM 1937 N N . GLU A 1 234 ? -48.310 2.796 52.116 1.00 72.38 234 GLU A N 1
ATOM 1938 C CA . GLU A 1 234 ? -47.785 1.751 53.005 1.00 72.38 234 GLU A CA 1
ATOM 1939 C C . GLU A 1 234 ? -46.554 2.217 53.784 1.00 72.38 234 GLU A C 1
ATOM 1941 O O . GLU A 1 234 ? -46.405 1.876 54.959 1.00 72.38 234 GLU A O 1
ATOM 1946 N N . GLU A 1 235 ? -45.690 3.019 53.157 1.00 71.62 235 GLU A N 1
ATOM 1947 C CA . GLU A 1 235 ? -44.521 3.601 53.818 1.00 71.62 235 GLU A CA 1
ATOM 1948 C C . GLU A 1 235 ? -44.944 4.578 54.923 1.00 71.62 235 GLU A C 1
ATOM 1950 O O . GLU A 1 235 ? -44.408 4.541 56.036 1.00 71.62 235 GLU A O 1
ATOM 1955 N N . GLU A 1 236 ? -45.922 5.435 54.633 1.00 78.75 236 GLU A N 1
ATOM 1956 C CA . GLU A 1 236 ? -46.456 6.375 55.614 1.00 78.75 236 GLU A CA 1
ATOM 1957 C C . GLU A 1 236 ? -47.154 5.634 56.754 1.00 78.75 236 GLU A C 1
ATOM 1959 O O . GLU A 1 236 ? -46.870 5.891 57.925 1.00 78.75 236 GLU A O 1
ATOM 1964 N N . ARG A 1 237 ? -47.963 4.619 56.429 1.00 81.81 237 ARG A N 1
ATOM 1965 C CA . ARG A 1 237 ? -48.585 3.737 57.423 1.00 81.81 237 ARG A CA 1
ATOM 1966 C C . ARG A 1 237 ? -47.542 3.075 58.323 1.00 81.81 237 ARG A C 1
ATOM 1968 O O . ARG A 1 237 ? -47.715 3.047 59.540 1.00 81.81 237 ARG A O 1
ATOM 1975 N N . PHE A 1 238 ? -46.455 2.557 57.758 1.00 82.06 238 PHE A N 1
ATOM 1976 C CA . PHE A 1 238 ? -45.381 1.923 58.521 1.00 82.06 238 PHE A CA 1
ATOM 1977 C C . PHE A 1 238 ? -44.683 2.907 59.471 1.00 82.06 238 PHE A C 1
ATOM 1979 O O . PHE A 1 238 ? -44.463 2.593 60.644 1.00 82.06 238 PHE A O 1
ATOM 1986 N N . LYS A 1 239 ? -44.397 4.129 59.002 1.00 79.38 239 LYS A N 1
ATOM 1987 C CA . LYS A 1 239 ? -43.853 5.211 59.839 1.00 79.38 239 LYS A CA 1
ATOM 1988 C C . LYS A 1 239 ? -44.788 5.559 60.986 1.00 79.38 239 LYS A C 1
ATOM 1990 O O . LYS A 1 239 ? -44.327 5.654 62.123 1.00 79.38 239 LYS A O 1
ATOM 1995 N N . THR A 1 240 ? -46.082 5.723 60.708 1.00 84.19 240 THR A N 1
ATOM 1996 C CA . THR A 1 240 ? -47.088 6.015 61.735 1.00 84.19 240 THR A CA 1
ATOM 1997 C C . THR A 1 240 ? -47.071 4.950 62.831 1.00 84.19 240 THR A C 1
ATOM 1999 O O . THR A 1 240 ? -46.943 5.294 64.003 1.00 84.19 240 THR A O 1
ATOM 2002 N N . LEU A 1 241 ? -47.080 3.664 62.463 1.00 84.88 241 LEU A N 1
ATOM 2003 C CA . LEU A 1 241 ? -47.033 2.557 63.426 1.00 84.88 241 LEU A CA 1
ATOM 2004 C C . LEU A 1 241 ? -45.761 2.583 64.291 1.00 84.88 241 LEU A C 1
ATOM 2006 O O . LEU A 1 241 ? -45.829 2.346 65.499 1.00 84.88 241 LEU A O 1
ATOM 2010 N N . LEU A 1 242 ? -44.600 2.902 63.706 1.00 81.88 242 LEU A N 1
ATOM 2011 C CA . LEU A 1 242 ? -43.345 3.041 64.454 1.00 81.88 242 LEU A CA 1
ATOM 2012 C C . LEU A 1 242 ? -43.383 4.211 65.446 1.00 81.88 242 LEU A C 1
ATOM 2014 O O . LEU A 1 242 ? -42.938 4.057 66.586 1.00 81.88 242 LEU A O 1
ATOM 2018 N N . TYR A 1 243 ? -43.919 5.363 65.034 1.00 82.62 243 TYR A N 1
ATOM 2019 C CA . TYR A 1 243 ? -44.063 6.530 65.906 1.00 82.62 243 TYR A CA 1
ATOM 2020 C C . TYR A 1 243 ? -45.042 6.270 67.051 1.00 82.62 243 TYR A C 1
ATOM 2022 O O . TYR A 1 243 ? -44.724 6.575 68.201 1.00 82.62 243 TYR A O 1
ATOM 2030 N N . GLU A 1 244 ? -46.194 5.665 66.763 1.00 86.56 244 GLU A N 1
ATOM 2031 C CA . GLU A 1 244 ? -47.184 5.291 67.777 1.00 86.56 244 GLU A CA 1
ATOM 2032 C C . GLU A 1 244 ? -46.602 4.300 68.788 1.00 86.56 244 GLU A C 1
ATOM 2034 O O . GLU A 1 244 ? -46.777 4.462 69.997 1.00 86.56 244 GLU A O 1
ATOM 2039 N N . ARG A 1 245 ? -45.838 3.309 68.316 1.00 86.38 245 ARG A N 1
ATOM 2040 C CA . ARG A 1 245 ? -45.155 2.358 69.195 1.00 86.38 245 ARG A CA 1
ATOM 2041 C C . ARG A 1 245 ? -44.132 3.048 70.091 1.00 86.38 245 ARG A C 1
ATOM 2043 O O . ARG A 1 245 ? -44.063 2.747 71.280 1.00 86.38 245 ARG A O 1
ATOM 2050 N N . LEU A 1 246 ? -43.327 3.950 69.530 1.00 83.88 246 LEU A N 1
ATOM 2051 C CA . LEU A 1 246 ? -42.327 4.698 70.289 1.00 83.88 246 LEU A CA 1
ATOM 2052 C C . LEU A 1 246 ? -42.982 5.580 71.359 1.00 83.88 246 LEU A C 1
ATOM 2054 O O . LEU A 1 246 ? -42.505 5.619 72.489 1.00 83.88 246 LEU A O 1
ATOM 2058 N N . ALA A 1 247 ? -44.092 6.241 71.025 1.00 84.94 247 ALA A N 1
ATOM 2059 C CA . ALA A 1 247 ? -44.858 7.029 71.984 1.00 84.94 247 ALA A CA 1
ATOM 2060 C C . ALA A 1 247 ? -45.367 6.157 73.143 1.00 84.94 247 ALA A C 1
ATOM 2062 O O . ALA A 1 247 ? -45.132 6.486 74.302 1.00 84.94 247 ALA A O 1
ATOM 2063 N N . LEU A 1 248 ? -45.960 4.997 72.838 1.00 87.56 248 LEU A N 1
ATOM 2064 C CA . LEU A 1 248 ? -46.419 4.044 73.854 1.00 87.56 248 LEU A CA 1
ATOM 2065 C C . LEU A 1 248 ? -45.278 3.494 74.714 1.00 87.56 248 LEU A C 1
ATOM 2067 O O . LEU A 1 248 ? -45.466 3.272 75.907 1.00 87.56 248 LEU A O 1
ATOM 2071 N N . HIS A 1 249 ? -44.100 3.268 74.133 1.00 85.19 249 HIS A N 1
ATOM 2072 C CA . HIS A 1 249 ? -42.920 2.848 74.885 1.00 85.19 249 HIS A CA 1
ATOM 2073 C C . HIS A 1 249 ? -42.496 3.918 75.900 1.00 85.19 249 HIS A C 1
ATOM 2075 O O . HIS A 1 249 ? -42.346 3.608 77.081 1.00 85.19 249 HIS A O 1
ATOM 2081 N N . ASN A 1 250 ? -42.407 5.178 75.466 1.00 85.38 250 ASN A N 1
ATOM 2082 C CA . ASN A 1 250 ? -42.090 6.306 76.342 1.00 85.38 250 ASN A CA 1
ATOM 2083 C C . ASN A 1 250 ? -43.151 6.494 77.444 1.00 85.38 250 ASN A C 1
ATOM 2085 O O . ASN A 1 250 ? -42.806 6.794 78.587 1.00 85.38 250 ASN A O 1
ATOM 2089 N N . ASP A 1 251 ? -44.434 6.290 77.127 1.00 87.75 251 ASP A N 1
ATOM 2090 C CA . ASP A 1 251 ? -45.526 6.342 78.107 1.00 87.75 251 ASP A CA 1
ATOM 2091 C C . ASP A 1 251 ? -45.372 5.252 79.177 1.00 87.75 251 ASP A C 1
ATOM 2093 O O . ASP A 1 251 ? -45.506 5.529 80.369 1.00 87.75 251 ASP A O 1
ATOM 2097 N N . VAL A 1 252 ? -45.048 4.018 78.772 1.00 87.44 252 VAL A N 1
ATOM 2098 C CA . VAL A 1 252 ? -44.784 2.904 79.697 1.00 87.44 252 VAL A CA 1
ATOM 2099 C C . VAL A 1 252 ? -43.611 3.233 80.620 1.00 87.44 252 VAL A C 1
ATOM 2101 O O . VAL A 1 252 ? -43.756 3.104 81.838 1.00 87.44 252 VAL A O 1
ATOM 2104 N N . GLU A 1 253 ? -42.490 3.717 80.077 1.00 87.31 253 GLU A N 1
ATOM 2105 C CA . GLU A 1 253 ? -41.338 4.142 80.882 1.00 87.31 253 GLU A CA 1
ATOM 2106 C C . GLU A 1 253 ? -41.717 5.249 81.877 1.00 87.31 253 GLU A C 1
ATOM 2108 O O . GLU A 1 253 ? -41.352 5.188 83.055 1.00 87.31 253 GLU A O 1
ATOM 2113 N N . ALA A 1 254 ? -42.507 6.236 81.441 1.00 89.38 254 ALA A N 1
ATOM 2114 C CA . ALA A 1 254 ? -42.978 7.322 82.294 1.00 89.38 254 ALA A CA 1
ATOM 2115 C C . ALA A 1 254 ? -43.904 6.825 83.420 1.00 89.38 254 ALA A C 1
ATOM 2117 O O . ALA A 1 254 ? -43.754 7.242 84.576 1.00 89.38 254 ALA A O 1
ATOM 2118 N N . PHE A 1 255 ? -44.838 5.916 83.120 1.00 91.00 255 PHE A N 1
ATOM 2119 C CA . PHE A 1 255 ? -45.726 5.315 84.117 1.00 91.00 255 PHE A CA 1
ATOM 2120 C C . PHE A 1 255 ? -44.947 4.480 85.135 1.00 91.00 255 PHE A C 1
ATOM 2122 O O . PHE A 1 255 ? -45.158 4.629 86.341 1.00 91.00 255 PHE A O 1
ATOM 2129 N N . GLU A 1 256 ? -44.010 3.648 84.685 1.00 88.31 256 GLU A N 1
ATOM 2130 C CA . GLU A 1 256 ? -43.176 2.820 85.559 1.00 88.31 256 GLU A CA 1
ATOM 2131 C C . GLU A 1 256 ? -42.263 3.659 86.453 1.00 88.31 256 GLU A C 1
ATOM 2133 O O . GLU A 1 256 ? -42.192 3.429 87.666 1.00 88.31 256 GLU A O 1
ATOM 2138 N N . ALA A 1 257 ? -41.617 4.682 85.889 1.00 88.75 257 ALA A N 1
ATOM 2139 C CA . ALA A 1 257 ? -40.826 5.640 86.650 1.00 88.75 257 ALA A CA 1
ATOM 2140 C C . ALA A 1 257 ? -41.683 6.331 87.719 1.00 88.75 257 ALA A C 1
ATOM 2142 O O . ALA A 1 257 ? -41.251 6.496 88.867 1.00 88.75 257 ALA A O 1
ATOM 2143 N N . ARG A 1 258 ? -42.934 6.676 87.384 1.00 87.69 258 ARG A N 1
ATOM 2144 C CA . ARG A 1 258 ? -43.867 7.278 88.338 1.00 87.69 258 ARG A CA 1
ATOM 2145 C C . ARG A 1 258 ? -44.258 6.306 89.448 1.00 87.69 258 ARG A C 1
ATOM 2147 O O . ARG A 1 258 ? -44.198 6.697 90.616 1.00 87.69 258 ARG A O 1
ATOM 2154 N N . VAL A 1 259 ? -44.589 5.056 89.129 1.00 86.88 259 VAL A N 1
ATOM 2155 C CA . VAL A 1 259 ? -44.891 4.009 90.123 1.00 86.88 259 VAL A CA 1
ATOM 2156 C C . VAL A 1 259 ? -43.705 3.798 91.067 1.00 86.88 259 VAL A C 1
ATOM 2158 O O . VAL A 1 259 ? -43.893 3.796 92.286 1.00 86.88 259 VAL A O 1
ATOM 2161 N N . LYS A 1 260 ? -42.482 3.711 90.526 1.00 87.31 260 LYS A N 1
ATOM 2162 C CA . LYS A 1 260 ? -41.240 3.596 91.304 1.00 87.31 260 LYS A CA 1
ATOM 2163 C C . LYS A 1 260 ? -41.040 4.796 92.234 1.00 87.31 260 LYS A C 1
ATOM 2165 O O . LYS A 1 260 ? -40.761 4.603 93.416 1.00 87.31 260 LYS A O 1
ATOM 2170 N N . SER A 1 261 ? -41.272 6.018 91.740 1.00 86.75 261 SER A N 1
ATOM 2171 C CA . SER A 1 261 ? -41.187 7.239 92.558 1.00 86.75 261 SER A CA 1
ATOM 2172 C C . SER A 1 261 ? -42.191 7.242 93.719 1.00 86.75 261 SER A C 1
ATOM 2174 O O . SER A 1 261 ? -41.855 7.643 94.829 1.00 86.75 261 SER A O 1
ATOM 2176 N N . LEU A 1 262 ? -43.413 6.742 93.493 1.00 83.75 262 LEU A N 1
ATOM 2177 C CA . LEU A 1 262 ? -44.452 6.640 94.522 1.00 83.75 262 LEU A CA 1
ATOM 2178 C C . LEU A 1 262 ? -44.163 5.525 95.534 1.00 83.75 262 LEU A C 1
ATOM 2180 O O . LEU A 1 262 ? -44.527 5.652 96.700 1.00 83.75 262 LEU A O 1
ATOM 2184 N N . ALA A 1 263 ? -43.509 4.439 95.114 1.00 80.69 263 ALA A N 1
ATOM 2185 C CA . ALA A 1 263 ? -43.095 3.365 96.013 1.00 80.69 263 ALA A CA 1
ATOM 2186 C C . ALA A 1 263 ? -42.029 3.846 97.012 1.00 80.69 263 ALA A C 1
ATOM 2188 O O . ALA A 1 263 ? -42.123 3.524 98.195 1.00 80.69 263 ALA A O 1
ATOM 2189 N N . GLN A 1 264 ? -41.086 4.669 96.544 1.00 81.25 264 GLN A N 1
ATOM 2190 C CA . GLN A 1 264 ? -39.952 5.200 97.313 1.00 81.25 264 GLN A CA 1
ATOM 2191 C C . GLN A 1 264 ? -40.275 6.452 98.150 1.00 81.25 264 GLN A C 1
ATOM 2193 O O . GLN A 1 264 ? -39.422 6.924 98.898 1.00 81.25 264 GLN A O 1
ATOM 2198 N N . ALA A 1 265 ? -41.479 7.012 98.027 1.00 80.06 265 ALA A N 1
ATOM 2199 C CA . ALA A 1 265 ? -41.871 8.211 98.758 1.00 80.06 265 ALA A CA 1
ATOM 2200 C C . ALA A 1 265 ? -41.983 7.967 100.277 1.00 80.06 265 ALA A C 1
ATOM 2202 O O . ALA A 1 265 ? -42.409 6.898 100.725 1.00 80.06 265 ALA A O 1
ATOM 2203 N N . GLN A 1 266 ? -41.632 8.990 101.064 1.00 77.75 266 GLN A N 1
ATOM 2204 C CA . GLN A 1 266 ? -41.641 8.945 102.526 1.00 77.75 266 GLN A CA 1
ATOM 2205 C C . GLN A 1 266 ? -43.056 8.706 103.075 1.00 77.75 266 GLN A C 1
ATOM 2207 O O . GLN A 1 266 ? -44.005 9.412 102.726 1.00 77.75 266 GLN A O 1
ATOM 2212 N N . ARG A 1 267 ? -43.181 7.702 103.948 1.00 80.75 267 ARG A N 1
ATOM 2213 C CA . ARG A 1 267 ? -44.447 7.265 104.544 1.00 80.75 267 ARG A CA 1
ATOM 2214 C C . ARG A 1 267 ? -44.722 7.952 105.873 1.00 80.75 267 ARG A C 1
ATOM 2216 O O . ARG A 1 267 ? -43.807 8.363 106.585 1.00 80.75 267 ARG A O 1
ATOM 2223 N N . TYR A 1 268 ? -46.001 8.062 106.207 1.00 78.12 268 TYR A N 1
ATOM 2224 C CA . TYR A 1 268 ? -46.453 8.537 107.504 1.00 78.12 268 TYR A CA 1
ATOM 2225 C C . TYR A 1 268 ? -46.504 7.381 108.512 1.00 78.12 268 TYR A C 1
ATOM 2227 O O . TYR A 1 268 ? -47.428 6.564 108.475 1.00 78.12 268 TYR A O 1
ATOM 2235 N N . GLY A 1 269 ? -45.517 7.311 109.411 1.00 73.00 269 GLY A N 1
ATOM 2236 C CA . GLY A 1 269 ? -45.391 6.212 110.379 1.00 73.00 269 GLY A CA 1
ATOM 2237 C C . GLY A 1 269 ? -45.346 4.843 109.687 1.00 73.00 269 GLY A C 1
ATOM 2238 O O . GLY A 1 269 ? -44.737 4.716 108.628 1.00 73.00 269 GLY A O 1
ATOM 2239 N N . ASP A 1 270 ? -46.064 3.858 110.235 1.00 65.81 270 ASP A N 1
ATOM 2240 C CA . ASP A 1 270 ? -46.214 2.507 109.657 1.00 65.81 270 ASP A CA 1
ATOM 2241 C C . ASP A 1 270 ? -47.362 2.403 108.626 1.00 65.81 270 ASP A C 1
ATOM 2243 O O . ASP A 1 270 ? -47.841 1.314 108.308 1.00 65.81 270 ASP A O 1
ATOM 2247 N N . THR A 1 271 ? -47.865 3.534 108.115 1.00 71.56 271 THR A N 1
ATOM 2248 C CA . THR A 1 271 ? -49.000 3.558 107.176 1.00 71.56 271 THR A CA 1
ATOM 2249 C C . THR A 1 271 ? -48.556 3.754 105.725 1.00 71.56 271 THR A C 1
ATOM 2251 O O . THR A 1 271 ? -47.516 4.339 105.445 1.00 71.56 271 THR A O 1
ATOM 2254 N N . ASN A 1 272 ? -49.389 3.347 104.761 1.00 75.56 272 ASN A N 1
ATOM 2255 C CA . ASN A 1 272 ? -49.094 3.513 103.331 1.00 75.56 272 ASN A CA 1
ATOM 2256 C C . ASN A 1 272 ? -49.276 4.949 102.799 1.00 75.56 272 ASN A C 1
ATOM 2258 O O . ASN A 1 272 ? -49.077 5.173 101.607 1.00 75.56 272 ASN A O 1
ATOM 2262 N N . PHE A 1 273 ? -49.617 5.934 103.629 1.00 83.00 273 PHE A N 1
ATOM 2263 C CA . PHE A 1 273 ? -49.929 7.287 103.166 1.00 83.00 273 PHE A CA 1
ATOM 2264 C C . PHE A 1 273 ? -48.693 8.197 103.111 1.00 83.00 273 PHE A C 1
ATOM 2266 O O . PHE A 1 273 ? -47.800 8.105 103.951 1.00 83.00 273 PHE A O 1
ATOM 2273 N N . ILE A 1 274 ? -48.667 9.109 102.138 1.00 83.44 274 ILE A N 1
ATOM 2274 C CA . ILE A 1 274 ? -47.604 10.102 101.925 1.00 83.44 274 ILE A CA 1
ATOM 2275 C C . ILE A 1 274 ? -48.159 11.480 102.290 1.00 83.44 274 ILE A C 1
ATOM 2277 O O . ILE A 1 274 ? -49.202 11.871 101.765 1.00 83.44 274 ILE A O 1
ATOM 2281 N N . GLN A 1 275 ? -47.494 12.232 103.170 1.00 84.31 275 GLN A N 1
ATOM 2282 C CA . GLN A 1 275 ? -47.912 13.606 103.468 1.00 84.31 275 GLN A CA 1
ATOM 2283 C C . GLN A 1 275 ? -47.637 14.504 102.258 1.00 84.31 275 GLN A C 1
ATOM 2285 O O . GLN A 1 275 ? -46.533 14.509 101.717 1.00 84.31 275 GLN A O 1
ATOM 2290 N N . VAL A 1 276 ? -48.641 15.262 101.825 1.00 83.25 276 VAL A N 1
ATOM 2291 C CA . VAL A 1 276 ? -48.545 16.136 100.651 1.00 83.25 276 VAL A CA 1
ATOM 2292 C C . VAL A 1 276 ? -49.176 17.489 100.934 1.00 83.25 276 VAL A C 1
ATOM 2294 O O . VAL A 1 276 ? -50.071 17.620 101.766 1.00 83.25 276 VAL A O 1
ATOM 2297 N N . GLU A 1 277 ? -48.748 18.510 100.204 1.00 83.44 277 GLU A N 1
ATOM 2298 C CA . GLU A 1 277 ? -49.433 19.797 100.212 1.00 83.44 277 GLU A CA 1
ATOM 2299 C C . GLU A 1 277 ? -50.679 19.766 99.323 1.00 83.44 277 GLU A C 1
ATOM 2301 O O . GLU A 1 277 ? -50.779 18.991 98.363 1.00 83.44 277 GLU A O 1
ATOM 2306 N N . TYR A 1 278 ? -51.642 20.640 99.622 1.00 82.00 278 TYR A N 1
ATOM 2307 C CA . TYR A 1 278 ? -52.801 20.802 98.755 1.00 82.00 278 TYR A CA 1
ATOM 2308 C C . TYR A 1 278 ? -52.354 21.260 97.364 1.00 82.00 278 TYR A C 1
ATOM 2310 O O . TYR A 1 278 ? -51.800 22.344 97.189 1.00 82.00 278 TYR A O 1
ATOM 2318 N N . ASN A 1 279 ? -52.671 20.457 96.353 1.00 80.44 279 ASN A N 1
ATOM 2319 C CA . ASN A 1 279 ? -52.410 20.775 94.961 1.00 80.44 279 ASN A CA 1
ATOM 2320 C C . ASN A 1 279 ? -53.665 20.494 94.135 1.00 80.44 279 ASN A C 1
ATOM 2322 O O . ASN A 1 279 ? -54.264 19.422 94.244 1.00 80.44 279 ASN A O 1
ATOM 2326 N N . LYS A 1 280 ? -54.042 21.440 93.265 1.00 76.94 280 LYS A N 1
ATOM 2327 C CA . LYS A 1 280 ? -55.176 21.269 92.342 1.00 76.94 280 LYS A CA 1
ATOM 2328 C C . LYS A 1 280 ? -55.037 20.015 91.469 1.00 76.94 280 LYS A C 1
ATOM 2330 O O . LYS A 1 280 ? -56.050 19.448 91.086 1.00 76.94 280 LYS A O 1
ATOM 2335 N N . ARG A 1 281 ? -53.816 19.536 91.204 1.00 75.75 281 ARG A N 1
ATOM 2336 C CA . ARG A 1 281 ? -53.565 18.293 90.451 1.00 75.75 281 ARG A CA 1
ATOM 2337 C C . ARG A 1 281 ? -54.203 17.054 91.096 1.00 75.75 281 ARG A C 1
ATOM 2339 O O . ARG A 1 281 ? -54.652 16.170 90.379 1.00 75.75 281 ARG A O 1
ATOM 2346 N N . TYR A 1 282 ? -54.354 17.018 92.422 1.00 79.50 282 TYR A N 1
ATOM 2347 C CA . TYR A 1 282 ? -55.008 15.904 93.124 1.00 79.50 282 TYR A CA 1
ATOM 2348 C C . TYR A 1 282 ? -56.541 15.930 93.032 1.00 79.50 282 TYR A C 1
ATOM 2350 O O . TYR A 1 282 ? -57.201 15.010 93.503 1.00 79.50 282 TYR A O 1
ATOM 2358 N N . GLN A 1 283 ? -57.138 16.942 92.394 1.00 80.12 283 GLN A N 1
ATOM 2359 C CA . GLN A 1 283 ? -58.591 17.064 92.247 1.00 80.12 283 GLN A CA 1
ATOM 2360 C C . GLN A 1 283 ? -59.228 15.886 91.483 1.00 80.12 283 GLN A C 1
ATOM 2362 O O . GLN A 1 283 ? -60.405 15.589 91.699 1.00 80.12 283 GLN A O 1
ATOM 2367 N N . HIS A 1 284 ? -58.478 15.225 90.598 1.00 75.50 284 HIS A N 1
ATOM 2368 C CA . HIS A 1 284 ? -58.910 14.020 89.872 1.00 75.50 284 HIS A CA 1
ATOM 2369 C C . HIS A 1 284 ? -58.629 12.716 90.644 1.00 75.50 284 HIS A C 1
ATOM 2371 O O . HIS A 1 284 ? -59.134 11.658 90.285 1.00 75.50 284 HIS A O 1
ATOM 2377 N N . HIS A 1 285 ? -57.889 12.810 91.751 1.00 78.62 285 HIS A N 1
ATOM 2378 C CA . HIS A 1 285 ? -57.480 11.697 92.613 1.00 78.62 285 HIS A CA 1
ATOM 2379 C C . HIS A 1 285 ? -57.966 11.906 94.057 1.00 78.62 285 HIS A C 1
ATOM 2381 O O . HIS A 1 285 ? -57.398 11.360 94.997 1.00 78.62 285 HIS A O 1
ATOM 2387 N N . TRP A 1 286 ? -59.022 12.708 94.251 1.00 83.62 286 TRP A N 1
ATOM 2388 C CA . TRP A 1 286 ? -59.524 13.105 95.573 1.00 83.62 286 TRP A CA 1
ATOM 2389 C C . TRP A 1 286 ? -59.918 11.901 96.450 1.00 83.62 286 TRP A C 1
ATOM 2391 O O . TRP A 1 286 ? -59.794 11.955 97.669 1.00 83.62 286 TRP A O 1
ATOM 2401 N N . GLU A 1 287 ? -60.318 10.787 95.831 1.00 81.81 287 GLU A N 1
ATOM 2402 C CA . GLU A 1 287 ? -60.642 9.510 96.486 1.00 81.81 287 GLU A CA 1
ATOM 2403 C C . GLU A 1 287 ? -59.427 8.859 97.163 1.00 81.81 287 GLU A C 1
ATOM 2405 O O . GLU A 1 287 ? -59.568 8.116 98.137 1.00 81.81 287 GLU A O 1
ATOM 2410 N N . SER A 1 288 ? -58.222 9.159 96.673 1.00 84.06 288 SER A N 1
ATOM 2411 C CA . SER A 1 288 ? -56.940 8.750 97.258 1.00 84.06 288 SER A CA 1
ATOM 2412 C C . SER A 1 288 ? -56.469 9.713 98.346 1.00 84.06 288 SER A C 1
ATOM 2414 O O . SER A 1 288 ? -55.481 9.454 99.018 1.00 84.06 288 SER A O 1
ATOM 2416 N N . MET A 1 289 ? -57.161 10.831 98.560 1.00 86.19 289 MET A N 1
ATOM 2417 C CA . MET A 1 289 ? -56.752 11.817 99.551 1.00 86.19 289 MET A CA 1
ATOM 2418 C C . MET A 1 289 ? -57.353 11.484 100.917 1.00 86.19 289 MET A C 1
ATOM 2420 O O . MET A 1 289 ? -58.500 11.042 101.047 1.00 86.19 289 MET A O 1
ATOM 2424 N N . ARG A 1 290 ? -56.571 11.713 101.962 1.00 87.25 290 ARG A N 1
ATOM 2425 C CA . ARG A 1 290 ? -56.992 11.676 103.360 1.00 87.25 290 ARG A CA 1
ATOM 2426 C C . ARG A 1 290 ? -56.557 12.954 104.042 1.00 87.25 290 ARG A C 1
ATOM 2428 O O . ARG A 1 290 ? -55.611 13.603 103.609 1.00 87.25 290 ARG A O 1
ATOM 2435 N N . TRP A 1 291 ? -57.222 13.298 105.130 1.00 86.88 291 TRP A N 1
ATOM 2436 C CA . TRP A 1 291 ? -56.815 14.425 105.956 1.00 86.88 291 TRP A CA 1
ATOM 2437 C C . TRP A 1 291 ? -56.801 14.052 107.434 1.00 86.88 291 TRP A C 1
ATOM 2439 O O . TRP A 1 291 ? -57.544 13.171 107.873 1.00 86.88 291 TRP A O 1
ATOM 2449 N N . LEU A 1 292 ? -55.952 14.732 108.199 1.00 86.62 292 LEU A N 1
ATOM 2450 C CA . LEU A 1 292 ? -55.818 14.573 109.644 1.00 86.62 292 LEU A CA 1
ATOM 2451 C C . LEU A 1 292 ? -55.857 15.958 110.313 1.00 86.62 292 LEU A C 1
ATOM 2453 O O . LEU A 1 292 ? -55.111 16.838 109.883 1.00 86.62 292 LEU A O 1
ATOM 2457 N N . PRO A 1 293 ? -56.680 16.184 111.352 1.00 81.94 293 PRO A N 1
ATOM 2458 C CA . PRO A 1 293 ? -56.628 17.421 112.128 1.00 81.94 293 PRO A CA 1
ATOM 2459 C C . PRO A 1 293 ? -55.268 17.594 112.813 1.00 81.94 293 PRO A C 1
ATOM 2461 O O . PRO A 1 293 ? -54.810 16.684 113.501 1.00 81.94 293 PRO A O 1
ATOM 2464 N N . LEU A 1 294 ? -54.657 18.778 112.696 1.00 80.38 294 LEU A N 1
ATOM 2465 C CA . LEU A 1 294 ? -53.363 19.093 113.325 1.00 80.38 294 LEU A CA 1
ATOM 2466 C C . LEU A 1 294 ? -53.436 19.130 114.862 1.00 80.38 294 LEU A C 1
ATOM 2468 O O . LEU A 1 294 ? -52.417 18.999 115.533 1.00 80.38 294 LEU A O 1
ATOM 2472 N N . LYS A 1 295 ? -54.637 19.300 115.433 1.00 74.12 295 LYS A N 1
ATOM 2473 C CA . LYS A 1 295 ? -54.889 19.262 116.880 1.00 74.12 295 LYS A CA 1
ATOM 2474 C C . LYS A 1 295 ? -55.776 18.065 117.232 1.00 74.12 295 LYS A C 1
ATOM 2476 O O . LYS A 1 295 ? -56.956 18.055 116.894 1.00 74.12 295 LYS A O 1
ATOM 2481 N N . GLY A 1 296 ? -55.206 17.077 117.927 1.00 64.56 296 GLY A N 1
ATOM 2482 C CA . GLY A 1 296 ? -55.948 15.992 118.588 1.00 64.56 296 GLY A CA 1
ATOM 2483 C C . GLY A 1 296 ? -56.544 14.903 117.683 1.00 64.56 296 GLY A C 1
ATOM 2484 O O . GLY A 1 296 ? -57.396 14.146 118.139 1.00 64.56 296 GLY A O 1
ATOM 2485 N N . GLY A 1 297 ? -56.145 14.809 116.410 1.00 65.25 297 GLY A N 1
ATOM 2486 C CA . GLY A 1 297 ? -56.600 13.748 115.506 1.00 65.25 297 GLY A CA 1
ATOM 2487 C C . GLY A 1 297 ? -55.716 12.498 115.567 1.00 65.25 297 GLY A C 1
ATOM 2488 O O . GLY A 1 297 ? -54.510 12.609 115.389 1.00 65.25 297 GLY A O 1
ATOM 2489 N N . ALA A 1 298 ? -56.311 11.314 115.755 1.00 66.81 298 ALA A N 1
ATOM 2490 C CA . ALA A 1 298 ? -55.586 10.032 115.766 1.00 66.81 298 ALA A CA 1
ATOM 2491 C C . ALA A 1 298 ? -55.799 9.168 114.504 1.00 66.81 298 ALA A C 1
ATOM 2493 O O . ALA A 1 298 ? -55.084 8.193 114.303 1.00 66.81 298 ALA A O 1
ATOM 2494 N N . LEU A 1 299 ? -56.779 9.496 113.648 1.00 78.94 299 LEU A N 1
ATOM 2495 C CA . LEU A 1 299 ? -57.154 8.677 112.487 1.00 78.94 299 LEU A CA 1
ATOM 2496 C C . LEU A 1 299 ? -57.338 9.518 111.222 1.00 78.94 299 LEU A C 1
ATOM 2498 O O . LEU A 1 299 ? -58.009 10.554 111.240 1.00 78.94 299 LEU A O 1
ATOM 2502 N N . LEU A 1 300 ? -56.782 9.022 110.115 1.00 82.56 300 LEU A N 1
ATOM 2503 C CA . LEU A 1 300 ? -56.924 9.601 108.781 1.00 82.56 300 LEU A CA 1
ATOM 2504 C C . LEU A 1 300 ? -58.380 9.527 108.307 1.00 82.56 300 LEU A C 1
ATOM 2506 O O . LEU A 1 300 ? -58.976 8.451 108.237 1.00 82.56 300 LEU A O 1
ATOM 2510 N N . LYS A 1 301 ? -58.950 10.676 107.937 1.00 83.81 301 LYS A N 1
ATOM 2511 C CA . LYS A 1 301 ? -60.337 10.793 107.473 1.00 83.81 301 LYS A CA 1
ATOM 2512 C C . LYS A 1 301 ? -60.412 10.808 105.948 1.00 83.81 301 LYS A C 1
ATOM 2514 O O . LYS A 1 301 ? -59.577 11.417 105.280 1.00 83.81 301 LYS A O 1
ATOM 2519 N N . LYS A 1 302 ? -61.432 10.140 105.398 1.00 86.62 302 LYS A N 1
ATOM 2520 C CA . LYS A 1 302 ? -61.776 10.188 103.967 1.00 86.62 302 LYS A CA 1
ATOM 2521 C C . LYS A 1 302 ? -62.507 11.491 103.642 1.00 86.62 302 LYS A C 1
ATOM 2523 O O . LYS A 1 302 ? -63.245 12.011 104.477 1.00 86.62 302 LYS A O 1
ATOM 2528 N N . PHE A 1 303 ? -62.326 11.983 102.423 1.00 87.06 303 PHE A N 1
ATOM 2529 C CA . PHE A 1 303 ? -63.217 12.988 101.845 1.00 87.06 303 PHE A CA 1
ATOM 2530 C C . PHE A 1 303 ? -64.510 12.315 101.385 1.00 87.06 303 PHE A C 1
ATOM 2532 O O . PHE A 1 303 ? -64.471 11.179 100.915 1.00 87.06 303 PHE A O 1
ATOM 2539 N N . GLN A 1 304 ? -65.650 12.994 101.527 1.00 83.75 304 GLN A N 1
ATOM 2540 C CA . GLN A 1 304 ? -66.950 12.427 101.132 1.00 83.75 304 GLN A CA 1
ATOM 2541 C C . GLN A 1 304 ? -67.323 12.722 99.676 1.00 83.75 304 GLN A C 1
ATOM 2543 O O . GLN A 1 304 ? -68.137 12.019 99.086 1.00 83.75 304 GLN A O 1
ATOM 2548 N N . SER A 1 305 ? -66.735 13.758 99.081 1.00 87.06 305 SER A N 1
ATOM 2549 C CA . SER A 1 305 ? -66.938 14.102 97.676 1.00 87.06 305 SER A CA 1
ATOM 2550 C C . SER A 1 305 ? -65.758 14.902 97.128 1.00 87.06 305 SER A C 1
ATOM 2552 O O . SER A 1 305 ? -64.960 15.474 97.877 1.00 87.06 305 SER A O 1
ATOM 2554 N N . ARG A 1 306 ? -65.688 15.032 95.800 1.00 85.44 306 ARG A N 1
ATOM 2555 C CA . ARG A 1 306 ? -64.742 15.938 95.131 1.00 85.44 306 ARG A CA 1
ATOM 2556 C C . ARG A 1 306 ? -64.873 17.378 95.635 1.00 85.44 306 ARG A C 1
ATOM 2558 O O . ARG A 1 306 ? -63.870 18.066 95.802 1.00 85.44 306 ARG A O 1
ATOM 2565 N N . THR A 1 307 ? -66.101 17.825 95.893 1.00 84.88 307 THR A N 1
ATOM 2566 C CA . THR A 1 307 ? -66.398 19.166 96.411 1.00 84.88 307 THR A CA 1
ATOM 2567 C C . THR A 1 307 ? -65.849 19.353 97.827 1.00 84.88 307 THR A C 1
ATOM 2569 O O . THR A 1 307 ? -65.283 20.401 98.128 1.00 84.88 307 THR A O 1
ATOM 2572 N N . ASP A 1 308 ? -65.932 18.317 98.665 1.00 84.69 308 ASP A N 1
ATOM 2573 C CA . ASP A 1 308 ? -65.369 18.304 100.022 1.00 84.69 308 ASP A CA 1
ATOM 2574 C C . ASP A 1 308 ? -63.830 18.402 100.007 1.00 84.69 308 ASP A C 1
ATOM 2576 O O . ASP A 1 308 ? -63.239 19.201 100.737 1.00 84.69 308 ASP A O 1
ATOM 2580 N N . PHE A 1 309 ? -63.167 17.692 99.087 1.00 86.69 309 PHE A N 1
ATOM 2581 C CA . PHE A 1 309 ? -61.724 17.845 98.869 1.00 86.69 309 PHE A CA 1
ATOM 2582 C C . PHE A 1 309 ? -61.342 19.253 98.386 1.00 86.69 309 PHE A C 1
ATOM 2584 O O . PHE A 1 309 ? -60.391 19.849 98.890 1.00 86.69 309 PHE A O 1
ATOM 2591 N N . LEU A 1 310 ? -62.087 19.825 97.437 1.00 85.25 310 LEU A N 1
ATOM 2592 C CA . LEU A 1 310 ? -61.815 21.174 96.929 1.00 85.25 310 LEU A CA 1
ATOM 2593 C C . LEU A 1 310 ? -61.962 22.250 98.010 1.00 85.25 310 LEU A C 1
ATOM 2595 O O . LEU A 1 310 ? -61.151 23.177 98.079 1.00 85.25 310 LEU A O 1
ATOM 2599 N N . ALA A 1 311 ? -62.953 22.100 98.891 1.00 83.62 311 ALA A N 1
ATOM 2600 C CA . ALA A 1 311 ? -63.136 22.971 100.047 1.00 83.62 311 ALA A CA 1
ATOM 2601 C C . ALA A 1 311 ? -61.974 22.866 101.057 1.00 83.62 311 ALA A C 1
ATOM 2603 O O . ALA A 1 311 ? -61.751 23.789 101.845 1.00 83.62 311 ALA A O 1
ATOM 2604 N N . HIS A 1 312 ? -61.189 21.783 101.014 1.00 82.12 312 HIS A N 1
ATOM 2605 C CA . HIS A 1 312 ? -60.028 21.578 101.879 1.00 82.12 312 HIS A CA 1
ATOM 2606 C C . HIS A 1 312 ? -58.877 22.556 101.611 1.00 82.12 312 HIS A C 1
ATOM 2608 O O . HIS A 1 312 ? -58.049 22.759 102.499 1.00 82.12 312 HIS A O 1
ATOM 2614 N N . LYS A 1 313 ? -58.853 23.239 100.453 1.00 81.75 313 LYS A N 1
ATOM 2615 C CA . LYS A 1 313 ? -57.891 24.320 100.161 1.00 81.75 313 LYS A CA 1
ATOM 2616 C C . LYS A 1 313 ? -57.849 25.382 101.269 1.00 81.75 313 LYS A C 1
ATOM 2618 O O . LYS A 1 313 ? -56.792 25.931 101.550 1.00 81.75 313 LYS A O 1
ATOM 2623 N N . TYR A 1 314 ? -58.995 25.664 101.889 1.00 83.25 314 TYR A N 1
ATOM 2624 C CA . TYR A 1 314 ? -59.136 26.673 102.945 1.00 83.25 314 TYR A CA 1
ATOM 2625 C C . TYR A 1 314 ? -58.939 26.103 104.359 1.00 83.25 314 TYR A C 1
ATOM 2627 O O . TYR A 1 314 ? -59.091 26.826 105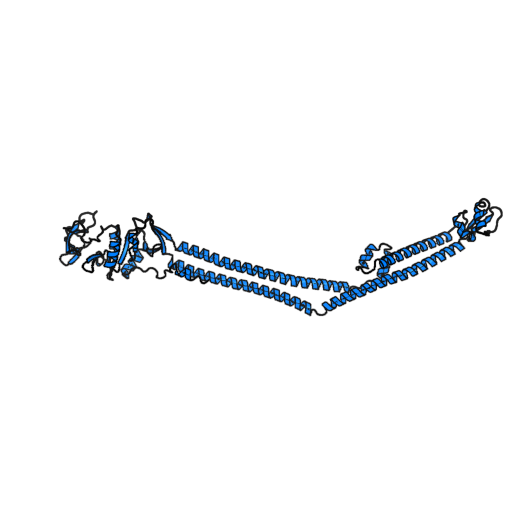.338 1.00 83.25 314 TYR A O 1
ATOM 2635 N N . LYS A 1 315 ? -58.624 24.806 104.478 1.00 79.38 315 LYS A N 1
ATOM 2636 C CA . LYS A 1 315 ? -58.484 24.081 105.751 1.00 79.38 315 LYS A CA 1
ATOM 2637 C C . LYS A 1 315 ? -57.064 23.547 105.987 1.00 79.38 315 LYS A C 1
ATOM 2639 O O . LYS A 1 315 ? -56.848 22.805 106.940 1.00 79.38 315 LYS A O 1
ATOM 2644 N N . THR A 1 316 ? -56.098 23.932 105.157 1.00 75.12 316 THR A N 1
ATOM 2645 C CA . THR A 1 316 ? -54.698 23.472 105.223 1.00 75.12 316 THR A CA 1
ATOM 2646 C C . THR A 1 316 ? -53.944 23.960 106.464 1.00 75.12 316 THR A C 1
ATOM 2648 O O . THR A 1 316 ? -53.005 23.307 106.898 1.00 75.12 316 THR A O 1
ATOM 2651 N N . SER A 1 317 ? -54.365 25.072 107.077 1.00 77.62 317 SER A N 1
ATOM 2652 C CA . SER A 1 317 ? -53.782 25.598 108.325 1.00 77.62 317 SER A CA 1
ATOM 2653 C C . SER A 1 317 ? -54.206 24.828 109.580 1.00 77.62 317 SER A C 1
ATOM 2655 O O . SER A 1 317 ? -53.631 25.020 110.648 1.00 77.62 317 SER A O 1
ATOM 2657 N N . VAL A 1 318 ? -55.223 23.969 109.466 1.00 81.19 318 VAL A N 1
ATOM 2658 C CA . VAL A 1 318 ? -55.794 23.207 110.588 1.00 81.19 318 VAL A CA 1
ATOM 2659 C C . VAL A 1 318 ? -55.792 21.697 110.352 1.00 81.19 318 VAL A C 1
ATOM 2661 O O . VAL A 1 318 ? -55.943 20.942 111.311 1.00 81.19 318 VAL A O 1
ATOM 2664 N N . ASN A 1 319 ? -55.566 21.246 109.115 1.00 85.62 319 ASN A N 1
ATOM 2665 C CA . ASN A 1 319 ? -55.504 19.839 108.735 1.00 85.62 319 ASN A CA 1
ATOM 2666 C C . ASN A 1 319 ? -54.263 19.553 107.876 1.00 85.62 319 ASN A C 1
ATOM 2668 O O . ASN A 1 319 ? -53.990 20.278 106.920 1.00 85.62 319 ASN A O 1
ATOM 2672 N N . ALA A 1 320 ? -53.566 18.456 108.170 1.00 83.88 320 ALA A N 1
ATOM 2673 C CA . ALA A 1 320 ? -52.555 17.882 107.290 1.00 83.88 320 ALA A CA 1
ATOM 2674 C C . ALA A 1 320 ? -53.217 16.987 106.236 1.00 83.88 320 ALA A C 1
ATOM 2676 O O . ALA A 1 320 ? -54.201 16.295 106.516 1.00 83.88 320 ALA A O 1
ATOM 2677 N N . LEU A 1 321 ? -52.661 16.997 105.029 1.00 86.69 321 LEU A N 1
ATOM 2678 C CA . LEU A 1 321 ? -53.185 16.276 103.881 1.00 86.69 321 LEU A CA 1
ATOM 2679 C C . LEU A 1 321 ? -52.254 15.118 103.522 1.00 86.69 321 LEU A C 1
ATOM 2681 O O . LEU A 1 321 ? -51.032 15.248 103.520 1.00 86.69 321 LEU A O 1
ATOM 2685 N N . PHE A 1 322 ? -52.855 13.980 103.216 1.00 86.25 322 PHE A N 1
ATOM 2686 C CA . PHE A 1 322 ? -52.158 12.742 102.930 1.00 86.25 322 PHE A CA 1
ATOM 2687 C C . PHE A 1 322 ? -52.699 12.132 101.646 1.00 86.25 322 PHE A C 1
ATOM 2689 O O . PHE A 1 322 ? -53.899 12.178 101.376 1.00 86.25 322 PHE A O 1
ATOM 2696 N N . PHE A 1 323 ? -51.811 11.551 100.858 1.00 85.50 323 PHE A N 1
ATOM 2697 C CA . PHE A 1 323 ? -52.124 10.849 99.630 1.00 85.50 323 PHE A CA 1
ATOM 2698 C C . PHE A 1 323 ? -51.913 9.353 99.830 1.00 85.50 323 PHE A C 1
ATOM 2700 O O . PHE A 1 323 ? -50.879 8.925 100.336 1.00 85.50 323 PHE A O 1
ATOM 2707 N N . ASP A 1 324 ? -52.912 8.576 99.440 1.00 85.25 324 ASP A N 1
ATOM 2708 C CA . ASP A 1 324 ? -52.886 7.126 99.344 1.00 85.25 324 ASP A CA 1
ATOM 2709 C C . ASP A 1 324 ? -52.362 6.732 97.958 1.00 85.25 324 ASP A C 1
ATOM 2711 O O . ASP A 1 324 ? -53.103 6.809 96.973 1.00 85.25 324 ASP A O 1
ATOM 2715 N N . PRO A 1 325 ? -51.092 6.331 97.823 1.00 83.06 325 PRO A N 1
ATOM 2716 C CA . PRO A 1 325 ? -50.554 5.993 96.520 1.00 83.06 325 PRO A CA 1
ATOM 2717 C C . PRO A 1 325 ? -51.093 4.665 95.993 1.00 83.06 325 PRO A C 1
ATOM 2719 O O . PRO A 1 325 ? -50.887 4.397 94.818 1.00 83.06 325 PRO A O 1
ATOM 2722 N N . THR A 1 326 ? -51.776 3.838 96.793 1.00 81.50 326 THR A N 1
ATOM 2723 C CA . THR A 1 326 ? -52.182 2.489 96.375 1.00 81.50 326 THR A CA 1
ATOM 2724 C C . THR A 1 326 ? -53.141 2.513 95.183 1.00 81.50 326 THR A C 1
ATOM 2726 O O . THR A 1 326 ? -52.949 1.762 94.229 1.00 81.50 326 THR A O 1
ATOM 2729 N N . LEU A 1 327 ? -54.133 3.411 95.185 1.00 80.44 327 LEU A N 1
ATOM 2730 C CA . LEU A 1 327 ? -55.086 3.525 94.074 1.00 80.44 327 LEU A CA 1
ATOM 2731 C C . LEU A 1 327 ? -54.427 4.094 92.808 1.00 80.44 327 LEU A C 1
ATOM 2733 O O . LEU A 1 327 ? -54.725 3.653 91.703 1.00 80.44 327 LEU A O 1
ATOM 2737 N N . GLU A 1 328 ? -53.511 5.051 92.957 1.00 82.31 328 GLU A N 1
ATOM 2738 C CA . GLU A 1 328 ? -52.808 5.657 91.823 1.00 82.31 328 GLU A CA 1
ATOM 2739 C C . GLU A 1 328 ? -51.745 4.735 91.228 1.00 82.31 328 GLU A C 1
ATOM 2741 O O . GLU A 1 328 ? -51.589 4.674 90.013 1.00 82.31 328 GLU A O 1
ATOM 2746 N N . GLN A 1 329 ? -51.041 3.975 92.065 1.00 84.88 329 GLN A N 1
ATOM 2747 C CA . GLN A 1 329 ? -50.129 2.930 91.615 1.00 84.88 329 GLN A CA 1
ATOM 2748 C C . GLN A 1 329 ? -50.882 1.870 90.812 1.00 84.88 329 GLN A C 1
ATOM 2750 O O . GLN A 1 329 ? -50.420 1.523 89.731 1.00 84.88 329 GLN A O 1
ATOM 2755 N N . ALA A 1 330 ? -52.054 1.427 91.281 1.00 84.88 330 ALA A N 1
ATOM 2756 C CA . ALA A 1 330 ? -52.899 0.498 90.534 1.00 84.88 330 ALA A CA 1
ATOM 2757 C C . ALA A 1 330 ? -53.336 1.084 89.177 1.00 84.88 330 ALA A C 1
ATOM 2759 O O . ALA A 1 330 ? -53.186 0.420 88.155 1.00 84.88 330 ALA A O 1
ATOM 2760 N N . ARG A 1 331 ? -53.779 2.352 89.140 1.00 86.62 331 ARG A N 1
ATOM 2761 C CA . ARG A 1 331 ? -54.149 3.052 87.893 1.00 86.62 331 ARG A CA 1
ATOM 2762 C C . ARG A 1 331 ? -52.982 3.172 86.911 1.00 86.62 331 ARG A C 1
ATOM 2764 O O . ARG A 1 331 ? -53.157 2.928 85.723 1.00 86.62 331 ARG A O 1
ATOM 2771 N N . LEU A 1 332 ? -51.793 3.539 87.387 1.00 87.75 332 LEU A N 1
ATOM 2772 C CA . LEU A 1 332 ? -50.595 3.666 86.549 1.00 87.75 332 LEU A CA 1
ATOM 2773 C C . LEU A 1 332 ? -50.089 2.304 86.060 1.00 87.75 332 LEU A C 1
ATOM 2775 O O . LEU A 1 332 ? -49.641 2.195 84.924 1.00 87.75 332 LEU A O 1
ATOM 2779 N N . GLN A 1 333 ? -50.184 1.259 86.886 1.00 89.25 333 GLN A N 1
ATOM 2780 C CA . GLN A 1 333 ? -49.864 -0.113 86.486 1.00 89.25 333 GLN A CA 1
ATOM 2781 C C . GLN A 1 333 ? -50.846 -0.638 85.432 1.00 89.25 333 GLN A C 1
ATOM 2783 O O . GLN A 1 333 ? -50.423 -1.280 84.472 1.00 89.25 333 GLN A O 1
ATOM 2788 N N . GLU A 1 334 ? -52.136 -0.330 85.569 1.00 90.25 334 GLU A N 1
ATOM 2789 C CA . GLU A 1 334 ? -53.154 -0.645 84.567 1.00 90.25 334 GLU A CA 1
ATOM 2790 C C . GLU A 1 334 ? -52.913 0.129 83.262 1.00 90.25 334 GLU A C 1
ATOM 2792 O O . GLU A 1 334 ? -52.892 -0.473 82.190 1.00 90.25 334 GLU A O 1
ATOM 2797 N N . ALA A 1 335 ? -52.616 1.431 83.337 1.00 89.00 335 ALA A N 1
ATOM 2798 C CA . ALA A 1 335 ? -52.263 2.248 82.176 1.00 89.00 335 ALA A CA 1
ATOM 2799 C C . ALA A 1 335 ? -50.998 1.737 81.463 1.00 89.00 335 ALA A C 1
ATOM 2801 O O . ALA A 1 335 ? -50.991 1.627 80.236 1.00 89.00 335 ALA A O 1
ATOM 2802 N N . ALA A 1 336 ? -49.960 1.351 82.214 1.00 89.06 336 ALA A N 1
ATOM 2803 C CA . ALA A 1 336 ? -48.758 0.726 81.668 1.00 89.06 336 ALA A CA 1
ATOM 2804 C C . ALA A 1 336 ? -49.070 -0.631 81.019 1.00 89.06 336 ALA A C 1
ATOM 2806 O O . ALA A 1 336 ? -48.574 -0.916 79.934 1.00 89.06 336 ALA A O 1
ATOM 2807 N N . SER A 1 337 ? -49.928 -1.453 81.631 1.00 90.69 337 SER A N 1
ATOM 2808 C CA . SER A 1 337 ? -50.376 -2.726 81.052 1.00 90.69 337 SER A CA 1
ATOM 2809 C C . SER A 1 337 ? -51.112 -2.520 79.723 1.00 90.69 337 SER A C 1
ATOM 2811 O O . SER A 1 337 ? -50.787 -3.165 78.727 1.00 90.69 337 SER A O 1
ATOM 2813 N N . ILE A 1 338 ? -52.039 -1.557 79.670 1.00 91.31 338 ILE A N 1
ATOM 2814 C CA . ILE A 1 338 ? -52.777 -1.194 78.453 1.00 91.31 338 ILE A CA 1
ATOM 2815 C C . ILE A 1 338 ? -51.824 -0.666 77.374 1.00 91.31 338 ILE A C 1
ATOM 2817 O O . ILE A 1 338 ? -51.926 -1.069 76.215 1.00 91.31 338 ILE A O 1
ATOM 2821 N N . ALA A 1 339 ? -50.893 0.221 77.731 1.00 88.81 339 ALA A N 1
ATOM 2822 C CA . ALA A 1 339 ? -49.924 0.776 76.790 1.00 88.81 339 ALA A CA 1
ATOM 2823 C C . ALA A 1 339 ? -48.973 -0.304 76.244 1.00 88.81 339 ALA A C 1
ATOM 2825 O O . ALA A 1 339 ? -48.744 -0.352 75.036 1.00 88.81 339 ALA A O 1
ATOM 2826 N N . ARG A 1 340 ? -48.514 -1.242 77.087 1.00 88.62 340 ARG A N 1
ATOM 2827 C CA . ARG A 1 340 ? -47.751 -2.423 76.648 1.00 88.62 340 ARG A CA 1
ATOM 2828 C C . ARG A 1 340 ? -48.569 -3.310 75.710 1.00 88.62 340 ARG A C 1
ATOM 2830 O O . ARG A 1 340 ? -48.059 -3.700 74.666 1.00 88.62 340 ARG A O 1
ATOM 2837 N N . ALA A 1 341 ? -49.831 -3.593 76.034 1.00 89.44 341 ALA A N 1
ATOM 2838 C CA . ALA A 1 341 ? -50.704 -4.398 75.179 1.00 89.44 341 ALA A CA 1
ATOM 2839 C C . ALA A 1 341 ? -50.903 -3.752 73.796 1.00 89.44 341 ALA A C 1
ATOM 2841 O O . ALA A 1 341 ? -50.807 -4.432 72.774 1.00 89.44 341 ALA A O 1
ATOM 2842 N N . LYS A 1 342 ? -51.094 -2.426 73.746 1.00 91.12 342 LYS A N 1
ATOM 2843 C CA . LYS A 1 342 ? -51.148 -1.667 72.487 1.00 91.12 342 LYS A CA 1
ATOM 2844 C C . LYS A 1 342 ? -49.825 -1.721 71.724 1.00 91.12 342 LYS A C 1
ATOM 2846 O O . LYS A 1 342 ? -49.836 -1.952 70.520 1.00 91.12 342 LYS A O 1
ATOM 2851 N N . ALA A 1 343 ? -48.692 -1.562 72.408 1.00 85.75 343 ALA A N 1
ATOM 2852 C CA . ALA A 1 343 ? -47.375 -1.640 71.780 1.00 85.75 343 ALA A CA 1
ATOM 2853 C C . ALA A 1 343 ? -47.110 -3.030 71.169 1.00 85.75 343 ALA A C 1
ATOM 2855 O O . ALA A 1 343 ? -46.581 -3.113 70.064 1.00 85.75 343 ALA A O 1
ATOM 2856 N N . VAL A 1 344 ? -47.533 -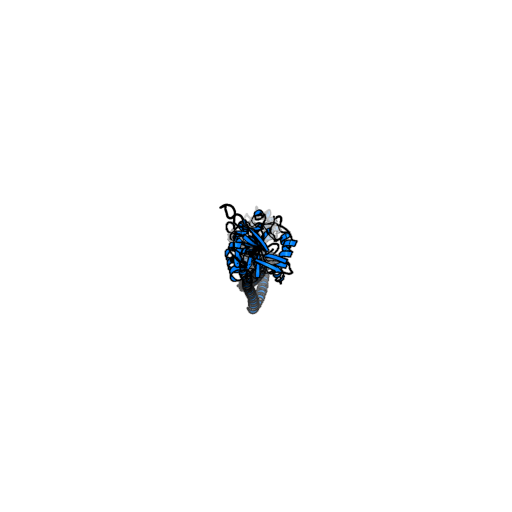4.111 71.835 1.00 87.31 344 VAL A N 1
ATOM 2857 C CA . VAL A 1 344 ? -47.459 -5.488 71.306 1.00 87.31 344 VAL A CA 1
ATOM 2858 C C . VAL A 1 344 ? -48.347 -5.666 70.067 1.00 87.31 344 VAL A C 1
ATOM 2860 O O . VAL A 1 344 ? -47.914 -6.252 69.074 1.00 87.31 344 VAL A O 1
ATOM 2863 N N . ALA A 1 345 ? -49.564 -5.116 70.077 1.00 88.62 345 ALA A N 1
ATOM 2864 C CA . ALA A 1 345 ? -50.457 -5.163 68.917 1.00 88.62 345 ALA A CA 1
ATOM 2865 C C . ALA A 1 345 ? -49.879 -4.406 67.702 1.00 88.62 345 ALA A C 1
ATOM 2867 O O . ALA A 1 345 ? -49.918 -4.909 66.575 1.00 88.62 345 ALA A O 1
ATOM 2868 N N . LEU A 1 346 ? -49.280 -3.230 67.927 1.00 88.69 346 LEU A N 1
ATOM 2869 C CA . LEU A 1 346 ? -48.563 -2.492 66.882 1.00 88.69 346 LEU A CA 1
ATOM 2870 C C . LEU A 1 346 ? -47.356 -3.280 66.366 1.00 88.69 346 LEU A C 1
ATOM 2872 O O . LEU A 1 346 ? -47.156 -3.347 65.157 1.00 88.69 346 LEU A O 1
ATOM 2876 N N . MET A 1 347 ? -46.593 -3.930 67.252 1.00 85.06 347 MET A N 1
ATOM 2877 C CA . MET A 1 347 ? -45.460 -4.777 66.861 1.00 85.06 347 MET A CA 1
ATOM 2878 C C . MET A 1 347 ? -45.870 -5.917 65.935 1.00 85.06 347 MET A C 1
ATOM 2880 O O . MET A 1 347 ? -45.193 -6.144 64.941 1.00 85.06 347 MET A O 1
ATOM 2884 N N . THR A 1 348 ? -47.013 -6.556 66.188 1.00 87.00 348 THR A N 1
ATOM 2885 C CA . THR A 1 348 ? -47.541 -7.612 65.305 1.00 87.00 348 THR A CA 1
ATOM 2886 C C . THR A 1 348 ? -47.841 -7.065 63.901 1.00 87.00 348 THR A C 1
ATOM 2888 O O . THR A 1 348 ? -47.585 -7.716 62.890 1.00 87.00 348 THR A O 1
ATOM 2891 N N . SER A 1 349 ? -48.346 -5.828 63.822 1.00 87.00 349 SER A N 1
ATOM 2892 C CA . SER A 1 349 ? -48.627 -5.156 62.545 1.00 87.00 349 SER A CA 1
ATOM 2893 C C . SER A 1 349 ? -47.342 -4.770 61.803 1.00 87.00 349 SER A C 1
ATOM 2895 O O . SER A 1 349 ? -47.241 -4.975 60.595 1.00 87.00 349 SER A O 1
ATOM 2897 N N . ILE A 1 350 ? -46.344 -4.253 62.525 1.00 83.25 350 ILE A N 1
ATOM 2898 C CA . ILE A 1 350 ? -45.012 -3.911 61.999 1.00 83.25 350 ILE A CA 1
ATOM 2899 C C . ILE A 1 350 ? -44.306 -5.175 61.485 1.00 83.25 350 ILE A C 1
ATOM 2901 O O . ILE A 1 350 ? -43.797 -5.178 60.366 1.00 83.25 350 ILE A O 1
ATOM 2905 N N . GLU A 1 351 ? -44.326 -6.262 62.261 1.00 84.81 351 GLU A N 1
ATOM 2906 C CA . GLU A 1 351 ? -43.792 -7.577 61.884 1.00 84.81 351 GLU A CA 1
ATOM 2907 C C . GLU A 1 351 ? -44.429 -8.106 60.602 1.00 84.81 351 GLU A C 1
ATOM 2909 O O . GLU A 1 351 ? -43.717 -8.563 59.706 1.00 84.81 351 GLU A O 1
ATOM 2914 N N . SER A 1 352 ? -45.755 -8.008 60.480 1.00 85.31 352 SER A N 1
ATOM 2915 C CA . SER A 1 352 ? -46.471 -8.438 59.279 1.00 85.31 352 SER A CA 1
ATOM 2916 C C . SER A 1 352 ? -46.042 -7.653 58.037 1.00 85.31 352 SER A C 1
ATOM 2918 O O . SER A 1 352 ? -45.862 -8.257 56.981 1.00 85.31 352 SER A O 1
ATOM 2920 N N . ILE A 1 353 ? -45.867 -6.331 58.149 1.00 82.00 353 ILE A N 1
ATOM 2921 C CA . ILE A 1 353 ? -45.434 -5.480 57.029 1.00 82.00 353 ILE A CA 1
ATOM 2922 C C . ILE A 1 353 ? -44.010 -5.849 56.602 1.00 82.00 353 ILE A C 1
ATOM 2924 O O . ILE A 1 353 ? -43.772 -6.130 55.429 1.00 82.00 353 ILE A O 1
ATOM 2928 N N . VAL A 1 354 ? -43.076 -5.928 57.556 1.00 79.38 354 VAL A N 1
ATOM 2929 C CA . VAL A 1 354 ? -41.674 -6.287 57.278 1.00 79.38 354 VAL A CA 1
ATOM 2930 C C . VAL A 1 354 ? -41.573 -7.692 56.683 1.00 79.38 354 VAL A C 1
ATOM 2932 O O . VAL A 1 354 ? -40.818 -7.910 55.738 1.00 79.38 354 VAL A O 1
ATOM 2935 N N . THR A 1 355 ? -42.363 -8.642 57.186 1.00 82.44 355 THR A N 1
ATOM 2936 C CA . THR A 1 355 ? -42.413 -10.007 56.644 1.00 82.44 355 THR A CA 1
ATOM 2937 C C . THR A 1 355 ? -42.918 -10.017 55.203 1.00 82.44 355 THR A C 1
ATOM 2939 O O . THR A 1 355 ? -42.325 -10.692 54.365 1.00 82.44 355 THR A O 1
ATOM 2942 N N . GLY A 1 356 ? -43.958 -9.235 54.892 1.00 82.62 356 GLY A N 1
ATOM 2943 C CA . GLY A 1 356 ? -44.464 -9.077 53.527 1.00 82.62 356 GLY A CA 1
ATOM 2944 C C . GLY A 1 356 ? -43.420 -8.489 52.573 1.00 82.62 356 GLY A C 1
ATOM 2945 O O . GLY A 1 356 ? -43.207 -9.025 51.487 1.00 82.62 356 GLY A O 1
ATOM 2946 N N . TRP A 1 357 ? -42.702 -7.445 52.998 1.00 81.12 357 TRP A N 1
ATOM 2947 C CA . TRP A 1 357 ? -41.624 -6.844 52.205 1.00 81.12 357 TRP A CA 1
ATOM 2948 C C . TRP A 1 357 ? -40.476 -7.818 51.937 1.00 81.12 357 TRP A C 1
ATOM 2950 O O . TRP A 1 357 ? -40.028 -7.945 50.796 1.00 81.12 357 TRP A O 1
ATOM 2960 N N . VAL A 1 358 ? -40.024 -8.546 52.962 1.00 80.69 358 VAL A N 1
ATOM 2961 C CA . VAL A 1 358 ? -38.965 -9.554 52.810 1.00 80.69 358 VAL A CA 1
ATOM 2962 C C . VAL A 1 358 ? -39.418 -10.697 51.900 1.00 80.69 358 VAL A C 1
ATOM 2964 O O . VAL A 1 358 ? -38.637 -11.136 51.055 1.00 80.69 358 VAL A O 1
ATOM 2967 N N . ALA A 1 359 ? -40.671 -11.148 52.010 1.00 82.12 359 ALA A N 1
ATOM 2968 C CA . ALA A 1 359 ? -41.226 -12.189 51.146 1.00 82.12 359 ALA A CA 1
ATOM 2969 C C . ALA A 1 359 ? -41.264 -11.753 49.671 1.00 82.12 359 ALA A C 1
ATOM 2971 O O . ALA A 1 359 ? -40.710 -12.454 48.825 1.00 82.12 359 ALA A O 1
ATOM 2972 N N . SER A 1 360 ? -41.814 -10.568 49.378 1.00 82.75 360 SER A N 1
ATOM 2973 C CA . SER A 1 360 ? -41.864 -10.016 48.014 1.00 82.75 360 SER A CA 1
ATOM 2974 C C . SER A 1 360 ? -40.461 -9.841 47.414 1.00 82.75 360 SER A C 1
ATOM 2976 O O . SER A 1 360 ? -40.167 -10.290 46.302 1.00 82.75 360 SER A O 1
ATOM 2978 N N . ARG A 1 361 ? -39.526 -9.275 48.193 1.00 80.88 361 ARG A N 1
ATOM 2979 C CA . ARG A 1 361 ? -38.123 -9.137 47.777 1.00 80.88 361 ARG A CA 1
ATOM 2980 C C . ARG A 1 361 ? -37.498 -10.491 47.448 1.00 80.88 361 ARG A C 1
ATOM 2982 O O . ARG A 1 361 ? -36.812 -10.600 46.433 1.00 80.88 361 ARG A O 1
ATOM 2989 N N . THR A 1 362 ? -37.734 -11.497 48.286 1.00 82.25 362 THR A N 1
ATOM 2990 C CA . THR A 1 362 ? -37.198 -12.851 48.095 1.00 82.25 362 THR A CA 1
ATOM 2991 C C . THR A 1 362 ? -37.753 -13.492 46.825 1.00 82.25 362 THR A C 1
ATOM 2993 O O . THR A 1 362 ? -36.981 -14.040 46.040 1.00 82.25 362 THR A O 1
ATOM 2996 N N . GLU A 1 363 ? -39.059 -13.381 46.576 1.00 85.81 363 GLU A N 1
ATOM 2997 C CA . GLU A 1 363 ? -39.714 -13.924 45.378 1.00 85.81 363 GLU A CA 1
ATOM 2998 C C . GLU A 1 363 ? -39.138 -13.319 44.091 1.00 85.81 363 GLU A C 1
ATOM 3000 O O . GLU A 1 363 ? -38.774 -14.042 43.157 1.00 85.81 363 GLU A O 1
ATOM 3005 N N . ARG A 1 364 ? -38.958 -11.996 44.064 1.00 84.56 364 ARG A N 1
ATOM 3006 C CA . ARG A 1 364 ? -38.368 -11.299 42.917 1.00 84.56 364 ARG A CA 1
ATOM 3007 C C . ARG A 1 364 ? -36.909 -11.676 42.687 1.00 84.56 364 ARG A C 1
ATOM 3009 O O . ARG A 1 364 ? -36.531 -11.949 41.553 1.00 84.56 364 ARG A O 1
ATOM 3016 N N . LEU A 1 365 ? -36.094 -11.706 43.744 1.00 84.69 365 LEU A N 1
ATOM 3017 C CA . LEU A 1 365 ? -34.692 -12.128 43.651 1.00 84.69 365 LEU A CA 1
ATOM 3018 C C . LEU A 1 365 ? -34.570 -13.572 43.152 1.00 84.69 365 LEU A C 1
ATOM 3020 O O . LEU A 1 365 ? -33.731 -13.863 42.304 1.00 84.69 365 LEU A O 1
ATOM 3024 N N . THR A 1 366 ? -35.450 -14.457 43.622 1.00 86.94 366 THR A N 1
ATOM 3025 C CA . THR A 1 366 ? -35.522 -15.854 43.166 1.00 86.94 366 THR A CA 1
ATOM 3026 C C . THR A 1 366 ? -35.916 -15.932 41.691 1.00 86.94 366 THR A C 1
ATOM 3028 O O . THR A 1 366 ? -35.329 -16.704 40.937 1.00 86.94 366 THR A O 1
ATOM 3031 N N . SER A 1 367 ? -36.869 -15.104 41.257 1.00 88.81 367 SER A N 1
ATOM 3032 C CA . SER A 1 367 ? -37.298 -15.023 39.855 1.00 88.81 367 SER A CA 1
ATOM 3033 C C . SER A 1 367 ? -36.183 -14.507 38.938 1.00 88.81 367 SER A C 1
ATOM 3035 O O . SER A 1 367 ? -35.938 -15.081 37.879 1.00 88.81 367 SER A O 1
ATOM 3037 N N . GLU A 1 368 ? -35.463 -13.461 39.356 1.00 89.88 368 GLU A N 1
ATOM 3038 C CA . GLU A 1 368 ? -34.285 -12.931 38.653 1.00 89.88 368 GLU A CA 1
ATOM 3039 C C . GLU A 1 368 ? -33.191 -14.005 38.527 1.00 89.88 368 GLU A C 1
ATOM 3041 O O . GLU A 1 368 ? -32.676 -14.246 37.432 1.00 89.88 368 GLU A O 1
ATOM 3046 N N . LEU A 1 369 ? -32.892 -14.707 39.625 1.00 89.75 369 LEU A N 1
ATOM 3047 C CA . LEU A 1 369 ? -31.931 -15.808 39.653 1.00 89.75 369 LEU A CA 1
ATOM 3048 C C . LEU A 1 369 ? -32.352 -16.956 38.727 1.00 89.75 369 LEU A C 1
ATOM 3050 O O . LEU A 1 369 ? -31.513 -17.494 38.009 1.00 89.75 369 LEU A O 1
ATOM 3054 N N . ALA A 1 370 ? -33.637 -17.318 38.696 1.00 90.00 370 ALA A N 1
ATOM 3055 C CA . ALA A 1 370 ? -34.152 -18.357 37.808 1.00 90.00 370 ALA A CA 1
ATOM 3056 C C . ALA A 1 370 ? -33.968 -17.990 36.327 1.00 90.00 370 ALA A C 1
ATOM 3058 O O . ALA A 1 370 ? -33.524 -18.828 35.545 1.00 90.00 370 ALA A O 1
ATOM 3059 N N . LEU A 1 371 ? -34.239 -16.736 35.947 1.00 90.50 371 LEU A N 1
ATOM 3060 C CA . LEU A 1 371 ? -34.033 -16.246 34.580 1.00 90.50 371 LEU A CA 1
ATOM 3061 C C . LEU A 1 371 ? -32.552 -16.248 34.178 1.00 90.50 371 LEU A C 1
ATOM 3063 O O . LEU A 1 371 ? -32.215 -16.640 33.059 1.00 90.50 371 LEU A O 1
ATOM 3067 N N . LEU A 1 372 ? -31.659 -15.828 35.077 1.00 89.38 372 LEU A N 1
ATOM 3068 C CA . LEU A 1 372 ? -30.217 -15.858 34.828 1.00 89.38 372 LEU A CA 1
ATOM 3069 C C . LEU A 1 372 ? -29.688 -17.297 34.750 1.00 89.38 372 LEU A C 1
ATOM 3071 O O . LEU A 1 372 ? -28.965 -17.628 33.813 1.00 89.38 372 LEU A O 1
ATOM 3075 N N . ASN A 1 373 ? -30.102 -18.178 35.659 1.00 88.19 373 ASN A N 1
ATOM 3076 C CA . ASN A 1 373 ? -29.740 -19.595 35.616 1.00 88.19 373 ASN A CA 1
ATOM 3077 C C . ASN A 1 373 ? -30.285 -20.295 34.366 1.00 88.19 373 ASN A C 1
ATOM 3079 O O . ASN A 1 373 ? -29.602 -21.147 33.816 1.00 88.19 373 ASN A O 1
ATOM 3083 N N . GLU A 1 374 ? -31.478 -19.935 33.881 1.00 88.31 374 GLU A N 1
ATOM 3084 C CA . GLU A 1 374 ? -32.001 -20.416 32.596 1.00 88.31 374 GLU A CA 1
ATOM 3085 C C . GLU A 1 374 ? -31.110 -19.966 31.436 1.00 88.31 374 GLU A C 1
ATOM 3087 O O . GLU A 1 374 ? -30.690 -20.777 30.612 1.00 88.31 374 GLU A O 1
ATOM 3092 N N . LYS A 1 375 ? -30.777 -18.671 31.396 1.00 87.06 375 LYS A N 1
ATOM 3093 C CA . LYS A 1 375 ? -29.926 -18.077 30.359 1.00 87.06 375 LYS A CA 1
ATOM 3094 C C . LYS A 1 375 ? -28.560 -18.764 30.259 1.00 87.06 375 LYS A C 1
ATOM 3096 O O . LYS A 1 375 ? -28.035 -18.888 29.154 1.00 87.06 375 LYS A O 1
ATOM 3101 N N . TYR A 1 376 ? -28.012 -19.210 31.389 1.00 85.56 376 TYR A N 1
ATOM 3102 C CA . TYR A 1 376 ? -26.725 -19.906 31.484 1.00 85.56 376 TYR A CA 1
ATOM 3103 C C . TYR A 1 376 ? -26.865 -21.408 31.786 1.00 85.56 376 TYR A C 1
ATOM 3105 O O . TYR A 1 376 ? -25.888 -22.053 32.156 1.00 85.56 376 TYR A O 1
ATOM 3113 N N . ARG A 1 377 ? -28.057 -21.996 31.590 1.00 82.00 377 ARG A N 1
ATOM 3114 C CA . ARG A 1 377 ? -28.320 -23.428 31.842 1.00 82.00 377 ARG A CA 1
ATOM 3115 C C . ARG A 1 377 ? -27.416 -24.323 31.001 1.00 82.00 377 ARG A C 1
ATOM 3117 O O . ARG A 1 377 ? -26.990 -25.385 31.443 1.00 82.00 377 ARG A O 1
ATOM 3124 N N . SER A 1 378 ? -27.159 -23.892 29.772 1.00 78.88 378 SER A N 1
ATOM 3125 C CA . SER A 1 378 ? -26.161 -24.475 28.890 1.00 78.88 378 SER A CA 1
ATOM 3126 C C . SER A 1 378 ? -25.293 -23.351 28.362 1.00 78.88 378 SER A C 1
ATOM 3128 O O . SER A 1 378 ? -25.827 -22.361 27.862 1.00 78.88 378 SER A O 1
ATOM 3130 N N . ASP A 1 379 ? -23.981 -23.539 28.368 1.00 77.19 379 ASP A N 1
ATOM 3131 C CA . ASP A 1 379 ? -23.062 -22.577 27.761 1.00 77.19 379 ASP A CA 1
ATOM 3132 C C . ASP A 1 379 ? -23.229 -22.478 26.228 1.00 77.19 379 ASP A C 1
ATOM 3134 O O . ASP A 1 379 ? -22.751 -21.528 25.615 1.00 77.19 379 ASP A O 1
ATOM 3138 N N . GLY A 1 380 ? -23.982 -23.392 25.598 1.00 81.00 380 GLY A N 1
ATOM 3139 C CA . GLY A 1 380 ? -24.178 -23.491 24.146 1.00 81.00 380 GLY A CA 1
ATOM 3140 C C . GLY A 1 380 ? -24.461 -22.166 23.418 1.00 81.00 380 GLY A C 1
ATOM 3141 O O . GLY A 1 380 ? -23.713 -21.826 22.504 1.00 81.00 380 GLY A O 1
ATOM 3142 N N . PRO A 1 381 ? -25.486 -21.374 23.791 1.00 85.69 381 PRO A N 1
ATOM 3143 C CA . PRO A 1 381 ? -25.782 -20.106 23.119 1.00 85.69 381 PRO A CA 1
ATOM 3144 C C . PRO A 1 381 ? -24.681 -19.046 23.259 1.00 85.69 381 PRO A C 1
ATOM 3146 O O . PRO A 1 381 ? -24.509 -18.224 22.357 1.00 85.69 381 PRO A O 1
ATOM 3149 N N . PHE A 1 382 ? -23.957 -19.031 24.382 1.00 87.75 382 PHE A N 1
ATOM 3150 C CA . PHE A 1 382 ? -22.819 -18.133 24.577 1.00 87.75 382 PHE A CA 1
ATOM 3151 C C . PHE A 1 382 ? -21.619 -18.602 23.750 1.00 87.75 382 PHE A C 1
ATOM 3153 O O . PHE A 1 382 ? -21.077 -17.813 22.980 1.00 87.75 382 PHE A O 1
ATOM 3160 N N . GLU A 1 383 ? -21.256 -19.880 23.855 1.00 88.25 383 GLU A N 1
ATOM 3161 C CA . GLU A 1 383 ? -20.128 -20.479 23.135 1.00 88.25 383 GLU A CA 1
ATOM 3162 C C . GLU A 1 383 ? -20.310 -20.373 21.620 1.00 88.25 383 GLU A C 1
ATOM 3164 O O . GLU A 1 383 ? -19.365 -20.058 20.903 1.00 88.25 383 GLU A O 1
ATOM 3169 N N . LEU A 1 384 ? -21.539 -20.515 21.115 1.00 90.88 384 LEU A N 1
ATOM 3170 C CA . LEU A 1 384 ? -21.837 -20.323 19.696 1.00 90.88 384 LEU A CA 1
ATOM 3171 C C . LEU A 1 384 ? -21.590 -18.872 19.244 1.00 90.88 384 LEU A C 1
ATOM 3173 O O . LEU A 1 384 ? -21.005 -18.639 18.186 1.00 90.88 384 LEU A O 1
ATOM 3177 N N . LYS A 1 385 ? -21.998 -17.883 20.053 1.00 92.19 385 LYS A N 1
ATOM 3178 C CA . LYS A 1 385 ? -21.742 -16.459 19.772 1.00 92.19 385 LYS A CA 1
ATOM 3179 C C . LYS A 1 385 ? -20.256 -16.122 19.861 1.00 92.19 385 LYS A C 1
ATOM 3181 O O . LYS A 1 385 ? -19.758 -15.385 19.012 1.00 92.19 385 LYS A O 1
ATOM 3186 N N . LEU A 1 386 ? -19.560 -16.658 20.863 1.00 93.06 386 LEU A N 1
ATOM 3187 C CA . LEU A 1 386 ? -18.125 -16.464 21.047 1.00 93.06 386 LEU A CA 1
ATOM 3188 C C . LEU A 1 386 ? -17.339 -17.082 19.888 1.00 93.06 386 LEU A C 1
ATOM 3190 O O . LEU A 1 386 ? -16.545 -16.386 19.262 1.00 93.06 386 LEU A O 1
ATOM 3194 N N . SER A 1 387 ? -17.620 -18.341 19.548 1.00 93.75 387 SER A N 1
ATOM 3195 C CA . SER A 1 387 ? -16.994 -19.054 18.432 1.00 93.75 387 SER A CA 1
ATOM 3196 C C . SER A 1 387 ? -17.221 -18.333 17.103 1.00 93.75 387 SER A C 1
ATOM 3198 O O . SER A 1 387 ? -16.278 -18.135 16.341 1.00 93.75 387 SER A O 1
ATOM 3200 N N . SER A 1 388 ? -18.440 -17.846 16.849 1.00 94.12 388 SER A N 1
ATOM 3201 C CA . SER A 1 388 ? -18.740 -17.043 15.658 1.00 94.12 388 SER A CA 1
ATOM 3202 C C . SER A 1 388 ? -17.931 -15.739 15.609 1.00 94.12 388 SER A C 1
ATOM 3204 O O . SER A 1 388 ? -17.392 -15.390 14.558 1.00 94.12 388 SER A O 1
ATOM 3206 N N . ALA A 1 389 ? -17.796 -15.031 16.734 1.00 93.38 389 ALA A N 1
ATOM 3207 C CA . ALA A 1 389 ? -17.002 -13.805 16.803 1.00 93.38 389 ALA A CA 1
ATOM 3208 C C . ALA A 1 389 ? -15.492 -14.073 16.650 1.00 93.38 389 ALA A C 1
ATOM 3210 O O . ALA A 1 389 ? -14.808 -13.333 15.946 1.00 93.38 389 ALA A O 1
ATOM 3211 N N . GLN A 1 390 ? -14.978 -15.152 17.246 1.00 95.94 390 GLN A N 1
ATOM 3212 C CA . GLN A 1 390 ? -13.587 -15.592 17.097 1.00 95.94 390 GLN A CA 1
ATOM 3213 C C . GLN A 1 390 ? -13.272 -16.022 15.661 1.00 95.94 390 GLN A C 1
ATOM 3215 O O . GLN A 1 390 ? -12.226 -15.659 15.128 1.00 95.94 390 GLN A O 1
ATOM 3220 N N . ALA A 1 391 ? -14.191 -16.737 15.006 1.00 96.19 391 ALA A N 1
ATOM 3221 C CA . ALA A 1 391 ? -14.068 -17.089 13.596 1.00 96.19 391 ALA A CA 1
ATOM 3222 C C . ALA A 1 391 ? -14.008 -15.836 12.710 1.00 96.19 391 ALA A C 1
ATOM 3224 O O . ALA A 1 391 ? -13.215 -15.791 11.774 1.00 96.19 391 ALA A O 1
ATOM 3225 N N . ALA A 1 392 ? -14.781 -14.794 13.038 1.00 95.38 392 ALA A N 1
ATOM 3226 C CA . ALA A 1 392 ? -14.705 -13.517 12.335 1.00 95.38 392 ALA A CA 1
ATOM 3227 C C . ALA A 1 392 ? -13.333 -12.842 12.502 1.00 95.38 392 ALA A C 1
ATOM 3229 O O . ALA A 1 392 ? -12.776 -12.387 11.509 1.00 95.38 392 ALA A O 1
ATOM 3230 N N . VAL A 1 393 ? -12.761 -12.813 13.715 1.00 97.31 393 VAL A N 1
ATOM 3231 C CA . VAL A 1 393 ? -11.393 -12.295 13.942 1.00 97.31 393 VAL A CA 1
ATOM 3232 C C . VAL A 1 393 ? -10.376 -13.073 13.111 1.00 97.31 393 VAL A C 1
ATOM 3234 O O . VAL A 1 393 ? -9.585 -12.465 12.395 1.00 97.31 393 VAL A O 1
ATOM 3237 N N . LYS A 1 394 ? -10.432 -14.409 13.162 1.00 97.62 394 LYS A N 1
ATOM 3238 C CA . LYS A 1 394 ? -9.528 -15.279 12.405 1.00 97.62 394 LYS A CA 1
ATOM 3239 C C . LYS A 1 394 ? -9.604 -15.003 10.899 1.00 97.62 394 LYS A C 1
ATOM 3241 O O . LYS A 1 394 ? -8.569 -14.813 10.277 1.00 97.62 394 LYS A O 1
ATOM 3246 N N . ALA A 1 395 ? -10.810 -14.902 10.343 1.00 96.50 395 ALA A N 1
ATOM 3247 C CA . ALA A 1 395 ? -11.004 -14.609 8.924 1.00 96.50 395 ALA A CA 1
ATOM 3248 C C . ALA A 1 395 ? -10.440 -13.233 8.519 1.00 96.50 395 ALA A C 1
ATOM 3250 O O . ALA A 1 395 ? -9.860 -13.096 7.444 1.00 96.50 395 ALA A O 1
ATOM 3251 N N . GLN A 1 396 ? -10.581 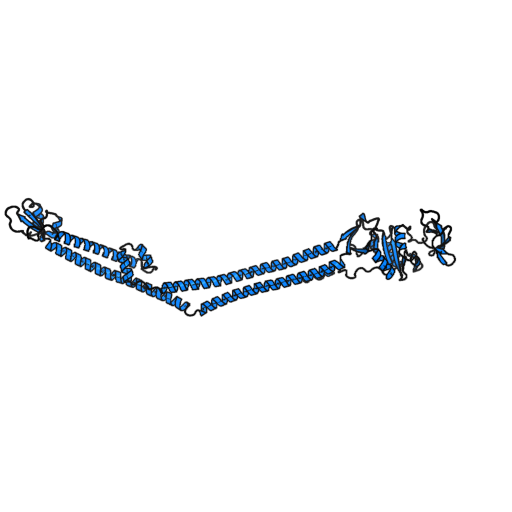-12.207 9.371 1.00 97.12 396 GLN A N 1
ATOM 3252 C CA . GLN A 1 396 ? -9.980 -10.893 9.100 1.00 97.12 396 GLN A CA 1
ATOM 3253 C C . GLN A 1 396 ? -8.447 -10.935 9.159 1.00 97.12 396 GLN A C 1
ATOM 3255 O O . GLN A 1 396 ? -7.802 -10.271 8.356 1.00 97.12 396 GLN A O 1
ATOM 3260 N N . GLN A 1 397 ? -7.863 -11.723 10.068 1.00 96.81 397 GLN A N 1
ATOM 3261 C CA . GLN A 1 397 ? -6.410 -11.899 10.133 1.00 96.81 397 GLN A CA 1
ATOM 3262 C C . GLN A 1 397 ? -5.872 -12.607 8.883 1.00 96.81 397 GLN A C 1
ATOM 3264 O O . GLN A 1 397 ? -4.914 -12.134 8.288 1.00 96.81 397 GLN A O 1
ATOM 3269 N N . GLU A 1 398 ? -6.531 -13.679 8.437 1.00 97.38 398 GLU A N 1
ATOM 3270 C CA . GLU A 1 398 ? -6.178 -14.369 7.186 1.00 97.38 398 GLU A CA 1
ATOM 3271 C C . GLU A 1 398 ? -6.270 -13.424 5.978 1.00 97.38 398 GLU A C 1
ATOM 3273 O O . GLU A 1 398 ? -5.382 -13.416 5.133 1.00 97.38 398 GLU A O 1
ATOM 3278 N N . THR A 1 399 ? -7.289 -12.557 5.940 1.00 97.19 399 THR A N 1
ATOM 3279 C CA . THR A 1 399 ? -7.426 -11.535 4.887 1.00 97.19 399 THR A CA 1
ATOM 3280 C C . THR A 1 399 ? -6.257 -10.544 4.888 1.00 97.19 399 THR A C 1
ATOM 3282 O O . THR A 1 399 ? -5.823 -10.113 3.823 1.00 97.19 399 THR A O 1
ATOM 3285 N N . LEU A 1 400 ? -5.747 -10.164 6.065 1.00 96.19 400 LEU A N 1
ATOM 3286 C CA . LEU A 1 400 ? -4.600 -9.261 6.183 1.00 96.19 400 LEU A CA 1
ATOM 3287 C C . LEU A 1 400 ? -3.309 -9.926 5.685 1.00 96.19 400 LEU A C 1
ATOM 3289 O O . LEU A 1 400 ? -2.559 -9.308 4.932 1.00 96.19 400 LEU A O 1
ATOM 3293 N N . ASP A 1 401 ? -3.090 -11.183 6.067 1.00 96.19 401 ASP A N 1
ATOM 3294 C CA . ASP A 1 401 ? -1.932 -11.966 5.633 1.00 96.19 401 ASP A CA 1
ATOM 3295 C C . ASP A 1 401 ? -1.960 -12.196 4.108 1.00 96.19 401 ASP A C 1
ATOM 3297 O O . ASP A 1 401 ? -0.934 -12.104 3.434 1.00 96.19 401 ASP A O 1
ATOM 3301 N N . ASP A 1 402 ? -3.137 -12.475 3.538 1.00 96.69 402 ASP A N 1
ATOM 3302 C CA . ASP A 1 402 ? -3.305 -12.630 2.090 1.00 96.69 402 ASP A CA 1
ATOM 3303 C C . ASP A 1 402 ? -3.098 -11.306 1.347 1.00 96.69 402 ASP A C 1
ATOM 3305 O O . ASP A 1 402 ? -2.438 -11.285 0.307 1.00 96.69 402 ASP A O 1
ATOM 3309 N N . LEU A 1 403 ? -3.595 -10.191 1.892 1.00 96.69 403 LEU A N 1
ATOM 3310 C CA . LEU A 1 403 ? -3.360 -8.861 1.332 1.00 96.69 403 LEU A CA 1
ATOM 3311 C C . LEU A 1 403 ? -1.860 -8.546 1.256 1.00 96.69 403 LEU A C 1
ATOM 3313 O O . LEU A 1 403 ? -1.389 -8.072 0.222 1.00 96.69 403 LEU A O 1
ATOM 3317 N N . GLU A 1 404 ? -1.106 -8.845 2.314 1.00 95.06 404 GLU A N 1
ATOM 3318 C CA . GLU A 1 404 ? 0.349 -8.685 2.329 1.00 95.06 404 GLU A CA 1
ATOM 3319 C C . GLU A 1 404 ? 1.019 -9.521 1.233 1.00 95.06 404 GLU A C 1
ATOM 3321 O O . GLU A 1 404 ? 1.711 -8.960 0.388 1.00 95.06 404 GLU A O 1
ATOM 3326 N N . ARG A 1 405 ? 0.712 -10.822 1.148 1.00 96.25 405 ARG A N 1
ATOM 3327 C CA . ARG A 1 405 ? 1.263 -11.698 0.098 1.00 96.25 405 ARG A CA 1
ATOM 3328 C C . ARG A 1 405 ? 0.950 -11.204 -1.310 1.00 96.25 405 ARG A C 1
ATOM 3330 O O . ARG A 1 405 ? 1.823 -11.213 -2.169 1.00 96.25 405 ARG A O 1
ATOM 3337 N N . THR A 1 406 ? -0.298 -10.809 -1.567 1.00 95.56 406 THR A N 1
ATOM 3338 C CA . THR A 1 406 ? -0.690 -10.302 -2.892 1.00 95.56 406 THR A CA 1
ATOM 3339 C C . THR A 1 406 ? 0.022 -9.001 -3.233 1.00 95.56 406 THR A C 1
ATOM 3341 O O . THR A 1 406 ? 0.424 -8.822 -4.377 1.00 95.56 406 THR A O 1
ATOM 3344 N N . THR A 1 407 ? 0.237 -8.132 -2.242 1.00 96.12 407 THR A N 1
ATOM 3345 C CA . THR A 1 407 ? 0.977 -6.883 -2.435 1.00 96.12 407 THR A CA 1
ATOM 3346 C C . THR A 1 407 ? 2.438 -7.160 -2.767 1.00 96.12 407 THR A C 1
ATOM 3348 O O . THR A 1 407 ? 2.954 -6.584 -3.716 1.00 96.12 407 THR A O 1
ATOM 3351 N N . ASP A 1 408 ? 3.085 -8.071 -2.039 1.00 96.06 408 ASP A N 1
ATOM 3352 C CA . ASP A 1 408 ? 4.481 -8.437 -2.289 1.00 96.06 408 ASP A CA 1
ATOM 3353 C C . ASP A 1 408 ? 4.664 -9.015 -3.704 1.00 96.06 408 ASP A C 1
ATOM 3355 O O . ASP A 1 408 ? 5.650 -8.714 -4.373 1.00 96.06 408 ASP A O 1
ATOM 3359 N N . ILE A 1 409 ? 3.697 -9.806 -4.188 1.00 96.38 409 ILE A N 1
ATOM 3360 C CA . ILE A 1 409 ? 3.692 -10.313 -5.570 1.00 96.38 409 ILE A CA 1
ATOM 3361 C C . ILE A 1 409 ? 3.538 -9.162 -6.576 1.00 96.38 409 ILE A C 1
ATOM 3363 O O . ILE A 1 409 ? 4.324 -9.085 -7.515 1.00 96.38 409 ILE A O 1
ATOM 3367 N N . GLU A 1 410 ? 2.574 -8.252 -6.373 1.00 96.75 410 GLU A N 1
ATOM 3368 C CA . GLU A 1 410 ? 2.383 -7.081 -7.248 1.00 96.75 410 GLU A CA 1
ATOM 3369 C C . GLU A 1 410 ? 3.650 -6.196 -7.296 1.00 96.75 410 GLU A C 1
ATOM 3371 O O . GLU A 1 410 ? 4.029 -5.719 -8.366 1.00 96.75 410 GLU A O 1
ATOM 3376 N N . GLU A 1 411 ? 4.332 -5.984 -6.162 1.00 97.00 411 GLU A N 1
ATOM 3377 C CA . GLU A 1 411 ? 5.592 -5.225 -6.106 1.00 97.00 411 GLU A CA 1
ATOM 3378 C C . GLU A 1 411 ? 6.730 -5.942 -6.853 1.00 97.00 411 GLU A C 1
ATOM 3380 O O . GLU A 1 411 ? 7.465 -5.298 -7.605 1.00 97.00 411 GLU A O 1
ATOM 3385 N N . LEU A 1 412 ? 6.857 -7.265 -6.698 1.00 96.69 412 LEU A N 1
ATOM 3386 C CA . LEU A 1 412 ? 7.862 -8.067 -7.405 1.00 96.69 412 LEU A CA 1
ATOM 3387 C C . LEU A 1 412 ? 7.655 -8.070 -8.923 1.00 96.69 412 LEU A C 1
ATOM 3389 O O . LEU A 1 412 ? 8.632 -7.968 -9.664 1.00 96.69 412 LEU A O 1
ATOM 3393 N N . ASP A 1 413 ? 6.407 -8.159 -9.388 1.00 95.44 413 ASP A N 1
ATOM 3394 C CA . ASP A 1 413 ? 6.083 -8.097 -10.817 1.00 95.44 413 ASP A CA 1
ATOM 3395 C C . ASP A 1 413 ? 6.499 -6.747 -11.425 1.00 95.44 413 ASP A C 1
ATOM 3397 O O . ASP A 1 413 ? 7.037 -6.700 -12.536 1.00 95.44 413 ASP A O 1
ATOM 3401 N N . VAL A 1 414 ? 6.300 -5.646 -10.685 1.00 94.69 414 VAL A N 1
ATOM 3402 C CA . VAL A 1 414 ? 6.768 -4.314 -11.094 1.00 94.69 414 VAL A CA 1
ATOM 3403 C C . VAL A 1 414 ? 8.289 -4.267 -11.151 1.00 94.69 414 VAL A C 1
ATOM 3405 O O . VAL A 1 414 ? 8.827 -3.864 -12.179 1.00 94.69 414 VAL A O 1
ATOM 3408 N N . GLU A 1 415 ? 8.990 -4.680 -10.092 1.00 95.44 415 GLU A N 1
ATOM 3409 C CA . GLU A 1 415 ? 10.460 -4.653 -10.065 1.00 95.44 415 GLU A CA 1
ATOM 3410 C C . GLU A 1 415 ? 11.054 -5.479 -11.210 1.00 95.44 415 GLU A C 1
ATOM 3412 O O . GLU A 1 415 ? 11.904 -4.987 -11.948 1.00 95.44 415 GLU A O 1
ATOM 3417 N N . TRP A 1 416 ? 10.532 -6.684 -11.454 1.00 93.62 416 TRP A N 1
ATOM 3418 C CA . TRP A 1 416 ? 11.007 -7.525 -12.550 1.00 93.62 416 TRP A CA 1
ATOM 3419 C C . TRP A 1 416 ? 10.805 -6.873 -13.925 1.00 93.62 416 TRP A C 1
ATOM 3421 O O . TRP A 1 416 ? 11.701 -6.903 -14.774 1.00 93.62 416 TRP A O 1
ATOM 3431 N N . ALA A 1 417 ? 9.652 -6.236 -14.147 1.00 90.38 417 ALA A N 1
ATOM 3432 C CA . ALA A 1 417 ? 9.392 -5.495 -15.376 1.00 90.38 417 ALA A CA 1
ATOM 3433 C C . ALA A 1 417 ? 10.301 -4.260 -15.529 1.00 90.38 417 ALA A C 1
ATOM 3435 O O . ALA A 1 417 ? 10.688 -3.922 -16.652 1.00 90.38 417 ALA A O 1
ATOM 3436 N N . MET A 1 418 ? 10.636 -3.576 -14.430 1.00 92.19 418 MET A N 1
ATOM 3437 C CA . MET A 1 418 ? 11.549 -2.430 -14.444 1.00 92.19 418 MET A CA 1
ATOM 3438 C C . MET A 1 418 ? 12.984 -2.865 -14.736 1.00 92.19 418 MET A C 1
ATOM 3440 O O . MET A 1 418 ? 13.618 -2.257 -15.594 1.00 92.19 418 MET A O 1
ATOM 3444 N N . ASP A 1 419 ? 13.462 -3.937 -14.108 1.00 90.06 419 ASP A N 1
ATOM 3445 C CA . ASP A 1 419 ? 14.813 -4.462 -14.317 1.00 90.06 419 ASP A CA 1
ATOM 3446 C C . ASP A 1 419 ? 15.021 -4.915 -15.772 1.00 90.06 419 ASP A C 1
ATOM 3448 O O . ASP A 1 419 ? 16.019 -4.561 -16.400 1.00 90.06 419 ASP A O 1
ATOM 3452 N N . ALA A 1 420 ? 14.035 -5.600 -16.368 1.00 85.62 420 ALA A N 1
ATOM 3453 C CA . ALA A 1 420 ? 14.086 -5.983 -17.782 1.00 85.62 420 ALA A CA 1
ATOM 3454 C C . ALA A 1 420 ? 14.154 -4.765 -18.728 1.00 85.62 420 ALA A C 1
ATOM 3456 O O . ALA A 1 420 ? 14.804 -4.802 -19.774 1.00 85.62 420 ALA A O 1
ATOM 3457 N N . ARG A 1 421 ? 13.486 -3.659 -18.374 1.00 86.62 421 ARG A N 1
ATOM 3458 C CA . ARG A 1 421 ? 13.564 -2.401 -19.134 1.00 86.62 421 ARG A CA 1
ATOM 3459 C C . ARG A 1 421 ? 14.880 -1.669 -18.903 1.00 86.62 421 ARG A C 1
ATOM 3461 O O . ARG A 1 421 ? 15.374 -1.045 -19.836 1.00 86.62 421 ARG A O 1
ATOM 3468 N N . GLU A 1 422 ? 15.436 -1.725 -17.699 1.00 88.94 422 GLU A N 1
ATOM 3469 C CA . GLU A 1 422 ? 16.738 -1.140 -17.378 1.00 88.94 422 GLU A CA 1
ATOM 3470 C C . GLU A 1 422 ? 17.848 -1.808 -18.196 1.00 88.94 422 GLU A C 1
ATOM 3472 O O . GLU A 1 422 ? 18.638 -1.102 -18.815 1.00 88.94 422 GLU A O 1
ATOM 3477 N N . GLU A 1 423 ? 17.831 -3.138 -18.325 1.00 85.62 423 GLU A N 1
ATOM 3478 C CA . GLU A 1 423 ? 18.765 -3.887 -19.181 1.00 85.62 423 GLU A CA 1
ATOM 3479 C C . GLU A 1 423 ? 18.661 -3.475 -20.663 1.00 85.62 423 GLU A C 1
ATOM 3481 O O . GLU A 1 423 ? 19.668 -3.326 -21.363 1.00 85.62 423 GLU A O 1
ATOM 3486 N N . LEU A 1 424 ? 17.444 -3.212 -21.149 1.00 81.38 424 LEU A N 1
ATOM 3487 C CA . LEU A 1 424 ? 17.239 -2.684 -22.498 1.00 81.38 424 LEU A CA 1
ATOM 3488 C C . LEU A 1 424 ? 17.780 -1.252 -22.647 1.00 81.38 424 LEU A C 1
ATOM 3490 O O . LEU A 1 424 ? 18.386 -0.918 -23.664 1.00 81.38 424 LEU A O 1
ATOM 3494 N N . ILE A 1 425 ? 17.578 -0.391 -21.646 1.00 83.12 425 ILE A N 1
ATOM 3495 C CA . ILE A 1 425 ? 18.107 0.980 -21.656 1.00 83.12 425 ILE A CA 1
ATOM 3496 C C . ILE A 1 425 ? 19.640 0.963 -21.657 1.00 83.12 425 ILE A C 1
ATOM 3498 O O . ILE A 1 425 ? 20.259 1.658 -22.467 1.00 83.12 425 ILE A O 1
ATOM 3502 N N . ASP A 1 426 ? 20.236 0.131 -20.804 1.00 81.44 426 ASP A N 1
ATOM 3503 C CA . ASP A 1 426 ? 21.681 -0.061 -20.668 1.00 81.44 426 ASP A CA 1
ATOM 3504 C C . ASP A 1 426 ? 22.323 -0.675 -21.927 1.00 81.44 426 ASP A C 1
ATOM 3506 O O . ASP A 1 426 ? 23.495 -0.419 -22.192 1.00 81.44 426 ASP A O 1
ATOM 3510 N N . SER A 1 427 ? 21.579 -1.422 -22.747 1.00 76.19 427 SER A N 1
ATOM 3511 C CA . SER A 1 427 ? 22.102 -2.003 -23.995 1.00 76.19 427 SER A CA 1
ATOM 3512 C C . SER A 1 427 ? 21.855 -1.147 -25.242 1.00 76.19 427 SER A C 1
ATOM 3514 O O . SER A 1 427 ? 22.716 -1.087 -26.118 1.00 76.19 427 SER A O 1
ATOM 3516 N N . VAL A 1 428 ? 20.708 -0.468 -25.344 1.00 72.81 428 VAL A N 1
ATOM 3517 C CA . VAL A 1 428 ? 20.295 0.237 -26.573 1.00 72.81 428 VAL A CA 1
ATOM 3518 C C . VAL A 1 428 ? 20.614 1.730 -26.536 1.00 72.81 428 VAL A C 1
ATOM 3520 O O . VAL A 1 428 ? 20.999 2.308 -27.552 1.00 72.81 428 VAL A O 1
ATOM 3523 N N . PHE A 1 429 ? 20.442 2.392 -25.390 1.00 72.56 429 PHE A N 1
ATOM 3524 C CA . PHE A 1 429 ? 20.421 3.860 -25.331 1.00 72.56 429 PHE A CA 1
ATOM 3525 C C . PHE A 1 429 ? 21.758 4.500 -24.948 1.00 72.56 429 PHE A C 1
ATOM 3527 O O . PHE A 1 429 ? 21.849 5.727 -24.965 1.00 72.56 429 PHE A O 1
ATOM 3534 N N . VAL A 1 430 ? 22.791 3.708 -24.639 1.00 77.31 430 VAL A N 1
ATOM 3535 C CA . VAL A 1 430 ? 24.121 4.209 -24.239 1.00 77.31 430 VAL A CA 1
ATOM 3536 C C . VAL A 1 430 ? 24.785 5.036 -25.342 1.00 77.31 430 VAL A C 1
ATOM 3538 O O . VAL A 1 430 ? 25.343 6.098 -25.062 1.00 77.31 430 VAL A O 1
ATOM 3541 N N . ASP A 1 431 ? 24.687 4.587 -26.593 1.00 84.69 431 ASP A N 1
ATOM 3542 C CA . ASP A 1 431 ? 25.294 5.263 -27.746 1.00 84.69 431 ASP A CA 1
ATOM 3543 C C . ASP A 1 431 ? 24.279 5.986 -28.637 1.00 84.69 431 ASP A C 1
ATOM 3545 O O . ASP A 1 431 ? 24.646 6.640 -29.618 1.00 84.69 431 ASP A O 1
ATOM 3549 N N . VAL A 1 432 ? 22.998 5.944 -28.274 1.00 86.88 432 VAL A N 1
ATOM 3550 C CA . VAL A 1 432 ? 21.978 6.813 -28.861 1.00 86.88 432 VAL A CA 1
ATOM 3551 C C . VAL A 1 432 ? 21.994 8.138 -28.109 1.00 86.88 432 VAL A C 1
ATOM 3553 O O . VAL A 1 432 ? 21.962 8.187 -26.884 1.00 86.88 432 VAL A O 1
ATOM 3556 N N . LEU A 1 433 ? 22.070 9.240 -28.846 1.00 87.88 433 LEU A N 1
ATOM 3557 C CA . LEU A 1 433 ? 22.138 10.579 -28.280 1.00 87.88 433 LEU A CA 1
ATOM 3558 C C . LEU A 1 433 ? 21.075 11.454 -28.928 1.00 87.88 433 LEU A C 1
ATOM 3560 O O . LEU A 1 433 ? 20.860 11.419 -30.143 1.00 87.88 433 LEU A O 1
ATOM 3564 N N . ARG A 1 434 ? 20.426 12.287 -28.119 1.00 88.44 434 ARG A N 1
ATOM 3565 C CA . ARG A 1 434 ? 19.555 13.340 -28.627 1.00 88.44 434 ARG A CA 1
ATOM 3566 C C . ARG A 1 434 ? 20.446 14.465 -29.108 1.00 88.44 434 ARG A C 1
ATOM 3568 O O . ARG A 1 434 ? 21.395 14.845 -28.423 1.00 88.44 434 ARG A O 1
ATOM 3575 N N . TYR A 1 435 ? 20.109 15.045 -30.248 1.00 89.31 435 TYR A N 1
ATOM 3576 C CA . TYR A 1 435 ? 20.786 16.233 -30.722 1.00 89.31 435 TYR A CA 1
ATOM 3577 C C . TYR A 1 435 ? 19.814 17.350 -31.092 1.00 89.31 435 TYR A C 1
ATOM 3579 O O . TYR A 1 435 ? 18.655 17.135 -31.441 1.00 89.31 435 TYR A O 1
ATOM 3587 N N . ARG A 1 436 ? 20.308 18.584 -31.031 1.00 88.38 436 ARG A N 1
ATOM 3588 C CA . ARG A 1 436 ? 19.648 19.768 -31.574 1.00 88.38 436 ARG A CA 1
ATOM 3589 C C . ARG A 1 436 ? 20.651 20.545 -32.407 1.00 88.38 436 ARG A C 1
ATOM 3591 O O . ARG A 1 436 ? 21.626 21.083 -31.886 1.00 88.38 436 ARG A O 1
ATOM 3598 N N . TRP A 1 437 ? 20.368 20.669 -33.699 1.00 89.19 437 TRP A N 1
ATOM 3599 C CA . TRP A 1 437 ? 21.191 21.451 -34.617 1.00 89.19 437 TRP A CA 1
ATOM 3600 C C . TRP A 1 437 ? 20.620 22.859 -34.810 1.00 89.19 437 TRP A C 1
ATOM 3602 O O . TRP A 1 437 ? 19.683 23.090 -35.579 1.00 89.19 437 TRP A O 1
ATOM 3612 N N . LYS A 1 438 ? 21.198 23.835 -34.110 1.00 84.81 438 LYS A N 1
ATOM 3613 C CA . LYS A 1 438 ? 20.846 25.250 -34.245 1.00 84.81 438 LYS A CA 1
ATOM 3614 C C . LYS A 1 438 ? 21.249 25.761 -35.633 1.00 84.81 438 LYS A C 1
ATOM 3616 O O . LYS A 1 438 ? 22.386 25.590 -36.057 1.00 84.81 438 LYS A O 1
ATOM 3621 N N . HIS A 1 439 ? 20.330 26.419 -36.341 1.00 84.06 439 HIS A N 1
ATOM 3622 C CA . HIS A 1 439 ? 20.532 26.810 -37.746 1.00 84.06 439 HIS A CA 1
ATOM 3623 C C . HIS A 1 439 ? 20.909 25.613 -38.640 1.00 84.06 439 HIS A C 1
ATOM 3625 O O . HIS A 1 439 ? 21.843 25.701 -39.442 1.00 84.06 439 HIS A O 1
ATOM 3631 N N . LYS A 1 440 ? 20.191 24.491 -38.468 1.00 82.50 440 LYS A N 1
ATOM 3632 C CA . LYS A 1 440 ? 20.326 23.282 -39.288 1.00 82.50 440 LYS A CA 1
ATOM 3633 C C . LYS A 1 440 ? 20.376 23.648 -40.769 1.00 82.50 440 LYS A C 1
ATOM 3635 O O . LYS A 1 440 ? 19.512 24.368 -41.272 1.00 82.50 440 LYS A O 1
ATOM 3640 N N . ARG A 1 441 ? 21.374 23.122 -41.478 1.00 83.44 441 ARG A N 1
ATOM 3641 C CA . ARG A 1 441 ? 21.446 23.262 -42.934 1.00 83.44 441 ARG A CA 1
ATOM 3642 C C . ARG A 1 441 ? 20.379 22.359 -43.550 1.00 83.44 441 ARG A C 1
ATOM 3644 O O . ARG A 1 441 ? 20.551 21.144 -43.580 1.00 83.44 441 ARG A O 1
ATOM 3651 N N . ALA A 1 442 ? 19.280 22.955 -44.012 1.00 84.12 442 ALA A N 1
ATOM 3652 C CA . ALA A 1 442 ? 18.128 22.225 -44.545 1.00 84.12 442 ALA A CA 1
ATOM 3653 C C . ALA A 1 442 ? 18.470 21.333 -45.751 1.00 84.12 442 ALA A C 1
ATOM 3655 O O . ALA A 1 442 ? 17.781 20.343 -45.962 1.00 84.12 442 ALA A O 1
ATOM 3656 N N . VAL A 1 443 ? 19.555 21.635 -46.478 1.00 88.44 443 VAL A N 1
ATOM 3657 C CA . VAL A 1 443 ? 20.040 20.838 -47.621 1.00 88.44 443 VAL A CA 1
ATOM 3658 C C . VAL A 1 443 ? 20.242 19.364 -47.271 1.00 88.44 443 VAL A C 1
ATOM 3660 O O . VAL A 1 443 ? 19.924 18.494 -48.062 1.00 88.44 443 VAL A O 1
ATOM 3663 N N . TRP A 1 444 ? 20.656 19.055 -46.040 1.00 88.62 444 TRP A N 1
ATOM 3664 C CA . TRP A 1 444 ? 20.873 17.672 -45.620 1.00 88.62 444 TRP A CA 1
ATOM 3665 C C . TRP A 1 444 ? 19.580 16.887 -45.377 1.00 88.62 444 TRP A C 1
ATOM 3667 O O . TRP A 1 444 ? 19.639 15.674 -45.212 1.00 88.62 444 TRP A O 1
ATOM 3677 N N . ASN A 1 445 ? 18.410 17.533 -45.337 1.00 86.88 445 ASN A N 1
ATOM 3678 C CA . ASN A 1 445 ? 17.133 16.816 -45.259 1.00 86.88 445 ASN A CA 1
ATOM 3679 C C . ASN A 1 445 ? 16.784 16.080 -46.565 1.00 86.88 445 ASN A C 1
ATOM 3681 O O . ASN A 1 445 ? 15.898 15.241 -46.524 1.00 86.88 445 ASN A O 1
ATOM 3685 N N . PHE A 1 446 ? 17.467 16.391 -47.672 1.00 90.00 446 PHE A N 1
ATOM 3686 C CA . PHE A 1 446 ? 17.278 15.772 -48.991 1.00 90.00 446 PHE A CA 1
ATOM 3687 C C . PHE A 1 446 ? 18.179 14.547 -49.218 1.00 90.00 446 PHE A C 1
ATOM 3689 O O . PHE A 1 446 ? 18.186 13.976 -50.296 1.00 90.00 446 PHE A O 1
ATOM 3696 N N . SER A 1 447 ? 18.971 14.169 -48.212 1.00 91.88 447 SER A N 1
ATOM 3697 C CA . SER A 1 447 ? 19.814 12.976 -48.253 1.00 91.88 447 SER A CA 1
ATOM 3698 C C . SER A 1 447 ? 19.063 11.794 -47.650 1.00 91.88 447 SER A C 1
ATOM 3700 O O . SER A 1 447 ? 18.689 11.861 -46.470 1.00 91.88 447 SER A O 1
ATOM 3702 N N . ASP A 1 448 ? 18.896 10.732 -48.433 1.00 91.44 448 ASP A N 1
ATOM 3703 C CA . ASP A 1 448 ? 18.373 9.430 -48.011 1.00 91.44 448 ASP A CA 1
ATOM 3704 C C . ASP A 1 448 ? 19.511 8.467 -47.633 1.00 91.44 448 ASP A C 1
ATOM 3706 O O . ASP A 1 448 ? 19.321 7.540 -46.836 1.00 91.44 448 ASP A O 1
ATOM 3710 N N . ALA A 1 449 ? 20.722 8.710 -48.144 1.00 93.56 449 ALA A N 1
ATOM 3711 C CA . ALA A 1 449 ? 21.900 7.927 -47.802 1.00 93.56 449 ALA A CA 1
ATOM 3712 C C . ALA A 1 449 ? 22.295 8.062 -46.310 1.00 93.56 449 ALA A C 1
ATOM 3714 O O . ALA A 1 449 ? 22.108 9.109 -45.674 1.00 93.56 449 ALA A O 1
ATOM 3715 N N . PRO A 1 450 ? 22.899 7.014 -45.712 1.00 94.75 450 PRO A N 1
ATOM 3716 C CA . PRO A 1 450 ? 23.444 7.084 -44.362 1.00 94.75 450 PRO A CA 1
ATOM 3717 C C . PRO A 1 450 ? 24.465 8.214 -44.213 1.00 94.75 450 PRO A C 1
ATOM 3719 O O . PRO A 1 450 ? 25.411 8.319 -44.990 1.00 94.75 450 PRO A O 1
ATOM 3722 N N . MET A 1 451 ? 24.292 9.032 -43.176 1.00 94.06 451 MET A N 1
ATOM 3723 C CA . MET A 1 451 ? 25.084 10.239 -42.955 1.00 94.06 451 MET A CA 1
ATOM 3724 C C . MET A 1 451 ? 25.752 10.211 -41.589 1.00 94.06 451 MET A C 1
ATOM 3726 O O . MET A 1 451 ? 25.089 9.986 -40.575 1.00 94.06 451 MET A O 1
ATOM 3730 N N . PHE A 1 452 ? 27.051 10.484 -41.572 1.00 95.56 452 PHE A N 1
ATOM 3731 C CA . PHE A 1 452 ? 27.896 10.501 -40.388 1.00 95.56 452 PHE A CA 1
ATOM 3732 C C . PHE A 1 452 ? 28.527 11.883 -40.243 1.00 95.56 452 PHE A C 1
ATOM 3734 O O . PHE A 1 452 ? 29.113 12.402 -41.190 1.00 95.56 452 PHE A O 1
ATOM 3741 N N . PHE A 1 453 ? 28.414 12.487 -39.065 1.00 94.94 453 PHE A N 1
ATOM 3742 C CA . PHE A 1 453 ? 29.079 13.749 -38.752 1.00 94.94 453 PHE A CA 1
ATOM 3743 C C . PHE A 1 453 ? 30.387 13.484 -38.013 1.00 94.94 453 PHE A C 1
ATOM 3745 O O . PHE A 1 453 ? 30.403 12.738 -37.033 1.00 94.94 453 PHE A O 1
ATOM 3752 N N . ASP A 1 454 ? 31.461 14.123 -38.469 1.00 96.31 454 ASP A N 1
ATOM 3753 C CA . ASP A 1 454 ? 32.764 14.121 -37.808 1.00 96.31 454 ASP A CA 1
ATOM 3754 C C . ASP A 1 454 ? 33.033 15.494 -37.182 1.00 96.31 454 ASP A C 1
ATOM 3756 O O . ASP A 1 454 ? 33.288 16.468 -37.894 1.00 96.31 454 ASP A O 1
ATOM 3760 N N . PHE A 1 455 ? 32.976 15.588 -35.853 1.00 94.25 455 PHE A N 1
ATOM 3761 C CA . PHE A 1 455 ? 33.247 16.836 -35.128 1.00 94.25 455 PHE A CA 1
ATOM 3762 C C . PHE A 1 455 ? 34.719 17.000 -34.721 1.00 94.25 455 PHE A C 1
ATOM 3764 O O . PHE A 1 455 ? 35.069 18.019 -34.121 1.00 94.25 455 PHE A O 1
ATOM 3771 N N . GLY A 1 456 ? 35.582 16.048 -35.089 1.00 91.69 456 GLY A N 1
ATOM 3772 C CA . GLY A 1 456 ? 37.013 16.059 -34.787 1.00 91.69 456 GLY A CA 1
ATOM 3773 C C . GLY A 1 456 ? 37.406 15.383 -33.469 1.00 91.69 456 GLY A C 1
ATOM 3774 O O . GLY A 1 456 ? 38.572 15.471 -33.097 1.00 91.69 456 GLY A O 1
ATOM 3775 N N . ASP A 1 457 ? 36.473 14.724 -32.779 1.00 92.12 457 ASP A N 1
ATOM 3776 C CA . ASP A 1 457 ? 36.737 13.839 -31.635 1.00 92.12 457 ASP A CA 1
ATOM 3777 C C . ASP A 1 457 ? 36.995 12.390 -32.100 1.00 92.12 457 ASP A C 1
ATOM 3779 O O . ASP A 1 457 ? 37.147 12.134 -33.295 1.00 92.12 457 ASP A O 1
ATOM 3783 N N . ASP A 1 458 ? 37.069 11.428 -31.179 1.00 94.69 458 ASP A N 1
ATOM 3784 C CA . ASP A 1 458 ? 37.324 10.013 -31.504 1.00 94.69 458 ASP A CA 1
ATOM 3785 C C . ASP A 1 458 ? 36.087 9.282 -32.069 1.00 94.69 458 ASP A C 1
ATOM 3787 O O . ASP A 1 458 ? 36.127 8.077 -32.324 1.00 94.69 458 ASP A O 1
ATOM 3791 N N . TYR A 1 459 ? 34.980 9.999 -32.299 1.00 94.69 459 TYR A N 1
ATOM 3792 C CA . TYR A 1 459 ? 33.687 9.420 -32.650 1.00 94.69 459 TYR A CA 1
ATOM 3793 C C . TYR A 1 459 ? 33.132 9.956 -33.975 1.00 94.69 459 TYR A C 1
ATOM 3795 O O . TYR A 1 459 ? 33.463 11.038 -34.458 1.00 94.69 459 TYR A O 1
ATOM 3803 N N . LEU A 1 460 ? 32.246 9.166 -34.573 1.00 94.94 460 LEU A N 1
ATOM 3804 C CA . LEU A 1 460 ? 31.329 9.579 -35.624 1.00 94.94 460 LEU A CA 1
ATOM 3805 C C . LEU A 1 460 ? 29.904 9.568 -35.089 1.00 94.94 460 LEU A C 1
ATOM 3807 O O . LEU A 1 460 ? 29.511 8.676 -34.339 1.00 94.94 460 LEU A O 1
ATOM 3811 N N . TYR A 1 461 ? 29.106 10.529 -35.541 1.00 93.81 461 TYR A N 1
ATOM 3812 C CA . TYR A 1 461 ? 27.710 10.659 -35.141 1.00 93.81 461 TYR A CA 1
ATOM 3813 C C . TYR A 1 461 ? 26.821 10.374 -36.343 1.00 93.81 461 TYR A C 1
ATOM 3815 O O . TYR A 1 461 ? 26.611 11.233 -37.203 1.00 93.81 461 TYR A O 1
ATOM 3823 N N . ARG A 1 462 ? 26.315 9.143 -36.429 1.00 93.69 462 ARG A N 1
ATOM 3824 C CA . ARG A 1 462 ? 25.395 8.726 -37.488 1.00 93.69 462 ARG A CA 1
ATOM 3825 C C . ARG A 1 462 ? 24.030 9.357 -37.259 1.00 93.69 462 ARG A C 1
ATOM 3827 O O . ARG A 1 462 ? 23.429 9.139 -36.212 1.00 93.69 462 ARG A O 1
ATOM 3834 N N . ARG A 1 463 ? 23.482 10.053 -38.252 1.00 91.12 463 ARG A N 1
ATOM 3835 C CA . ARG A 1 463 ? 22.098 10.536 -38.207 1.00 91.12 463 ARG A CA 1
ATOM 3836 C C . ARG A 1 463 ? 21.124 9.359 -38.212 1.00 91.12 463 ARG A C 1
ATOM 3838 O O . ARG A 1 463 ? 21.127 8.554 -39.144 1.00 91.12 463 ARG A O 1
ATOM 3845 N N . LEU A 1 464 ? 20.280 9.289 -37.187 1.00 88.50 464 LEU A N 1
ATOM 3846 C CA . LEU A 1 464 ? 19.224 8.286 -37.077 1.00 88.50 464 LEU A CA 1
ATOM 3847 C C . LEU A 1 464 ? 17.883 8.821 -37.577 1.00 88.50 464 LEU A C 1
ATOM 3849 O O . LEU A 1 464 ? 17.176 8.100 -38.281 1.00 88.50 464 LEU A O 1
ATOM 3853 N N . ASP A 1 465 ? 17.552 10.057 -37.205 1.00 85.94 465 ASP A N 1
ATOM 3854 C CA . ASP A 1 465 ? 16.383 10.817 -37.653 1.00 85.94 465 ASP A CA 1
ATOM 3855 C C . ASP A 1 465 ? 16.612 12.330 -37.422 1.00 85.94 465 ASP A C 1
ATOM 3857 O O . ASP A 1 465 ? 17.747 12.806 -37.500 1.00 85.94 465 ASP A O 1
ATOM 3861 N N . GLN A 1 466 ? 15.549 13.115 -37.216 1.00 83.62 466 GLN A N 1
ATOM 3862 C CA . GLN A 1 466 ? 15.645 14.563 -37.002 1.00 83.62 466 GLN A CA 1
ATOM 3863 C C . GLN A 1 466 ? 16.126 14.962 -35.599 1.00 83.62 466 GLN A C 1
ATOM 3865 O O . GLN A 1 466 ? 16.603 16.089 -35.448 1.00 83.62 466 GLN A O 1
ATOM 3870 N N . ASP A 1 467 ? 16.008 14.063 -34.622 1.00 84.75 467 ASP A N 1
ATOM 3871 C CA . ASP A 1 467 ? 16.236 14.321 -33.200 1.00 84.75 467 ASP A CA 1
ATOM 3872 C C . ASP A 1 467 ? 17.376 13.479 -32.613 1.00 84.75 467 ASP A C 1
ATOM 3874 O O . ASP A 1 467 ? 17.913 13.843 -31.563 1.00 84.75 467 ASP A O 1
ATOM 3878 N N . PHE A 1 468 ? 17.752 12.367 -33.255 1.00 88.94 468 PHE A N 1
ATOM 3879 C CA . PHE A 1 468 ? 18.719 11.415 -32.708 1.00 88.94 468 PHE A CA 1
ATOM 3880 C C . PHE A 1 468 ? 19.913 11.139 -33.627 1.00 88.94 468 PHE A C 1
ATOM 3882 O O . PHE A 1 468 ? 19.809 11.079 -34.859 1.00 88.94 468 PHE A O 1
ATOM 3889 N N . VAL A 1 469 ? 21.060 10.918 -32.987 1.00 90.75 469 VAL A N 1
ATOM 3890 C CA . VAL A 1 469 ? 22.280 10.382 -33.591 1.00 90.75 469 VAL A CA 1
ATOM 3891 C C . VAL A 1 469 ? 22.749 9.144 -32.834 1.00 90.75 469 VAL A C 1
ATOM 3893 O O . VAL A 1 469 ? 22.476 9.003 -31.647 1.00 90.75 469 VAL A O 1
ATOM 3896 N N . HIS A 1 470 ? 23.471 8.265 -33.519 1.00 90.88 470 HIS A N 1
ATOM 3897 C CA . HIS A 1 470 ? 24.186 7.147 -32.915 1.00 90.88 470 HIS A CA 1
ATOM 3898 C C . HIS A 1 470 ? 25.681 7.445 -32.924 1.00 90.88 470 HIS A C 1
ATOM 3900 O O . HIS A 1 470 ? 26.248 7.721 -33.987 1.00 90.88 470 HIS A O 1
ATOM 3906 N N . ARG A 1 471 ? 26.301 7.426 -31.747 1.00 91.62 471 ARG A N 1
ATOM 3907 C CA . ARG A 1 471 ? 27.734 7.626 -31.559 1.00 91.62 471 ARG A CA 1
ATOM 3908 C C . ARG A 1 471 ? 28.464 6.315 -31.839 1.00 91.62 471 ARG A C 1
ATOM 3910 O O . ARG A 1 471 ? 28.093 5.278 -31.314 1.00 91.62 471 ARG A O 1
ATOM 3917 N N . ILE A 1 472 ? 29.489 6.357 -32.680 1.00 91.94 472 ILE A N 1
ATOM 3918 C CA . ILE A 1 472 ? 30.280 5.183 -33.072 1.00 91.94 472 ILE A CA 1
ATOM 3919 C C . ILE A 1 472 ? 31.751 5.558 -32.960 1.00 91.94 472 ILE A C 1
ATOM 3921 O O . ILE A 1 472 ? 32.139 6.623 -33.442 1.00 91.94 472 ILE A O 1
ATOM 3925 N N . CYS A 1 473 ? 32.574 4.716 -32.339 1.00 93.62 473 CYS A N 1
ATOM 3926 C CA . CYS A 1 473 ? 34.019 4.933 -32.315 1.00 93.62 473 CYS A CA 1
ATOM 3927 C C . CYS A 1 473 ? 34.578 4.917 -33.748 1.00 93.62 473 CYS A C 1
ATOM 3929 O O . CYS A 1 473 ? 34.213 4.060 -34.557 1.00 93.62 473 CYS A O 1
ATOM 3931 N N . LYS A 1 474 ? 35.466 5.858 -34.089 1.00 94.94 474 LYS A N 1
ATOM 3932 C CA . LYS A 1 474 ? 36.064 5.933 -35.435 1.00 94.94 474 LYS A CA 1
ATOM 3933 C C . LYS A 1 474 ? 36.805 4.656 -35.816 1.00 94.94 474 LYS A C 1
ATOM 3935 O O . LYS A 1 474 ? 36.670 4.203 -36.952 1.00 94.94 474 LYS A O 1
ATOM 3940 N N . ASP A 1 475 ? 37.538 4.069 -34.874 1.00 94.62 475 ASP A N 1
ATOM 3941 C CA . ASP A 1 475 ? 38.285 2.834 -35.109 1.00 94.62 475 ASP A CA 1
ATOM 3942 C C . ASP A 1 475 ? 37.341 1.659 -35.393 1.00 94.62 475 ASP A C 1
ATOM 3944 O O . ASP A 1 475 ? 37.551 0.930 -36.359 1.00 94.62 475 ASP A O 1
ATOM 3948 N N . GLU A 1 476 ? 36.248 1.533 -34.634 1.00 92.38 476 GLU A N 1
ATOM 3949 C CA . GLU A 1 476 ? 35.223 0.500 -34.853 1.00 92.38 476 GLU A CA 1
ATOM 3950 C C . GLU A 1 476 ? 34.503 0.685 -36.194 1.00 92.38 476 GLU A C 1
ATOM 3952 O O . GLU A 1 476 ? 34.291 -0.276 -36.938 1.00 92.38 476 GLU A O 1
ATOM 3957 N N . PHE A 1 477 ? 34.156 1.931 -36.536 1.00 94.62 477 PHE A N 1
ATOM 3958 C CA . PHE A 1 477 ? 33.557 2.272 -37.824 1.00 94.62 477 PHE A CA 1
ATOM 3959 C C . PHE A 1 477 ? 34.469 1.856 -38.985 1.00 94.62 477 PHE A C 1
ATOM 3961 O O . PHE A 1 477 ? 34.015 1.216 -39.938 1.00 94.62 477 PHE A O 1
ATOM 3968 N N . LEU A 1 478 ? 35.756 2.206 -38.904 1.00 94.75 478 LEU A N 1
ATOM 3969 C CA . LEU A 1 478 ? 36.746 1.880 -39.925 1.00 94.75 478 LEU A CA 1
ATOM 3970 C C . LEU A 1 478 ? 37.003 0.374 -40.003 1.00 94.75 478 LEU A C 1
ATOM 3972 O O . LEU A 1 478 ? 37.033 -0.166 -41.107 1.00 94.75 478 LEU A O 1
ATOM 3976 N N . GLU A 1 479 ? 37.150 -0.315 -38.870 1.00 93.88 479 GLU A N 1
ATOM 3977 C CA . GLU A 1 479 ? 37.331 -1.768 -38.836 1.00 93.88 479 GLU A CA 1
ATOM 3978 C C . GLU A 1 479 ? 36.156 -2.480 -39.514 1.00 93.88 479 GLU A C 1
ATOM 3980 O O . GLU A 1 479 ? 36.370 -3.329 -40.386 1.00 93.88 479 GLU A O 1
ATOM 3985 N N . HIS A 1 480 ? 34.920 -2.094 -39.175 1.00 92.94 480 HIS A N 1
ATOM 3986 C CA . HIS A 1 480 ? 33.723 -2.637 -39.809 1.00 92.94 480 HIS A CA 1
ATOM 3987 C C . HIS A 1 480 ? 33.757 -2.399 -41.319 1.00 92.94 480 HIS A C 1
ATOM 3989 O O . HIS A 1 480 ? 33.695 -3.350 -42.095 1.00 92.94 480 HIS A O 1
ATOM 3995 N N . LEU A 1 481 ? 33.920 -1.146 -41.744 1.00 93.06 481 LEU A N 1
ATOM 3996 C CA . LEU A 1 481 ? 33.861 -0.763 -43.151 1.00 93.06 481 LEU A CA 1
ATOM 3997 C C . LEU A 1 481 ? 34.968 -1.426 -43.990 1.00 93.06 481 LEU A C 1
ATOM 3999 O O . LEU A 1 481 ? 34.719 -1.845 -45.119 1.00 93.06 481 LEU A O 1
ATOM 4003 N N . LEU A 1 482 ? 36.181 -1.568 -43.453 1.00 92.88 482 LEU A N 1
ATOM 4004 C CA . LEU A 1 482 ? 37.292 -2.238 -44.137 1.00 92.88 482 LEU A CA 1
ATOM 4005 C C . LEU A 1 482 ? 37.077 -3.755 -44.249 1.00 92.88 482 LEU A C 1
ATOM 4007 O O . LEU A 1 482 ? 37.505 -4.361 -45.235 1.00 92.88 482 LEU A O 1
ATOM 4011 N N . LYS A 1 483 ? 36.411 -4.366 -43.261 1.00 92.12 483 LYS A N 1
ATOM 4012 C CA . LYS A 1 483 ? 36.177 -5.814 -43.192 1.00 92.12 483 LYS A CA 1
ATOM 4013 C C . LYS A 1 483 ? 34.945 -6.261 -43.977 1.00 92.12 483 LYS A C 1
ATOM 4015 O O . LYS A 1 483 ? 35.037 -7.211 -44.750 1.00 92.12 483 LYS A O 1
ATOM 4020 N N . THR A 1 484 ? 33.803 -5.611 -43.764 1.00 91.50 484 THR A N 1
ATOM 4021 C CA . THR A 1 484 ? 32.507 -5.984 -44.358 1.00 91.50 484 THR A CA 1
ATOM 4022 C C . THR A 1 484 ? 32.258 -5.260 -45.674 1.00 91.50 484 THR A C 1
ATOM 4024 O O . THR A 1 484 ? 31.605 -5.805 -46.560 1.00 91.50 484 THR A O 1
ATOM 4027 N N . GLN A 1 485 ? 32.818 -4.053 -45.831 1.00 91.12 485 GLN A N 1
ATOM 4028 C CA . GLN A 1 485 ? 32.511 -3.145 -46.938 1.00 91.12 485 GLN A CA 1
ATOM 4029 C C . GLN A 1 485 ? 31.009 -2.843 -47.044 1.00 91.12 485 GLN A C 1
ATOM 4031 O O . GLN A 1 485 ? 30.471 -2.676 -48.147 1.00 91.12 485 GLN A O 1
ATOM 4036 N N . GLU A 1 486 ? 30.355 -2.786 -45.884 1.00 90.06 486 GLU A N 1
ATOM 4037 C CA . GLU A 1 486 ? 28.960 -2.417 -45.681 1.00 90.06 486 GLU A CA 1
ATOM 4038 C C . GLU A 1 486 ? 28.869 -1.217 -44.734 1.00 90.06 486 GLU A C 1
ATOM 4040 O O . GLU A 1 486 ? 29.794 -0.922 -43.974 1.00 90.06 486 GLU A O 1
ATOM 4045 N N . VAL A 1 487 ? 27.750 -0.493 -44.803 1.00 86.94 487 VAL A N 1
ATOM 4046 C CA . VAL A 1 487 ? 27.479 0.596 -43.860 1.00 86.94 487 VAL A CA 1
ATOM 4047 C C . VAL A 1 487 ? 27.248 -0.032 -42.486 1.00 86.94 487 VAL A C 1
ATOM 4049 O O . VAL A 1 487 ? 26.342 -0.864 -42.386 1.00 86.94 487 VAL A O 1
ATOM 4052 N N . PRO A 1 488 ? 27.975 0.381 -41.428 1.00 83.19 488 PRO A N 1
ATOM 4053 C CA . PRO A 1 488 ? 27.730 -0.126 -40.084 1.00 83.19 488 PRO A CA 1
ATOM 4054 C C . PRO A 1 488 ? 26.254 0.014 -39.733 1.00 83.19 488 PRO A C 1
ATOM 4056 O O . PRO A 1 488 ? 25.698 1.118 -39.773 1.00 83.19 488 PRO A O 1
ATOM 4059 N N . GLN A 1 489 ? 25.591 -1.105 -39.454 1.00 72.19 489 GLN A N 1
ATOM 4060 C CA . GLN A 1 489 ? 24.190 -1.087 -39.064 1.00 72.19 489 GLN A CA 1
ATOM 4061 C C . GLN A 1 489 ? 24.053 -0.456 -37.675 1.00 72.19 489 GLN A C 1
ATOM 4063 O O . GLN A 1 489 ? 24.927 -0.572 -36.820 1.00 72.19 489 GLN A O 1
ATOM 4068 N N . CYS A 1 490 ? 22.962 0.281 -37.479 1.00 65.25 490 CYS A N 1
ATOM 4069 C CA . CYS A 1 490 ? 22.532 0.648 -36.137 1.00 65.25 490 CYS A CA 1
ATOM 4070 C C . CYS A 1 490 ? 22.005 -0.648 -35.507 1.00 65.25 490 CYS A C 1
ATOM 4072 O O . CYS A 1 490 ? 21.422 -1.429 -36.265 1.00 65.25 490 CYS A O 1
ATOM 4074 N N . PRO A 1 491 ? 22.162 -0.883 -34.194 1.00 57.56 491 PRO A N 1
ATOM 4075 C CA . PRO A 1 491 ? 21.463 -1.980 -33.530 1.00 57.56 491 PRO A CA 1
ATOM 4076 C C . PRO A 1 491 ? 19.999 -2.007 -33.999 1.00 57.56 491 PRO A C 1
ATOM 4078 O O . PRO A 1 491 ? 19.328 -0.971 -33.970 1.00 57.56 491 PRO A O 1
ATOM 4081 N N . GLU A 1 492 ? 19.550 -3.142 -34.551 1.00 46.97 492 GLU A N 1
ATOM 4082 C CA . GLU A 1 492 ? 18.263 -3.264 -35.264 1.00 46.97 492 GLU A CA 1
ATOM 4083 C C . GLU A 1 492 ? 17.051 -2.986 -34.358 1.00 46.97 492 GLU A C 1
ATOM 4085 O O . GLU A 1 492 ? 15.951 -2.703 -34.831 1.00 46.97 492 GLU A O 1
ATOM 4090 N N . GLU A 1 493 ? 17.256 -2.950 -33.047 1.00 45.12 493 GLU A N 1
ATOM 4091 C CA . GLU A 1 493 ? 16.239 -2.635 -32.059 1.00 45.12 493 GLU A CA 1
ATOM 4092 C C . GLU A 1 493 ? 16.230 -1.133 -31.760 1.00 45.12 493 GLU A C 1
ATOM 4094 O O . GLU A 1 493 ? 16.581 -0.676 -30.678 1.00 45.12 493 GLU A O 1
ATOM 4099 N N . ARG A 1 494 ? 15.776 -0.329 -32.729 1.00 47.97 494 ARG A N 1
ATOM 4100 C CA . ARG A 1 494 ? 15.072 0.905 -32.365 1.00 47.97 494 ARG A CA 1
ATOM 4101 C C . ARG A 1 494 ? 13.642 0.505 -32.028 1.00 47.97 494 ARG A C 1
ATOM 4103 O O . ARG A 1 494 ? 12.838 0.360 -32.954 1.00 47.97 494 ARG A O 1
ATOM 4110 N N . PRO A 1 495 ? 13.251 0.380 -30.752 1.00 39.69 495 PRO A N 1
ATOM 4111 C CA . PRO A 1 495 ? 11.845 0.486 -30.462 1.00 39.69 495 PRO A CA 1
ATOM 4112 C C . PRO A 1 495 ? 11.435 1.899 -30.871 1.00 39.69 495 PRO A C 1
ATOM 4114 O O . PRO A 1 495 ? 11.901 2.909 -30.339 1.00 39.69 495 PRO A O 1
ATOM 4117 N N . SER A 1 496 ? 10.607 1.975 -31.906 1.00 40.03 496 SER A N 1
ATOM 4118 C CA . SER A 1 496 ? 10.015 3.232 -32.328 1.00 40.03 496 SER A CA 1
ATOM 4119 C C . SER A 1 496 ? 9.388 3.872 -31.090 1.00 40.03 496 SER A C 1
ATOM 4121 O O . SER A 1 496 ? 8.656 3.204 -30.362 1.00 40.03 496 SER A O 1
ATOM 4123 N N . ARG A 1 497 ? 9.589 5.175 -30.855 1.00 41.09 497 ARG A N 1
ATOM 4124 C CA . ARG A 1 497 ? 8.848 5.906 -29.801 1.00 41.09 497 ARG A CA 1
ATOM 4125 C C . ARG A 1 497 ? 7.325 5.674 -29.870 1.00 41.09 497 ARG A C 1
ATOM 4127 O O . ARG A 1 497 ? 6.625 5.888 -28.888 1.00 41.09 497 ARG A O 1
ATOM 4134 N N . MET A 1 498 ? 6.820 5.216 -31.020 1.00 31.69 498 MET A N 1
ATOM 4135 C CA . MET A 1 498 ? 5.429 4.836 -31.257 1.00 31.69 498 MET A CA 1
ATOM 4136 C C . MET A 1 498 ? 5.021 3.428 -30.792 1.00 31.69 498 MET A C 1
ATOM 4138 O O . MET A 1 498 ? 3.839 3.241 -30.516 1.00 31.69 498 MET A O 1
ATOM 4142 N N . THR A 1 499 ? 5.922 2.452 -30.650 1.00 32.75 499 THR A N 1
ATOM 4143 C CA . THR A 1 499 ? 5.528 1.092 -30.230 1.00 32.75 499 THR A CA 1
ATOM 4144 C C . THR A 1 499 ? 5.366 0.950 -28.715 1.00 32.75 499 THR A C 1
ATOM 4146 O O . THR A 1 499 ? 4.566 0.132 -28.274 1.00 32.75 499 THR A O 1
ATOM 4149 N N . TYR A 1 500 ? 5.995 1.806 -27.900 1.00 39.72 500 TYR A N 1
ATOM 4150 C CA . TYR A 1 500 ? 5.793 1.794 -26.438 1.00 39.72 500 TYR A CA 1
ATOM 4151 C C . TYR A 1 500 ? 4.505 2.475 -25.965 1.00 39.72 500 TYR A C 1
ATOM 4153 O O . TYR A 1 500 ? 4.006 2.182 -24.883 1.00 39.72 500 TYR A O 1
ATOM 4161 N N . ALA A 1 501 ? 3.919 3.365 -26.772 1.00 33.91 501 ALA A N 1
ATOM 4162 C CA . ALA A 1 501 ? 2.620 3.955 -26.449 1.00 33.91 501 ALA A CA 1
ATOM 4163 C C . ALA A 1 501 ? 1.456 2.965 -26.668 1.00 33.91 501 ALA A C 1
ATOM 4165 O O . ALA A 1 501 ? 0.389 3.143 -26.084 1.00 33.91 501 ALA A O 1
ATOM 4166 N N . GLN A 1 502 ? 1.660 1.918 -27.479 1.00 30.16 502 GLN A N 1
ATOM 4167 C CA . GLN A 1 502 ? 0.650 0.901 -27.794 1.00 30.16 502 GLN A CA 1
ATOM 4168 C C . GLN A 1 502 ? 0.640 -0.287 -26.820 1.00 30.16 502 GLN A C 1
ATOM 4170 O O . GLN A 1 502 ? -0.335 -1.031 -26.803 1.00 30.16 502 GLN A O 1
ATOM 4175 N N . SER A 1 503 ? 1.651 -0.433 -25.953 1.00 31.73 503 SER A N 1
ATOM 4176 C CA . SER A 1 503 ? 1.620 -1.395 -24.841 1.00 31.73 503 SER A CA 1
ATOM 4177 C C . SER A 1 503 ? 0.876 -0.872 -23.604 1.00 31.73 503 SER A C 1
ATOM 4179 O O . SER A 1 503 ? 0.831 -1.554 -22.582 1.00 31.73 503 SER A O 1
ATOM 4181 N N . ARG A 1 504 ? 0.234 0.305 -23.684 1.00 36.09 504 ARG A N 1
ATOM 4182 C CA . ARG A 1 504 ? -0.774 0.748 -22.707 1.00 36.09 504 ARG A CA 1
ATOM 4183 C C . ARG A 1 504 ? -2.082 -0.018 -22.910 1.00 36.09 504 ARG A C 1
ATOM 4185 O O . ARG A 1 504 ? -3.062 0.508 -23.426 1.00 36.09 504 ARG A O 1
ATOM 4192 N N . GLY A 1 505 ? -2.053 -1.282 -22.511 1.00 35.66 505 GLY A N 1
ATOM 4193 C CA . GLY A 1 505 ? -3.223 -2.076 -22.166 1.00 35.66 505 GLY A CA 1
ATOM 4194 C C . GLY A 1 505 ? -3.337 -2.195 -20.649 1.00 35.66 505 GLY A C 1
ATOM 4195 O O . GLY A 1 505 ? -3.253 -3.304 -20.142 1.00 35.66 505 GLY A O 1
ATOM 4196 N N . PHE A 1 506 ? -3.473 -1.060 -19.959 1.00 31.41 506 PHE A N 1
ATOM 4197 C CA . PHE A 1 506 ? -3.981 -0.931 -18.590 1.00 31.41 506 PHE A CA 1
ATOM 4198 C C . PHE A 1 506 ? -4.697 0.411 -18.451 1.00 31.41 506 PHE A C 1
ATOM 4200 O O . PHE A 1 506 ? -4.132 1.425 -18.931 1.00 31.41 506 PHE A O 1
#

Foldseek 3Di:
DQWFADPVRDIDGAEDQDWGAHPFPRAIWGWPPRPDPPRDIDTDGPPDPDDPAPPDDDQDPVLVVVLVLDDPVFAQDWDADPNDIDTARGADPVLEGEHEAEDDDFLVRQLVVCVRSVRYEYEYACQVFPVQKDWFFVLVVVVVVLVVVLVVLLVVLVVVLVVVLVVLVVLLVVLVVLLVVLVVVVVVLVVLLVVLPPDADDLVRLVVVCVVVQLPCPVSCVVLPPDDPQDPVNVVVLSVLSVLLVVLVVLLVVLVVVLVVLVPADDDPPDQKHWDDDDPVCLVVLQQKWKAFPPPGDDTHHQPDSVSSVVCNVVVVGITMIGRCPVVSVVSVVSSVVSVVSSVVSVVVSSVSSNVSSVVVNVVSVVSSVVSCVVVVDCVVSVVSSVVSVVSSVVSVVVSVVSVVVSVVSSVVSVVVSVVVSVVSVPQRRQKIWIGRRVDPCSCVSNPHWYWYDNPDQWIWIDPDNTITGTDGPVRQSVCCVVVVHHDDRPPPPPDPVNVVVVPPD

Sequence (506 aa):
MNYGKDKSGSRIEPFYKGMAVCELCEGQLYAYGCRGRIMKPDWRHKSLVRDCDTWHEPETEWHRAWKAHFSKDWQERTMEVDDERHRADVRCPSGLVVEFQNSHISPDDIEARENFYGRMLWIVNGAGFNDRFQISSTFEDERMFLETERKTQLNHIKFKRQEQEEVVKKALKQAQVRIDGLAYTRQRDLQRIEELNQPQMKASTVLAEILDRGTKLKGLRYEVTSVDESTPEEEERFKTLLYERLALHNDVEAFEARVKSLAQAQRYGDTNFIQVEYNKRYQHHWESMRWLPLKGGALLKKFQSRTDFLAHKYKTSVNALFFDPTLEQARLQEAASIARAKAVALMTSIESIVTGWVASRTERLTSELALLNEKYRSDGPFELKLSSAQAAVKAQQETLDDLERTTDIEELDVEWAMDAREELIDSVFVDVLRYRWKHKRAVWNFSDAPMFFDFGDDYLYRRLDQDFVHRICKDEFLEHLLKTQEVPQCPEERPSRMTYAQSRGF

Secondary structure (DSSP, 8-state):
---EE-TTS-EE---TT-EEE-TTT--EEEEESTT-SSSPPEEEESS-SS-SSTT-----HHHHHHHHTS-TTTEEEEEEETTEEEEEEEE-TTS-EEEEE-S---HHHHHHHHHHH-SEEEEEE-TTTGGGEEEEEHHHHHHHHHHHHHHHHHHHHHHHHHHHHHHHHHHHHHHHHHHHHHHHHHHHHHHHHHHHTSPPPPHHHHHHHHHHHTT-TTTHHHHH--SS-S-HHHHHHHHHHHHHHHHHHHHHHHHHHHHHHHHSSPPSTTSS-EEE---GGGGGSGGGEEEEETTT--SPEEPSSHHHHHHGGG-TTTEEEEE-HHHHHHHHHHHHHHHHHHHHHHHHHHHHHHHHHHHHHHHHHHHHHHHHHHHTSSSHHHHHHHHHHHHHHHHHHHHHHHHHHHHHHHHHHHHHHHHHHHHHHHHHSSSEEEEEETT--GGGGG--S-EEEE-SSSEEEEE-SSSEEEEEEHHHHHHHHHHH-SPPPP-S----TTTSSTT---